Protein AF-G0NEJ8-F1 (afdb_monomer)

Secondary structure (DSSP, 8-state):
----------GGGPPPPEE---S----EEE--BTTB---EEEE-PPPTT----EEEEEE-SS-EEE----SSEEE-TTEEEEE-STT-EEEEETTEEPSS-EEEEEE--TTS--S---TT----B--SHHHHHHH-TT-TTTTPEEPPB-----SEE---B-TT-EEEEE-SSS--EE-SS--EEEEEETTEEEEEEEEETTEEESS-EEEEEE---S-----SS--SPPPEE--HHHHHH-TTTGGGGGS-EEPPEEEE-SSSTT-EEEE---SSSSEEEEEEETTS-EEEEEEEETTEESSSPSSEE-TTEEEEE-TTS-EEEEETTEEE-SEEEEEEE---GGGSPPPEE-TTTTEEEEES-TT-TT-TT-EEEEESSTT-EEEEEETTEEE---BSSSEE-TTEEEEE-SSTT-EEEEETTEEESS-EEEEE-HHHHHSS-B-TTS-B--B--SHHHHHHH-TT-TTTTPEE--B-----SEE---B-TT-EEEEEETTEEEEE-SSPPEEEEE-TT-TTBEEEEETTEEESS-EEEEEE--

Foldseek 3Di:
DDDDDDQDQPQPLADDAAEDDPPQADDWDQDCPPRDRFWTKGAHDDDPDDPFFKWKWKDFVLDTFTFLFRDRIDTPNQFDWDDPDPSDIFTDGLNDTGHRIYIYIDGPPCPPPDPAQDSQDDAAEDPDVVVVVSQPVLCPQVQWDFFDFDWDRHQWIFRDTDPQWWKWKGADNDDIDTADRGTWHFAADPVDNRGTFIDTVNDTGTNIYITGTNRPDPDQPDQVPFQADTAAFDALVQQCQQQLNNLLSPWHKDGWDWDDDPVDRFWIFTHDDPPDLKKWKFKAARSHHTLATWIHFRQRTQAAHPRDTLVQWGWDQDPVRHIATDHPNFGGPRMYIMMTDQQCQVLADDAAEDCVLQKDWDAPCPPRPSHPPWIFMDHPDDQKDKWKDAPQDIFDQLFPDTDTQSQWGWTQGPPNNDIFTDGRSFTGHNIYIHIDHLCVRLVAAQAHSAGGAAEDQDPVVVVSQQPVCPCVVWDFFDFPWDDHQKTDTDTDPQWFKWKGANRDHIDTDPGWIFHFADRSRHNGGTFTDDSSGTGTRMYMTTTHHD

Sequence (546 aa):
MSFACQADVDSCNCPDILINNEGKYETAQRYLASDQCSLFMAYGKTDETDYSFFEPIVYSTERPISSGDVSGVVLFEDLICINEGNNDFNWYYFNKKLKNVTIGWNTVLKEYGSEDVCSCGAFPVVTNTDVLKQYDKNGLYKGAILGRNMFNASCNFKLVCDEGFDGVVFSDNEEPLMVENYDVSCVFNPMTDDLKIWLVNGMRVLNPVGACLRIAYPNPIPLPDCKCPPIKLMDQADIQENLGGSYLGNGMTWEPELGYSNEYSCYFNIFCPPVATSFLTILLRSNGNPIYINRVIDDQSTFVPQPREIGNFKCAQHTDGSYQWHFHDYPVTDVGFACQADVSSCSCPEIKVDGISGASVEERYPGAWNQCSLYSAECSGDGELPFLYSTDTTIDTGSVYGTVYDDLVCIKGDDDNEFNWYFSNKKLENVSIGCNSVQDEFNSPSVCECGAFPIIDDSTKLIKYDKTQKYTGAQIGINSWTPDCQFYMTCEAGFVGVVFSDNYDPIELTGNYITCTFNPLSNYLSIWVVNSVRLINPAGGCLKKL

Mean predicted aligned error: 16.89 Å

pLDDT: mean 77.05, std 17.25, range [18.8, 97.12]

Radius of gyration: 28.77 Å; Cα contacts (8 Å, |Δi|>4): 1227; chains: 1; bounding box: 89×62×56 Å

Organism: Caenorhabditis brenneri (NCBI:txid135651)

Structure (mmCIF, N/CA/C/O backbone):
data_AF-G0NEJ8-F1
#
_entry.id   AF-G0NEJ8-F1
#
loop_
_atom_site.group_PDB
_atom_site.id
_atom_site.type_symbol
_atom_site.label_atom_id
_atom_site.label_alt_id
_atom_site.label_comp_id
_atom_site.label_asym_id
_atom_site.label_entity_id
_atom_site.label_seq_id
_atom_site.pdbx_PDB_ins_code
_atom_site.Cartn_x
_atom_site.Cartn_y
_atom_site.Cartn_z
_atom_site.occupancy
_atom_site.B_iso_or_equiv
_atom_site.auth_seq_id
_atom_site.auth_comp_id
_atom_site.auth_asym_id
_atom_site.auth_atom_id
_atom_site.pdbx_PDB_model_num
ATOM 1 N N . MET A 1 1 ? -17.139 -10.340 30.964 1.00 26.52 1 MET A N 1
ATOM 2 C CA . MET A 1 1 ? -18.215 -9.694 30.189 1.00 26.52 1 MET A CA 1
ATOM 3 C C . MET A 1 1 ? -18.825 -8.606 31.042 1.00 26.52 1 MET A C 1
ATOM 5 O O . MET A 1 1 ? -19.269 -8.890 32.148 1.00 26.52 1 MET A O 1
ATOM 9 N N . SER A 1 2 ? -18.760 -7.373 30.560 1.00 18.80 2 SER A N 1
ATOM 10 C CA . SER A 1 2 ? -19.372 -6.201 31.181 1.00 18.80 2 SER A CA 1
ATOM 11 C C . SER A 1 2 ? -20.701 -5.976 30.467 1.00 18.80 2 SER A C 1
ATOM 13 O O . SER A 1 2 ? -20.696 -5.828 29.250 1.00 18.80 2 SER A O 1
ATOM 15 N N . PHE A 1 3 ? -21.823 -5.980 31.182 1.00 18.95 3 PHE A N 1
ATOM 16 C CA . PHE A 1 3 ? -23.110 -5.600 30.599 1.00 18.95 3 PHE A CA 1
ATOM 17 C C . PHE A 1 3 ? -23.274 -4.087 30.749 1.00 18.95 3 PHE A C 1
ATOM 19 O O . PHE A 1 3 ? -23.236 -3.573 31.868 1.00 18.95 3 PHE A O 1
ATOM 26 N N . ALA A 1 4 ? -23.421 -3.375 29.634 1.00 22.22 4 ALA A N 1
ATOM 27 C CA . ALA A 1 4 ? -23.831 -1.979 29.630 1.00 22.22 4 ALA A CA 1
ATOM 28 C C . ALA A 1 4 ? -25.335 -1.928 29.338 1.00 22.22 4 ALA A C 1
ATOM 30 O O . ALA A 1 4 ? -25.767 -2.310 28.255 1.00 22.22 4 ALA A O 1
ATOM 31 N N . CYS A 1 5 ? -26.134 -1.482 30.308 1.00 22.72 5 CYS A N 1
ATOM 32 C CA . CYS A 1 5 ? -27.535 -1.148 30.069 1.00 22.72 5 CYS A CA 1
ATOM 33 C C . CYS A 1 5 ? -27.595 0.294 29.559 1.00 22.72 5 CYS A C 1
ATOM 35 O O . CYS A 1 5 ? -27.292 1.221 30.313 1.00 22.72 5 CYS A O 1
ATOM 37 N N . GLN A 1 6 ? -27.972 0.489 28.298 1.00 33.78 6 GLN A N 1
ATOM 38 C CA . GLN A 1 6 ? -28.266 1.813 27.757 1.00 33.78 6 GLN A CA 1
ATOM 39 C C . GLN A 1 6 ? -29.756 2.104 27.972 1.00 33.78 6 GLN A C 1
ATOM 41 O O . GLN A 1 6 ? -30.609 1.321 27.564 1.00 33.78 6 GLN A O 1
ATOM 46 N N . ALA A 1 7 ? -30.067 3.191 28.682 1.00 31.67 7 ALA A N 1
ATOM 47 C CA . ALA A 1 7 ? -31.442 3.645 28.864 1.00 31.67 7 ALA A CA 1
ATOM 48 C C . ALA A 1 7 ? -31.922 4.331 27.577 1.00 31.67 7 ALA A C 1
ATOM 50 O O . ALA A 1 7 ? -31.287 5.272 27.102 1.00 31.67 7 ALA A O 1
ATOM 51 N N . ASP A 1 8 ? -33.028 3.842 27.027 1.00 45.44 8 ASP A N 1
ATOM 52 C CA . ASP A 1 8 ? -33.531 4.196 25.702 1.00 45.44 8 ASP A CA 1
ATOM 53 C C . ASP A 1 8 ? -34.665 5.230 25.837 1.00 45.44 8 ASP A C 1
ATOM 55 O O . ASP A 1 8 ? -35.843 4.886 25.914 1.00 45.44 8 ASP A O 1
ATOM 59 N N . VAL A 1 9 ? -34.301 6.509 26.000 1.00 45.38 9 VAL A N 1
ATOM 60 C CA . VAL A 1 9 ? -35.244 7.583 26.392 1.00 45.38 9 VAL A CA 1
ATOM 61 C C . VAL A 1 9 ? -35.909 8.278 25.183 1.00 45.38 9 VAL A C 1
ATOM 63 O O . VAL A 1 9 ? -36.902 8.976 25.364 1.00 45.38 9 VAL A O 1
ATOM 66 N N . ASP A 1 10 ? -35.444 8.038 23.947 1.00 51.19 10 ASP A N 1
ATOM 67 C CA . ASP A 1 10 ? -35.863 8.795 22.745 1.00 51.19 10 ASP A CA 1
ATOM 68 C C . ASP A 1 10 ? -36.481 7.952 21.601 1.00 51.19 10 ASP A C 1
ATOM 70 O O . ASP A 1 10 ? -36.726 8.469 20.507 1.00 51.19 10 ASP A O 1
ATOM 74 N N . SER A 1 11 ? -36.812 6.674 21.820 1.00 50.91 11 SER A N 1
ATOM 75 C CA . SER A 1 11 ? -37.325 5.745 20.783 1.00 50.91 11 SER A CA 1
ATOM 76 C C . SER A 1 11 ? -38.728 6.076 20.217 1.00 50.91 11 SER A C 1
ATOM 78 O O . SER A 1 11 ? -39.283 5.346 19.390 1.00 50.91 11 SER A O 1
ATOM 80 N N . CYS A 1 12 ? -39.320 7.215 20.588 1.00 55.94 12 CYS A N 1
ATOM 81 C CA . CYS A 1 12 ? -40.593 7.705 20.045 1.00 55.94 12 CYS A CA 1
ATOM 82 C C . CYS A 1 12 ? -40.495 8.294 18.624 1.00 55.94 12 CYS A C 1
ATOM 84 O O . CYS A 1 12 ? -41.520 8.364 17.951 1.00 55.94 12 CYS A O 1
ATOM 86 N N . ASN A 1 13 ? -39.304 8.690 18.161 1.00 61.34 13 ASN A N 1
ATOM 87 C CA . ASN A 1 13 ? -39.108 9.427 16.898 1.00 61.34 13 ASN A CA 1
ATOM 88 C C . ASN A 1 13 ? -38.699 8.550 15.698 1.00 61.34 13 ASN A C 1
ATOM 90 O O . ASN A 1 13 ? -38.262 9.062 14.669 1.00 61.34 13 ASN A O 1
ATOM 94 N N . CYS A 1 14 ? -38.818 7.231 15.824 1.00 66.31 14 CYS A N 1
ATOM 95 C CA . CYS A 1 14 ? -38.427 6.295 14.776 1.00 66.31 14 CYS A CA 1
ATOM 96 C C . CYS A 1 14 ? -39.362 6.364 13.560 1.00 66.31 14 CYS A C 1
ATOM 98 O O . CYS A 1 14 ? -40.564 6.573 13.743 1.00 66.31 14 CYS A O 1
ATOM 100 N N . PRO A 1 15 ? -38.847 6.149 12.332 1.00 70.12 15 PRO A N 1
ATOM 101 C CA . PRO A 1 15 ? -39.677 6.085 11.134 1.00 70.12 15 PRO A CA 1
ATOM 102 C C . PRO A 1 15 ? -40.759 5.007 11.262 1.00 70.12 15 PRO A C 1
ATOM 104 O O . PRO A 1 15 ? -40.485 3.919 11.773 1.00 70.12 15 PRO A O 1
ATOM 107 N N . ASP A 1 16 ? -41.965 5.287 10.768 1.00 67.88 16 ASP A N 1
ATOM 108 C CA . ASP A 1 16 ? -43.066 4.323 10.794 1.00 67.88 16 ASP A CA 1
ATOM 109 C C . ASP A 1 16 ? -42.696 3.038 10.035 1.00 67.88 16 ASP A C 1
ATOM 111 O O . ASP A 1 16 ? -42.208 3.077 8.903 1.00 67.88 16 ASP A O 1
ATOM 115 N N . ILE A 1 17 ? -42.963 1.886 10.654 1.00 63.66 17 ILE A N 1
ATOM 116 C CA . ILE A 1 17 ? -42.874 0.582 9.994 1.00 63.66 17 ILE A CA 1
ATOM 117 C C . ILE A 1 17 ? -44.160 0.380 9.194 1.00 63.66 17 ILE A C 1
ATOM 119 O O . ILE A 1 17 ? -45.260 0.390 9.752 1.00 63.66 17 ILE A O 1
ATOM 123 N N . LEU A 1 18 ? -44.035 0.180 7.883 1.00 60.62 18 LEU A N 1
ATOM 124 C CA . LEU A 1 18 ? -45.189 -0.100 7.034 1.00 60.62 18 LEU A CA 1
ATOM 125 C C . LEU A 1 18 ? -45.646 -1.545 7.256 1.00 60.62 18 LEU A C 1
ATOM 127 O O . LEU A 1 18 ? -44.838 -2.467 7.283 1.00 60.62 18 LEU A O 1
ATOM 131 N N . ILE A 1 19 ? -46.949 -1.768 7.400 1.00 58.31 19 ILE A N 1
ATOM 132 C CA . ILE A 1 19 ? -47.509 -3.119 7.513 1.00 58.31 19 ILE A CA 1
ATOM 133 C C . ILE A 1 19 ? -48.266 -3.405 6.228 1.00 58.31 19 ILE A C 1
ATOM 135 O O . ILE A 1 19 ? -49.277 -2.759 5.940 1.00 58.31 19 ILE A O 1
ATOM 139 N N . ASN A 1 20 ? -47.768 -4.355 5.440 1.00 55.03 20 ASN A N 1
ATOM 140 C CA . ASN A 1 20 ? -48.431 -4.740 4.204 1.00 55.03 20 ASN A CA 1
ATOM 141 C C . ASN A 1 20 ? -49.533 -5.761 4.511 1.00 55.03 20 ASN A C 1
ATOM 143 O O . ASN A 1 20 ? -49.297 -6.968 4.563 1.00 55.03 20 ASN A O 1
ATOM 147 N N . ASN A 1 21 ? -50.744 -5.259 4.747 1.00 53.44 21 ASN A N 1
ATOM 148 C CA . ASN A 1 21 ? -51.933 -6.083 4.914 1.00 53.44 21 ASN A CA 1
ATOM 149 C C . ASN A 1 21 ? -52.606 -6.286 3.555 1.00 53.44 21 ASN A C 1
ATOM 151 O O . ASN A 1 21 ? -53.384 -5.439 3.115 1.00 53.44 21 ASN A O 1
ATOM 155 N N . GLU A 1 22 ? -52.402 -7.444 2.928 1.00 49.94 22 GLU A N 1
ATOM 156 C CA . GLU A 1 22 ? -53.207 -7.902 1.782 1.00 49.94 22 GLU A CA 1
ATOM 157 C C . GLU A 1 22 ? -54.645 -8.297 2.207 1.00 49.94 22 GLU A C 1
ATOM 159 O O . GLU A 1 22 ? -55.152 -9.373 1.902 1.00 49.94 22 GLU A O 1
ATOM 164 N N . GLY A 1 23 ? -55.327 -7.421 2.953 1.00 42.91 23 GLY A N 1
ATOM 165 C CA . GLY A 1 23 ? -56.772 -7.475 3.186 1.00 42.91 23 GLY A CA 1
ATOM 166 C C . GLY A 1 23 ? -57.301 -8.538 4.158 1.00 42.91 23 GLY A C 1
ATOM 167 O O . GLY A 1 23 ? -58.513 -8.740 4.171 1.00 42.91 23 GLY A O 1
ATOM 168 N N . LYS A 1 24 ? -56.460 -9.208 4.963 1.00 44.97 24 LYS A N 1
ATOM 169 C CA . LYS A 1 24 ? -56.900 -10.297 5.870 1.00 44.97 24 LYS A CA 1
ATOM 170 C C . LYS A 1 24 ? -56.522 -10.180 7.357 1.00 44.97 24 LYS A C 1
ATOM 172 O O . LYS A 1 24 ? -56.863 -11.080 8.114 1.00 44.97 24 LYS A O 1
ATOM 177 N N . TYR A 1 25 ? -55.864 -9.108 7.805 1.00 48.91 25 TYR A N 1
ATOM 178 C CA . TYR A 1 25 ? -55.316 -9.044 9.172 1.00 48.91 25 TYR A CA 1
ATOM 179 C C . TYR A 1 25 ? -55.673 -7.731 9.885 1.00 48.91 25 TYR A C 1
ATOM 181 O O . TYR A 1 25 ? -55.500 -6.644 9.331 1.00 48.91 25 TYR A O 1
ATOM 189 N N . GLU A 1 26 ? -56.191 -7.829 11.114 1.00 41.69 26 GLU A N 1
ATOM 190 C CA . GLU A 1 26 ? -56.633 -6.689 11.924 1.00 41.69 26 GLU A CA 1
ATOM 191 C C . GLU A 1 26 ? -55.553 -6.283 12.945 1.00 41.69 26 GLU A C 1
ATOM 193 O O . GLU A 1 26 ? -55.412 -6.900 13.994 1.00 41.69 26 GLU A O 1
ATOM 198 N N . THR A 1 27 ? -54.892 -5.147 12.684 1.00 43.78 27 THR A N 1
ATOM 199 C CA . THR A 1 27 ? -54.126 -4.306 13.641 1.00 43.78 27 THR A CA 1
ATOM 200 C C . THR A 1 27 ? -52.829 -4.870 14.253 1.00 43.78 27 THR A C 1
ATOM 202 O O . THR A 1 27 ? -52.837 -5.813 15.036 1.00 43.78 27 THR A O 1
ATOM 205 N N . ALA A 1 28 ? -51.709 -4.167 14.035 1.00 41.22 28 ALA A N 1
ATOM 206 C CA . ALA A 1 28 ? -50.598 -4.154 14.992 1.00 41.22 28 ALA A CA 1
ATOM 207 C C . ALA A 1 28 ? -50.807 -2.995 15.974 1.00 41.22 28 ALA A C 1
ATOM 209 O O . ALA A 1 28 ? -51.180 -1.892 15.564 1.00 41.22 28 ALA A O 1
ATOM 210 N N . GLN A 1 29 ? -50.584 -3.231 17.265 1.00 43.03 29 GLN A N 1
ATOM 211 C CA . GLN A 1 29 ? -50.634 -2.186 18.287 1.00 43.03 29 GLN A CA 1
ATOM 212 C C . GLN A 1 29 ? -49.235 -1.973 18.856 1.00 43.03 29 GLN A C 1
ATOM 214 O O . GLN A 1 29 ? -48.612 -2.902 19.364 1.00 43.03 29 GLN A O 1
ATOM 219 N N . ARG A 1 30 ? -48.758 -0.725 18.804 1.00 42.25 30 ARG A N 1
ATOM 220 C CA . ARG A 1 30 ? -47.573 -0.290 19.548 1.00 42.25 30 ARG A CA 1
ATOM 221 C C . ARG A 1 30 ? -47.938 -0.298 21.033 1.00 42.25 30 ARG A C 1
ATOM 223 O O . ARG A 1 30 ? -48.745 0.527 21.466 1.00 42.25 30 ARG A O 1
ATOM 230 N N . TYR A 1 31 ? -47.404 -1.245 21.801 1.00 38.91 31 TYR A N 1
ATOM 231 C CA . TYR A 1 31 ? -47.646 -1.290 23.241 1.00 38.91 31 TYR A CA 1
ATOM 232 C C . TYR A 1 31 ? -46.731 -0.273 23.925 1.00 38.91 31 TYR A C 1
ATOM 234 O O . TYR A 1 31 ? -45.525 -0.468 24.029 1.00 38.91 31 TYR A O 1
ATOM 242 N N . LEU A 1 3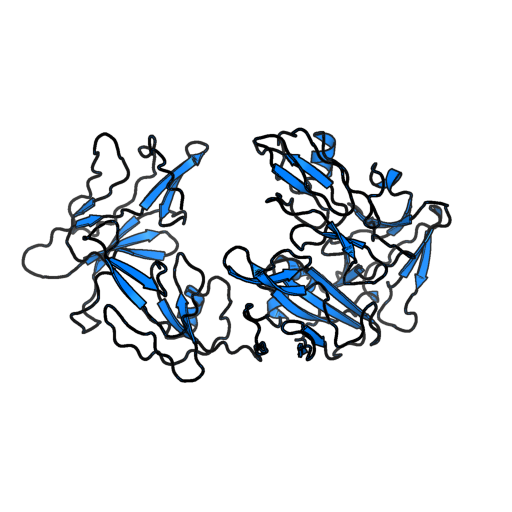2 ? -47.315 0.835 24.377 1.00 34.81 32 LEU A N 1
ATOM 243 C CA . LEU A 1 32 ? -46.648 1.807 25.237 1.00 34.81 32 LEU A CA 1
ATOM 244 C C . LEU A 1 32 ? -46.748 1.310 26.685 1.00 34.81 32 LEU A C 1
ATOM 246 O O . LEU A 1 32 ? -47.673 1.677 27.411 1.00 34.81 32 LEU A O 1
ATOM 250 N N . ALA A 1 33 ? -45.821 0.452 27.111 1.00 37.22 33 ALA A N 1
ATOM 251 C CA . ALA A 1 33 ? -45.497 0.388 28.534 1.00 37.22 33 ALA A CA 1
ATOM 252 C C . ALA A 1 33 ? -44.760 1.692 28.868 1.00 37.22 33 ALA A C 1
ATOM 254 O O . ALA A 1 33 ? -43.923 2.127 28.081 1.00 37.22 33 ALA A O 1
ATOM 255 N N . SER A 1 34 ? -45.104 2.348 29.977 1.00 37.31 34 SER A N 1
ATOM 256 C CA . SER A 1 34 ? -44.838 3.775 30.243 1.00 37.31 34 SER A CA 1
ATOM 257 C C . SER A 1 34 ? -43.371 4.235 30.180 1.00 37.31 34 SER A C 1
ATOM 259 O O . SER A 1 34 ? -43.113 5.433 30.273 1.00 37.31 34 SER A O 1
ATOM 261 N N . ASP A 1 35 ? -42.425 3.310 30.002 1.00 39.59 35 ASP A N 1
ATOM 262 C CA . ASP A 1 35 ? -40.994 3.534 30.157 1.00 39.59 35 ASP A CA 1
ATOM 263 C C . ASP A 1 35 ? -40.150 2.821 29.062 1.00 39.59 35 ASP A C 1
ATOM 265 O O . ASP A 1 35 ? -38.927 2.938 29.077 1.00 39.59 35 ASP A O 1
ATOM 269 N N . GLN A 1 36 ? -40.754 2.073 28.116 1.00 43.34 36 GLN A N 1
ATOM 270 C CA . GLN A 1 36 ? -40.035 1.347 27.046 1.00 43.34 36 GLN A CA 1
ATOM 271 C C . GLN A 1 36 ? -40.827 1.355 25.726 1.00 43.34 36 GLN A C 1
ATOM 273 O O . GLN A 1 36 ? -41.950 0.859 25.661 1.00 43.34 36 GLN A O 1
ATOM 278 N N . CYS A 1 37 ? -40.245 1.920 24.663 1.00 43.34 37 CYS A N 1
ATOM 279 C CA . CYS A 1 37 ? -40.908 2.155 23.369 1.00 43.34 37 CYS A CA 1
ATOM 280 C C . CYS A 1 37 ? -40.518 1.165 22.249 1.00 43.34 37 CYS A C 1
ATOM 282 O O . CYS A 1 37 ? -40.792 1.439 21.075 1.00 43.34 37 CYS A O 1
ATOM 284 N N . SER A 1 38 ? -39.912 0.026 22.598 1.00 45.31 38 SER A N 1
ATOM 285 C CA . SER A 1 38 ? -39.242 -0.883 21.651 1.00 45.31 38 SER A CA 1
ATOM 286 C C . SER A 1 38 ? -40.005 -2.182 21.343 1.00 45.31 38 SER A C 1
ATOM 288 O O . SER A 1 38 ? -39.543 -2.967 20.525 1.00 45.31 38 SER A O 1
ATOM 290 N N . LEU A 1 39 ? -41.168 -2.435 21.961 1.00 40.88 39 LEU A N 1
ATOM 291 C CA . LEU A 1 39 ? -41.885 -3.705 21.786 1.00 40.88 39 LEU A CA 1
ATOM 292 C C . LEU A 1 39 ? -42.968 -3.610 20.697 1.00 40.88 39 LEU A C 1
ATOM 294 O O . LEU A 1 39 ? -43.983 -2.925 20.864 1.00 40.88 39 LEU A O 1
ATOM 298 N N . PHE A 1 40 ? -42.775 -4.336 19.594 1.00 51.41 40 PHE A N 1
ATOM 299 C CA . PHE A 1 40 ? -43.783 -4.509 18.545 1.00 51.41 40 PHE A CA 1
ATOM 300 C C . PHE A 1 40 ? -44.458 -5.874 18.679 1.00 51.41 40 PHE A C 1
ATOM 302 O O . PHE A 1 40 ? -43.793 -6.903 18.597 1.00 51.41 40 PHE A O 1
ATOM 309 N N . MET A 1 41 ? -45.784 -5.865 18.849 1.00 41.81 41 MET A N 1
ATOM 310 C CA . MET A 1 41 ? -46.643 -7.047 18.745 1.00 41.81 41 MET A CA 1
ATOM 311 C C . MET A 1 41 ? -47.549 -6.915 17.521 1.00 41.81 41 MET A C 1
ATOM 313 O O . MET A 1 41 ? -48.264 -5.918 17.363 1.00 41.81 41 MET A O 1
ATOM 317 N N . ALA A 1 42 ? -47.552 -7.943 16.679 1.00 47.91 42 ALA A N 1
ATOM 318 C CA . ALA A 1 42 ? -48.498 -8.091 15.579 1.00 47.91 42 ALA A CA 1
ATOM 319 C C . ALA A 1 42 ? -49.418 -9.294 15.841 1.00 47.91 42 ALA A C 1
ATOM 321 O O . ALA A 1 42 ? -48.945 -10.348 16.262 1.00 47.91 42 ALA A O 1
ATOM 322 N N . TYR A 1 43 ? -50.720 -9.130 15.585 1.00 41.09 43 TYR A N 1
ATOM 323 C CA . TYR A 1 43 ? -51.727 -10.181 15.751 1.00 41.09 43 TYR A CA 1
ATOM 324 C C . TYR A 1 43 ? -52.235 -10.654 14.388 1.00 41.09 43 TYR A C 1
ATOM 326 O O . TYR A 1 43 ? -52.638 -9.846 13.549 1.00 41.09 43 TYR A O 1
ATOM 334 N N . GLY A 1 44 ? -52.268 -11.971 14.187 1.00 42.72 44 GLY A N 1
ATOM 335 C CA . GLY A 1 44 ? -52.981 -12.601 13.078 1.00 42.72 44 GLY A CA 1
ATOM 336 C C . GLY A 1 44 ? -54.250 -13.280 13.588 1.00 42.72 44 GLY A C 1
ATOM 337 O O . GLY A 1 44 ? -54.173 -14.164 14.436 1.00 42.72 44 GLY A O 1
ATOM 338 N N . LYS A 1 45 ? -55.428 -12.894 13.082 1.00 40.22 45 LYS A N 1
ATOM 339 C CA . LYS A 1 45 ? -56.686 -13.608 13.347 1.00 40.22 45 LYS A CA 1
ATOM 340 C C . LYS A 1 45 ? -57.030 -14.464 12.132 1.00 40.22 45 LYS A C 1
ATOM 342 O O . LYS A 1 45 ? -57.151 -13.932 11.034 1.00 40.22 45 LYS A O 1
ATOM 347 N N . THR A 1 46 ? -57.178 -15.771 12.317 1.00 45.28 46 THR A N 1
ATOM 348 C CA . THR A 1 46 ? -57.679 -16.673 11.275 1.00 45.28 46 THR A CA 1
ATOM 349 C C . THR A 1 46 ? -59.190 -16.845 11.426 1.00 45.28 46 THR A C 1
ATOM 351 O O . THR A 1 46 ? -59.697 -17.018 12.535 1.00 45.28 46 THR A O 1
ATOM 354 N N . ASP A 1 47 ? -59.928 -16.781 10.315 1.00 42.56 47 ASP A N 1
ATOM 355 C CA . ASP A 1 47 ? -61.327 -17.215 10.289 1.00 42.56 47 ASP A CA 1
ATOM 356 C C . ASP A 1 47 ? -61.369 -18.744 10.485 1.00 42.56 47 ASP A C 1
ATOM 358 O O . ASP A 1 47 ? -60.641 -19.486 9.826 1.00 42.56 47 ASP A O 1
ATOM 362 N N . GLU A 1 48 ? -62.201 -19.205 11.423 1.00 42.56 48 GLU A N 1
ATOM 363 C CA . GLU A 1 48 ? -62.186 -20.508 12.121 1.00 42.56 48 GLU A CA 1
ATOM 364 C C . GLU A 1 48 ? -62.361 -21.805 11.281 1.00 42.56 48 GLU A C 1
ATOM 366 O O . GLU A 1 48 ? -63.000 -22.747 11.747 1.00 42.56 48 GLU A O 1
ATOM 371 N N . THR A 1 49 ? -61.813 -21.949 10.068 1.00 40.69 49 THR A N 1
ATOM 372 C CA . THR A 1 49 ? -61.947 -23.225 9.317 1.00 40.69 49 THR A CA 1
ATOM 373 C C . THR A 1 49 ? -60.724 -23.734 8.548 1.00 40.69 49 THR A C 1
ATOM 375 O O . THR A 1 49 ? -60.773 -24.880 8.107 1.00 40.69 49 THR A O 1
ATOM 378 N N . ASP A 1 50 ? -59.612 -22.994 8.463 1.00 40.94 50 ASP A N 1
ATOM 379 C CA . ASP A 1 50 ? -58.369 -23.487 7.841 1.00 40.94 50 ASP A CA 1
ATOM 380 C C . ASP A 1 50 ? -57.143 -23.189 8.724 1.00 40.94 50 ASP A C 1
ATOM 382 O O . ASP A 1 50 ? -56.787 -22.035 8.967 1.00 40.94 50 ASP A O 1
ATOM 386 N N . TYR A 1 51 ? -56.480 -24.242 9.216 1.00 38.69 51 TYR A N 1
ATOM 387 C CA . TYR A 1 51 ? -55.219 -24.143 9.961 1.00 38.69 51 TYR A CA 1
ATOM 388 C C . TYR A 1 51 ? -54.047 -23.927 8.990 1.00 38.69 51 TYR A C 1
ATOM 390 O O . TYR A 1 51 ? -53.269 -24.841 8.713 1.00 38.69 51 TYR A O 1
ATOM 398 N N . SER A 1 52 ? -53.932 -22.723 8.438 1.00 41.22 52 SER A N 1
ATOM 399 C CA . SER A 1 52 ? -52.703 -22.245 7.795 1.00 41.22 52 SER A CA 1
ATOM 400 C C . SER A 1 52 ? -51.865 -21.476 8.819 1.00 41.22 52 SER A C 1
ATOM 402 O O . SER A 1 52 ? -52.350 -20.516 9.415 1.00 41.22 52 SER A O 1
ATOM 404 N N . PHE A 1 53 ? -50.626 -21.922 9.039 1.00 48.09 53 PHE A N 1
ATOM 405 C CA . PHE A 1 53 ? -49.638 -21.226 9.865 1.00 48.09 53 PHE A CA 1
ATOM 406 C C . PHE A 1 53 ? -48.968 -20.128 9.027 1.00 48.09 53 PHE A C 1
ATOM 408 O O . PHE A 1 53 ? -48.607 -20.363 7.871 1.00 48.09 53 PHE A O 1
ATOM 415 N N . PHE A 1 54 ? -48.825 -18.933 9.596 1.00 49.59 54 PHE A N 1
ATOM 416 C CA . PHE A 1 54 ? -48.215 -17.783 8.933 1.00 49.59 54 PHE A CA 1
ATOM 417 C C . PHE A 1 54 ? -47.011 -17.322 9.750 1.00 49.59 54 PHE A C 1
ATOM 419 O O . PHE A 1 54 ? -47.167 -17.008 10.926 1.00 49.59 54 PHE A O 1
ATOM 426 N N . GLU A 1 55 ? -45.839 -17.259 9.119 1.00 51.41 55 GLU A N 1
ATOM 427 C CA . GLU A 1 55 ? -44.656 -16.625 9.708 1.00 51.41 55 GLU A CA 1
ATOM 428 C C . GLU A 1 55 ? -44.631 -15.152 9.272 1.00 51.41 55 GLU A C 1
ATOM 430 O O . GLU A 1 55 ? -44.715 -14.862 8.065 1.00 51.41 55 GLU A O 1
ATOM 435 N N . PRO A 1 56 ? -44.540 -14.192 10.206 1.00 51.81 56 PRO A N 1
ATOM 436 C CA . PRO A 1 56 ? -44.289 -12.814 9.836 1.00 51.81 56 PRO A CA 1
ATOM 437 C C . PRO A 1 56 ? -42.844 -12.656 9.367 1.00 51.81 56 PRO A C 1
ATOM 439 O O . PRO A 1 56 ? -41.899 -13.241 9.898 1.00 51.81 56 PRO A O 1
ATOM 442 N N . ILE A 1 57 ? -42.689 -11.826 8.346 1.00 53.91 57 ILE A N 1
ATOM 443 C CA . ILE A 1 57 ? -41.420 -11.527 7.707 1.00 53.91 57 ILE A CA 1
ATOM 444 C C . ILE A 1 57 ? -41.201 -10.021 7.757 1.00 53.91 57 ILE A C 1
ATOM 446 O O . ILE A 1 57 ? -42.050 -9.237 7.319 1.00 53.91 57 ILE A O 1
ATOM 450 N N . VAL A 1 58 ? -40.034 -9.616 8.248 1.00 53.41 58 VAL A N 1
ATOM 451 C CA . VAL A 1 58 ? -39.548 -8.243 8.116 1.00 53.41 58 VAL A CA 1
ATOM 452 C C . VAL A 1 58 ? -38.880 -8.115 6.754 1.00 53.41 58 VAL A C 1
ATOM 454 O O . VAL A 1 58 ? -37.839 -8.709 6.487 1.00 53.41 58 VAL A O 1
ATOM 457 N N . TYR A 1 59 ? -39.482 -7.333 5.873 1.00 47.81 59 TYR A N 1
ATOM 458 C CA . TYR A 1 59 ? -38.919 -6.947 4.592 1.00 47.81 59 TYR A CA 1
ATOM 459 C C . TYR A 1 59 ? -38.089 -5.675 4.777 1.00 47.81 59 TYR A C 1
ATOM 461 O O . TYR A 1 59 ? -38.602 -4.626 5.165 1.00 47.81 59 TYR A O 1
ATOM 469 N N . SER A 1 60 ? -36.801 -5.769 4.470 1.00 49.28 60 SER A N 1
ATOM 470 C CA . SER A 1 60 ? -35.949 -4.625 4.135 1.00 49.28 60 SER A CA 1
ATOM 471 C C . SER A 1 60 ? -35.712 -4.662 2.626 1.00 49.28 60 SER A C 1
ATOM 473 O O . SER A 1 60 ? -35.764 -5.742 2.034 1.00 49.28 60 SER A O 1
ATOM 475 N N . THR A 1 61 ? -35.422 -3.527 1.984 1.00 44.66 61 THR A N 1
ATOM 476 C CA . THR A 1 61 ? -35.183 -3.447 0.520 1.00 44.66 61 THR A CA 1
ATOM 477 C C . THR A 1 61 ? -34.112 -4.404 -0.010 1.00 44.66 61 THR A C 1
ATOM 479 O O . THR A 1 61 ? -33.978 -4.558 -1.218 1.00 44.66 61 THR A O 1
ATOM 482 N N . GLU A 1 62 ? -33.345 -5.032 0.879 1.00 46.66 62 GLU A N 1
ATOM 483 C CA . GLU A 1 62 ? -32.284 -5.966 0.537 1.00 46.66 62 GLU A CA 1
ATOM 484 C C . GLU A 1 62 ? -32.718 -7.442 0.615 1.00 46.66 62 GLU A C 1
ATOM 486 O O . GLU A 1 62 ? -32.392 -8.161 -0.326 1.00 46.66 62 GLU A O 1
ATOM 491 N N . ARG A 1 63 ? -33.447 -7.899 1.662 1.00 55.28 63 ARG A N 1
ATOM 492 C CA . ARG A 1 63 ? -33.960 -9.289 1.841 1.00 55.28 63 ARG A CA 1
ATOM 493 C C . ARG A 1 63 ? -35.083 -9.411 2.899 1.00 55.28 63 ARG A C 1
ATOM 495 O O . ARG A 1 63 ? -35.135 -8.581 3.809 1.00 55.28 63 ARG A O 1
ATOM 502 N N . PRO A 1 64 ? -35.939 -10.454 2.816 1.00 48.06 64 PRO A N 1
ATOM 503 C CA . PRO A 1 64 ? -36.856 -10.861 3.888 1.00 48.06 64 PRO A CA 1
ATOM 504 C C . PRO A 1 64 ? -36.128 -11.526 5.075 1.00 48.06 64 PRO A C 1
ATOM 506 O O . PRO A 1 64 ? -35.244 -12.353 4.868 1.00 48.06 64 PRO A O 1
ATOM 509 N N . ILE A 1 65 ? -36.534 -11.206 6.308 1.00 54.91 65 ILE A N 1
ATOM 510 C CA . ILE A 1 65 ? -36.053 -11.796 7.571 1.00 54.91 65 ILE A CA 1
ATOM 511 C C . ILE A 1 65 ? -37.242 -12.490 8.250 1.00 54.91 65 ILE A C 1
ATOM 513 O O . ILE A 1 65 ? -38.234 -11.820 8.535 1.00 54.91 65 ILE A O 1
ATOM 517 N N . SER A 1 66 ? -37.165 -13.802 8.501 1.00 55.28 66 SER A N 1
ATOM 518 C CA . SER A 1 66 ? -38.218 -14.543 9.223 1.00 55.28 66 SER A CA 1
ATOM 519 C C . SER A 1 66 ? -37.897 -14.615 10.719 1.00 55.28 66 SER A C 1
ATOM 521 O O . SER A 1 66 ? -36.756 -14.869 11.107 1.00 55.28 66 SER A O 1
ATOM 523 N N . SER A 1 67 ? -38.908 -14.406 11.560 1.00 50.44 67 SER A N 1
ATOM 524 C CA . SER A 1 67 ? -38.882 -14.800 12.970 1.00 50.44 67 SER A CA 1
ATOM 525 C C . SER A 1 67 ? -39.598 -16.147 13.085 1.00 50.44 67 SER A C 1
ATOM 527 O O . SER A 1 67 ? -40.777 -16.217 12.751 1.00 50.44 67 SER A O 1
ATOM 529 N N . GLY A 1 68 ? -38.922 -17.201 13.549 1.00 48.56 68 GLY A N 1
ATOM 530 C CA . GLY A 1 68 ? -39.446 -18.580 13.580 1.00 48.56 68 GLY A CA 1
ATOM 531 C C . GLY A 1 68 ? -40.648 -18.858 14.499 1.00 48.56 68 GLY A C 1
ATOM 532 O O . GLY A 1 68 ? -40.875 -20.008 14.872 1.00 48.56 68 GLY A O 1
ATOM 533 N N . ASP A 1 69 ? -41.405 -17.842 14.901 1.00 49.59 69 ASP A N 1
ATOM 534 C CA . ASP A 1 69 ? -42.544 -17.990 15.797 1.00 49.59 69 ASP A CA 1
ATOM 535 C C . ASP A 1 69 ? -43.770 -18.528 15.042 1.00 49.59 69 ASP A C 1
ATOM 537 O O . ASP A 1 69 ? -44.202 -17.986 14.024 1.00 49.59 69 ASP A O 1
ATOM 541 N N . VAL A 1 70 ? -44.312 -19.636 15.546 1.00 44.94 70 VAL A N 1
ATOM 542 C CA . VAL A 1 70 ? -45.446 -20.374 14.962 1.00 44.94 70 VAL A CA 1
ATOM 543 C C . VAL A 1 70 ? -46.737 -20.096 15.746 1.00 44.94 70 VAL A C 1
ATOM 545 O O . VAL A 1 70 ? -47.809 -20.607 15.406 1.00 44.94 70 VAL A O 1
ATOM 548 N N . SER A 1 71 ? -46.649 -19.306 16.820 1.00 43.56 71 SER A N 1
ATOM 549 C CA . SER A 1 71 ? -47.786 -18.890 17.631 1.00 43.56 71 SER A CA 1
ATOM 550 C C . SER A 1 71 ? -48.296 -17.526 17.153 1.00 43.56 71 SER A C 1
ATOM 552 O O . SER A 1 71 ? -47.533 -16.686 16.696 1.00 43.56 71 SER A O 1
ATOM 554 N N . GLY A 1 72 ? -49.615 -17.304 17.177 1.00 39.81 72 GLY A N 1
ATOM 555 C CA . GLY A 1 72 ? -50.278 -16.135 16.565 1.00 39.81 72 GLY A CA 1
ATOM 556 C C . GLY A 1 72 ? -49.945 -14.754 17.161 1.00 39.81 72 GLY A C 1
ATOM 557 O O . GLY A 1 72 ? -50.681 -13.798 16.905 1.00 39.81 72 GLY A O 1
ATOM 558 N N . VAL A 1 73 ? -48.881 -14.648 17.958 1.00 39.09 73 VAL A N 1
ATOM 559 C CA . VAL A 1 73 ? -48.318 -13.425 18.529 1.00 39.09 73 VAL A CA 1
ATOM 560 C C . VAL A 1 73 ? -46.816 -13.481 18.294 1.00 39.09 73 VAL A C 1
ATOM 562 O O . VAL A 1 73 ? -46.185 -14.421 18.746 1.00 39.09 73 VAL A O 1
ATOM 565 N N . VAL A 1 74 ? -46.252 -12.479 17.619 1.00 49.91 74 VAL A N 1
ATOM 566 C CA . VAL A 1 74 ? -44.807 -12.431 17.347 1.00 49.91 74 VAL A CA 1
ATOM 567 C C . VAL A 1 74 ? -44.176 -11.209 17.990 1.00 49.91 74 VAL A C 1
ATOM 569 O O . VAL A 1 74 ? -44.684 -10.092 17.847 1.00 49.91 74 VAL A O 1
ATOM 572 N N . LEU A 1 75 ? -43.055 -11.443 18.674 1.00 51.28 75 LEU A N 1
ATOM 573 C CA . LEU A 1 75 ? -42.216 -10.428 19.302 1.00 51.28 75 LEU A CA 1
ATOM 574 C C . LEU A 1 75 ? -40.929 -10.226 18.488 1.00 51.28 75 LEU A C 1
ATOM 576 O O . LEU A 1 75 ? -40.113 -11.134 18.345 1.00 51.28 75 LEU A O 1
ATOM 580 N N . PHE A 1 76 ? -40.717 -9.008 17.984 1.00 60.47 76 PHE A N 1
ATOM 581 C CA . PHE A 1 76 ? -39.447 -8.600 17.372 1.00 60.47 76 PHE A CA 1
ATOM 582 C C . PHE A 1 76 ? -38.537 -7.959 18.426 1.00 60.47 76 PHE A C 1
ATOM 584 O O . PHE A 1 76 ? -38.314 -6.752 18.404 1.00 60.47 76 PHE A O 1
ATOM 591 N N . GLU A 1 77 ? -38.035 -8.756 19.370 1.00 60.00 77 GLU A N 1
ATOM 592 C CA . GLU A 1 77 ? -37.225 -8.249 20.496 1.00 60.00 77 GLU A CA 1
ATOM 593 C C . GLU A 1 77 ? -35.877 -7.651 20.061 1.00 60.00 77 GLU A C 1
ATOM 595 O O . GLU A 1 77 ? -35.317 -6.808 20.754 1.00 60.00 77 GLU A O 1
ATOM 600 N N . ASP A 1 78 ? -35.378 -8.049 18.890 1.00 64.62 78 ASP A N 1
ATOM 601 C CA . ASP A 1 78 ? -34.071 -7.628 18.379 1.00 64.62 78 ASP A CA 1
ATOM 602 C C . ASP A 1 78 ? -34.146 -6.491 17.340 1.00 64.62 78 ASP A C 1
ATOM 604 O O . ASP A 1 78 ? -33.123 -6.082 16.783 1.00 64.62 78 ASP A O 1
ATOM 608 N N . LEU A 1 79 ? -35.353 -5.989 17.047 1.00 70.50 79 LEU A N 1
ATOM 609 C CA . LEU A 1 79 ? -35.548 -4.811 16.205 1.00 70.50 79 LEU A CA 1
ATOM 610 C C . LEU A 1 79 ? -35.471 -3.560 17.085 1.00 70.50 79 LEU A C 1
ATOM 612 O O . LEU A 1 79 ? -36.438 -3.175 17.739 1.00 70.50 79 LEU A O 1
ATOM 616 N N . ILE A 1 80 ? -34.313 -2.914 17.085 1.00 73.50 80 ILE A N 1
ATOM 617 C CA . ILE A 1 80 ? -34.056 -1.713 17.880 1.00 73.50 80 ILE A CA 1
ATOM 618 C C . ILE A 1 80 ? -34.006 -0.491 16.972 1.00 73.50 80 ILE A C 1
ATOM 620 O O . ILE A 1 80 ? -33.617 -0.571 15.811 1.00 73.50 80 ILE A O 1
ATOM 624 N N . CYS A 1 81 ? -34.408 0.661 17.485 1.00 73.44 81 CYS A N 1
ATOM 625 C CA . CYS A 1 81 ? -34.265 1.919 16.772 1.00 73.44 81 CYS A CA 1
ATOM 626 C C . CYS A 1 81 ? -33.198 2.753 17.463 1.00 73.44 81 CYS A C 1
ATOM 628 O O . CYS A 1 81 ? -33.277 2.980 18.667 1.00 73.44 81 CYS A O 1
ATOM 630 N N . ILE A 1 82 ? -32.209 3.205 16.700 1.00 75.94 82 ILE A N 1
ATOM 631 C CA . ILE A 1 82 ? -31.064 3.946 17.226 1.00 75.94 82 ILE A CA 1
ATOM 632 C C . ILE A 1 82 ? -31.060 5.342 16.602 1.00 75.94 82 ILE A C 1
ATOM 634 O O . ILE A 1 82 ? -31.218 5.488 15.389 1.00 75.94 82 ILE A O 1
ATOM 638 N N . ASN A 1 83 ? -30.880 6.368 17.436 1.00 77.81 83 ASN A N 1
ATOM 639 C CA . ASN A 1 83 ? -30.586 7.730 16.993 1.00 77.81 83 ASN A CA 1
ATOM 640 C C . ASN A 1 83 ? -29.084 7.844 16.710 1.00 77.81 83 ASN A C 1
ATOM 642 O O . ASN A 1 83 ? -28.275 7.778 17.635 1.00 77.81 83 ASN A O 1
ATOM 646 N N . GLU A 1 84 ? -28.709 8.033 15.451 1.00 80.19 84 GLU A N 1
ATOM 647 C CA . GLU A 1 84 ? -27.304 8.143 15.034 1.00 80.19 84 GLU A CA 1
ATOM 648 C C . GLU A 1 84 ? -26.755 9.577 15.119 1.00 80.19 84 GLU A C 1
ATOM 650 O O . GLU A 1 84 ? -25.642 9.854 14.677 1.00 80.19 84 GLU A O 1
ATOM 655 N N . GLY A 1 85 ? -27.528 10.499 15.704 1.00 70.00 85 GLY A N 1
ATOM 656 C CA . GLY A 1 85 ? -27.232 11.928 15.762 1.00 70.00 85 GLY A CA 1
ATOM 657 C C . GLY A 1 85 ? -28.121 12.737 14.816 1.00 70.00 85 GLY A C 1
ATOM 658 O O . GLY A 1 85 ? -28.728 12.207 13.894 1.00 70.00 85 GLY A O 1
ATOM 659 N N . ASN A 1 86 ? -28.239 14.048 15.056 1.00 77.06 86 ASN A N 1
ATOM 660 C CA . ASN A 1 86 ? -29.046 14.975 14.241 1.00 77.06 86 ASN A CA 1
ATOM 661 C C . ASN A 1 86 ? -30.530 14.589 14.049 1.00 77.06 86 ASN A C 1
ATOM 663 O O . ASN A 1 86 ? -31.142 14.997 13.064 1.00 77.06 86 ASN A O 1
ATOM 667 N N . ASN A 1 87 ? -31.126 13.851 14.995 1.00 72.75 87 ASN A N 1
ATOM 668 C CA . ASN A 1 87 ? -32.470 13.269 14.863 1.00 72.75 87 ASN A CA 1
ATOM 669 C C . ASN A 1 87 ? -32.599 12.285 13.681 1.00 72.75 87 ASN A C 1
ATOM 671 O O . ASN A 1 87 ? -33.691 12.131 13.133 1.00 72.75 87 ASN A O 1
ATOM 675 N N . ASP A 1 88 ? -31.507 11.628 13.283 1.00 76.19 88 ASP A N 1
ATOM 676 C CA . ASP A 1 88 ? -31.516 10.555 12.291 1.00 76.19 88 ASP A CA 1
ATOM 677 C C . ASP A 1 88 ? -31.762 9.208 12.988 1.00 76.19 88 ASP A C 1
ATOM 679 O O . ASP A 1 88 ? -30.847 8.548 13.492 1.00 76.19 88 ASP A O 1
ATOM 683 N N . PHE A 1 89 ? -33.038 8.834 13.075 1.00 76.12 89 PHE A N 1
ATOM 684 C CA . PHE A 1 89 ? -33.485 7.588 13.690 1.00 76.12 89 PHE A CA 1
ATOM 685 C C . PHE A 1 89 ? -33.533 6.475 12.651 1.00 76.12 89 PHE A C 1
ATOM 687 O O . PHE A 1 89 ? -34.262 6.561 11.662 1.00 76.12 89 PHE A O 1
ATOM 694 N N . ASN A 1 90 ? -32.798 5.398 12.907 1.00 77.69 90 ASN A N 1
ATOM 695 C CA . ASN A 1 90 ? -32.696 4.273 11.993 1.00 77.69 90 ASN A CA 1
ATOM 696 C C . ASN A 1 90 ? -33.048 2.962 12.692 1.00 77.69 90 ASN A C 1
ATOM 698 O O . ASN A 1 90 ? -32.688 2.737 13.847 1.00 77.69 90 ASN A O 1
ATOM 702 N N . TRP A 1 91 ? -33.760 2.094 11.974 1.00 78.12 91 TRP A N 1
ATOM 703 C CA . TRP A 1 91 ? -34.057 0.746 12.442 1.00 78.12 91 TRP A CA 1
ATOM 704 C C . TRP A 1 91 ? -32.835 -0.145 12.276 1.00 78.12 91 TRP A C 1
ATOM 706 O O . TRP A 1 91 ? -32.195 -0.154 11.226 1.00 78.12 91 TRP A O 1
ATOM 716 N N . TYR A 1 92 ? -32.555 -0.920 13.306 1.00 71.12 92 TYR A N 1
ATOM 717 C CA . TYR A 1 92 ? -31.457 -1.855 13.399 1.00 71.12 92 TYR A CA 1
ATOM 718 C C . TYR A 1 92 ? -31.991 -3.229 13.770 1.00 71.12 92 TYR A C 1
ATOM 720 O O . TYR A 1 92 ? -32.839 -3.362 14.647 1.00 71.12 92 TYR A O 1
ATOM 728 N N . TYR A 1 93 ? -31.462 -4.258 13.122 1.00 70.62 93 TYR A N 1
ATOM 729 C CA . TYR A 1 93 ? -31.664 -5.645 13.522 1.00 70.62 93 TYR A CA 1
ATOM 730 C C . TYR A 1 93 ? -30.293 -6.308 13.605 1.00 70.62 93 TYR A C 1
ATOM 732 O O . TYR A 1 93 ? -29.587 -6.352 12.597 1.00 70.62 93 TYR A O 1
ATOM 740 N N . PHE A 1 94 ? -29.879 -6.738 14.804 1.00 61.53 94 PHE A N 1
ATOM 741 C CA . PHE A 1 94 ? -28.537 -7.293 15.068 1.00 61.53 94 PHE A CA 1
ATOM 742 C C . PHE A 1 94 ? -27.393 -6.484 14.439 1.00 61.53 94 PHE A C 1
ATOM 744 O O . PHE A 1 94 ? -26.608 -6.997 13.647 1.00 61.53 94 PHE A O 1
ATOM 751 N N . ASN A 1 95 ? -27.314 -5.191 14.765 1.00 63.00 95 ASN A N 1
ATOM 752 C CA . ASN A 1 95 ? -26.292 -4.256 14.268 1.00 63.00 95 ASN A CA 1
ATOM 753 C C . ASN A 1 95 ? -26.357 -3.932 12.764 1.00 63.00 95 ASN A C 1
ATOM 755 O O . ASN A 1 95 ? -25.562 -3.123 12.286 1.00 63.00 95 ASN A O 1
ATOM 759 N N . LYS A 1 96 ? -27.324 -4.473 12.011 1.00 63.25 96 LYS A N 1
ATOM 760 C CA . LYS A 1 96 ? -27.548 -4.091 10.614 1.00 63.25 96 LYS A CA 1
ATOM 761 C C . LYS A 1 96 ? -28.593 -2.983 10.507 1.00 63.25 96 LYS A C 1
ATOM 763 O O . LYS A 1 96 ? -29.751 -3.187 10.869 1.00 63.25 96 LYS A O 1
ATOM 768 N N . LYS A 1 97 ? -28.195 -1.839 9.940 1.00 77.75 97 LYS A N 1
ATOM 769 C CA . LYS A 1 97 ? -29.095 -0.734 9.576 1.00 77.75 97 LYS A CA 1
ATOM 770 C C . LYS A 1 97 ? -30.071 -1.197 8.490 1.00 77.75 97 LYS A C 1
ATOM 772 O O . LYS A 1 97 ? -29.652 -1.621 7.412 1.00 77.75 97 LYS A O 1
ATOM 777 N N . LEU A 1 98 ? -31.368 -1.128 8.760 1.00 73.38 98 LEU A N 1
ATOM 778 C CA . LEU A 1 98 ? -32.431 -1.493 7.827 1.00 73.38 98 LEU A CA 1
ATOM 779 C C . LEU A 1 98 ? -32.919 -0.267 7.045 1.00 73.38 98 LEU A C 1
ATOM 781 O O . LEU A 1 98 ? -32.935 0.851 7.560 1.00 73.38 98 LEU A O 1
ATOM 785 N N . LYS A 1 99 ? -33.364 -0.478 5.801 1.00 73.62 99 LYS A N 1
ATOM 786 C CA . LYS A 1 99 ? -33.972 0.561 4.956 1.00 73.62 99 LYS A CA 1
ATOM 787 C C . LYS A 1 99 ? -35.389 0.146 4.569 1.00 73.62 99 LYS A C 1
ATOM 789 O O . LYS A 1 99 ? -35.593 -0.977 4.115 1.00 73.62 99 LYS A O 1
ATOM 794 N N . ASN A 1 100 ? -36.343 1.071 4.714 1.00 68.62 100 ASN A N 1
ATOM 795 C CA . ASN A 1 100 ? -37.760 0.893 4.361 1.00 68.62 100 ASN A CA 1
ATOM 796 C C . ASN A 1 100 ? -38.375 -0.389 4.954 1.00 68.62 100 ASN A C 1
ATOM 798 O O . ASN A 1 100 ? -38.843 -1.263 4.225 1.00 68.62 100 ASN A O 1
ATOM 802 N N . VAL A 1 101 ? -38.341 -0.499 6.285 1.00 65.19 101 VAL A N 1
ATOM 803 C CA . VAL A 1 101 ? -38.839 -1.671 7.016 1.00 65.19 101 VAL A CA 1
ATOM 804 C C . VAL A 1 101 ? -40.337 -1.843 6.773 1.00 65.19 101 VAL A C 1
ATOM 806 O O . VAL A 1 101 ? -41.137 -0.965 7.099 1.00 65.19 101 VAL A O 1
ATOM 809 N N . THR A 1 102 ? -40.711 -2.986 6.208 1.00 66.75 102 THR A N 1
ATOM 810 C CA . THR A 1 102 ? -42.105 -3.399 6.045 1.00 66.75 102 THR A CA 1
ATOM 811 C C . THR A 1 102 ? -42.310 -4.741 6.730 1.00 66.75 102 THR A C 1
ATOM 813 O O . THR A 1 102 ? -41.542 -5.663 6.491 1.00 66.75 102 THR A O 1
ATOM 816 N N . ILE A 1 103 ? -43.343 -4.895 7.550 1.00 64.69 103 ILE A N 1
ATOM 817 C CA . ILE A 1 103 ? -43.729 -6.208 8.080 1.00 64.69 103 ILE A CA 1
ATOM 818 C C . ILE A 1 103 ? -44.823 -6.767 7.173 1.00 64.69 103 ILE A C 1
ATOM 820 O O . ILE A 1 103 ? -45.834 -6.107 6.921 1.00 64.69 103 ILE A O 1
ATOM 824 N N . GLY A 1 104 ? -44.610 -7.971 6.657 1.00 59.59 104 GLY A N 1
ATOM 825 C CA . GLY A 1 104 ? -45.616 -8.714 5.904 1.00 59.59 104 GLY A CA 1
ATOM 826 C C . GLY A 1 104 ? -45.753 -10.135 6.431 1.00 59.59 104 GLY A C 1
ATOM 827 O O . GLY A 1 104 ? -44.974 -10.582 7.266 1.00 59.59 104 GLY A O 1
ATOM 828 N N . TRP A 1 105 ? -46.746 -10.853 5.925 1.00 57.59 105 TRP A N 1
ATOM 829 C CA . TRP A 1 105 ? -47.033 -12.229 6.322 1.00 57.59 105 TRP A CA 1
ATOM 830 C C . TRP A 1 105 ? -46.748 -13.143 5.145 1.00 57.59 105 TRP A C 1
ATOM 832 O O . TRP A 1 105 ? -47.250 -12.886 4.049 1.00 57.59 105 TRP A O 1
ATOM 842 N N . ASN A 1 106 ? -45.950 -14.190 5.343 1.00 49.66 106 ASN A N 1
ATOM 843 C CA . ASN A 1 106 ? -45.751 -15.185 4.300 1.00 49.66 106 ASN A CA 1
ATOM 844 C C . ASN A 1 106 ? -46.612 -16.412 4.578 1.00 49.66 106 ASN A C 1
ATOM 846 O O . ASN A 1 106 ? -46.715 -16.887 5.710 1.00 49.66 106 ASN A O 1
ATOM 850 N N . THR A 1 107 ? -47.250 -16.922 3.528 1.00 44.94 107 THR A N 1
ATOM 851 C CA . THR A 1 107 ? -47.977 -18.186 3.626 1.00 44.94 107 THR A CA 1
ATOM 852 C C . THR A 1 107 ? -46.925 -19.279 3.551 1.00 44.94 107 THR A C 1
ATOM 854 O O . THR A 1 107 ? -46.344 -19.485 2.485 1.00 44.94 107 THR A O 1
ATOM 857 N N . VAL A 1 108 ? -46.644 -19.963 4.662 1.00 46.94 108 VAL A N 1
ATOM 858 C CA . VAL A 1 108 ? -45.771 -21.140 4.626 1.00 46.94 108 VAL A CA 1
ATOM 859 C C . VAL A 1 108 ? -46.544 -22.229 3.885 1.00 46.94 108 VAL A C 1
ATOM 861 O O . VAL A 1 108 ? -47.382 -22.935 4.448 1.00 46.94 108 VAL A O 1
ATOM 864 N N . LEU A 1 109 ? -46.342 -22.302 2.568 1.00 37.41 109 LEU A N 1
ATOM 865 C CA . LEU A 1 109 ? -46.910 -23.354 1.742 1.00 37.41 109 LEU A CA 1
ATOM 866 C C . LEU A 1 109 ? -46.369 -24.691 2.245 1.00 37.41 109 LEU A C 1
ATOM 868 O O . LEU A 1 109 ? -45.163 -24.910 2.348 1.00 37.41 109 LEU A O 1
ATOM 872 N N . LYS A 1 110 ? -47.309 -25.589 2.527 1.00 37.84 110 LYS A N 1
ATOM 873 C CA . LYS A 1 110 ? -47.151 -26.983 2.953 1.00 37.84 110 LYS A CA 1
ATOM 874 C C . LYS A 1 110 ? -46.494 -27.866 1.865 1.00 37.84 110 LYS A C 1
ATOM 876 O O . LYS A 1 110 ? -46.897 -29.009 1.680 1.00 37.84 110 LYS A O 1
ATOM 881 N N . GLU A 1 111 ? -45.541 -27.334 1.094 1.00 37.06 111 GLU A N 1
ATOM 882 C CA . GLU A 1 111 ? -44.811 -28.046 0.030 1.00 37.06 111 GLU A CA 1
ATOM 883 C C . GLU A 1 111 ? -43.571 -28.792 0.547 1.00 37.06 111 GLU A C 1
ATOM 885 O O . GLU A 1 111 ? -43.070 -29.688 -0.129 1.00 37.06 111 GLU A O 1
ATOM 890 N N . TYR A 1 112 ? -43.131 -28.527 1.780 1.00 42.03 112 TYR A N 1
ATOM 891 C CA . TYR A 1 112 ? -42.156 -29.368 2.475 1.00 42.03 112 TYR A CA 1
ATOM 892 C C . TYR A 1 112 ? -42.902 -30.343 3.391 1.00 42.03 112 TYR A C 1
ATOM 894 O O . TYR A 1 112 ? -43.354 -29.988 4.474 1.00 42.03 112 TYR A O 1
ATOM 902 N N . GLY A 1 113 ? -43.093 -31.576 2.915 1.00 36.00 113 GLY A N 1
ATOM 903 C CA . GLY A 1 113 ? -43.851 -32.642 3.579 1.00 36.00 113 GLY A CA 1
ATOM 904 C C . GLY A 1 113 ? -43.210 -33.228 4.844 1.00 36.00 113 GLY A C 1
ATOM 905 O O . GLY A 1 113 ? -43.055 -34.443 4.932 1.00 36.00 113 GLY A O 1
ATOM 906 N N . SER A 1 114 ? -42.864 -32.400 5.828 1.00 41.34 114 SER A N 1
ATOM 907 C CA . SER A 1 114 ? -42.506 -32.843 7.178 1.00 41.34 114 SER A CA 1
ATOM 908 C C . SER A 1 114 ? -43.232 -31.990 8.214 1.00 41.34 114 SER A C 1
ATOM 910 O O . SER A 1 114 ? -43.017 -30.784 8.279 1.00 41.34 114 SER A O 1
ATOM 912 N N . GLU A 1 115 ? -44.061 -32.619 9.044 1.00 41.44 115 GLU A N 1
ATOM 913 C CA . GLU A 1 115 ? -44.803 -31.984 10.148 1.00 41.44 115 GLU A CA 1
ATOM 914 C C . GLU A 1 115 ? -43.903 -31.493 11.310 1.00 41.44 115 GLU A C 1
ATOM 916 O O . GLU A 1 115 ? -44.423 -31.014 12.308 1.00 41.44 115 GLU A O 1
ATOM 921 N N . ASP A 1 116 ? -42.572 -31.534 11.160 1.00 44.69 116 ASP A N 1
ATOM 922 C CA . ASP A 1 116 ? -41.578 -31.164 12.180 1.00 44.69 116 ASP A CA 1
ATOM 923 C C . ASP A 1 116 ? -40.567 -30.111 11.667 1.00 44.69 116 ASP A C 1
ATOM 925 O O . ASP A 1 116 ? -39.352 -30.260 11.819 1.00 44.69 116 ASP A O 1
ATOM 929 N N . VAL A 1 117 ? -41.028 -29.027 11.028 1.00 53.91 117 VAL A N 1
ATOM 930 C CA . VAL A 1 117 ? -40.142 -27.872 10.785 1.00 53.91 117 VAL A CA 1
ATOM 931 C C . VAL A 1 117 ? -39.971 -27.128 12.107 1.00 53.91 117 VAL A C 1
ATOM 933 O O . VAL A 1 117 ? -40.926 -26.644 12.706 1.00 53.91 117 VAL A O 1
ATOM 936 N N . CYS A 1 118 ? -38.743 -27.088 12.602 1.00 65.12 118 CYS A N 1
ATOM 937 C CA . CYS A 1 118 ? -38.402 -26.449 13.863 1.00 65.12 118 CYS A CA 1
ATOM 938 C C . CYS A 1 118 ? -38.779 -24.968 13.857 1.00 65.12 118 CYS A C 1
ATOM 940 O O . CYS A 1 118 ? -38.520 -24.265 12.886 1.00 65.12 118 CYS A O 1
ATOM 942 N N . SER A 1 119 ? -39.311 -24.478 14.976 1.00 71.12 119 SER A N 1
ATOM 943 C CA . SER A 1 119 ? -39.721 -23.080 15.178 1.00 71.12 119 SER A CA 1
ATOM 944 C C . SER A 1 119 ? -38.548 -22.081 15.264 1.00 71.12 119 SER A C 1
ATOM 946 O O . SER A 1 119 ? -38.608 -21.107 16.001 1.00 71.12 119 SER A O 1
ATOM 948 N N . CYS A 1 120 ? -37.432 -22.351 14.584 1.00 72.50 120 CYS A N 1
ATOM 949 C CA . CYS A 1 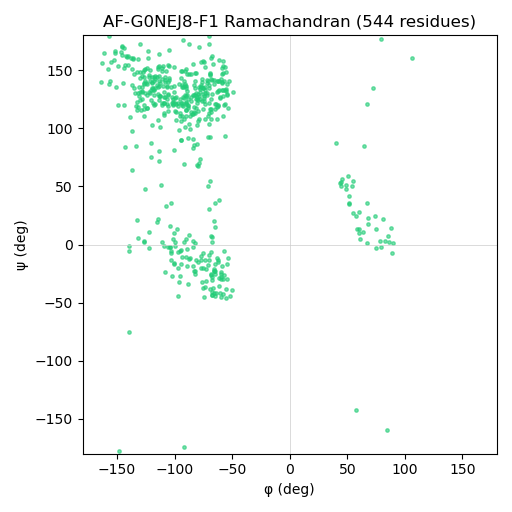120 ? -36.336 -21.401 14.365 1.00 72.50 120 CYS A CA 1
ATOM 950 C C . CYS A 1 120 ? -36.382 -20.790 12.954 1.00 72.50 120 CYS A C 1
ATOM 952 O O . CYS A 1 120 ? -35.466 -20.065 12.572 1.00 72.50 120 CYS A O 1
ATOM 954 N N . GLY A 1 121 ? -37.415 -21.104 12.165 1.00 73.25 121 GLY A N 1
ATOM 955 C CA . GLY A 1 121 ? -37.478 -20.783 10.742 1.00 73.25 121 GLY A CA 1
ATOM 956 C C . GLY A 1 121 ? -36.673 -21.765 9.882 1.00 73.25 121 GLY A C 1
ATOM 957 O O . GLY A 1 121 ? -36.017 -22.684 10.382 1.00 73.25 121 GLY A O 1
ATOM 958 N N . ALA A 1 122 ? -36.737 -21.585 8.563 1.00 77.88 122 ALA A N 1
ATOM 959 C CA . ALA A 1 122 ? -36.100 -22.486 7.606 1.00 77.88 122 ALA A CA 1
ATOM 960 C C . ALA A 1 122 ? -34.563 -22.440 7.676 1.00 77.88 122 ALA A C 1
ATOM 962 O O . ALA A 1 122 ? -33.965 -21.371 7.775 1.00 77.88 122 ALA A O 1
ATOM 963 N N . PHE A 1 123 ? -33.934 -23.608 7.526 1.00 82.62 123 PHE A N 1
ATOM 964 C CA . PHE A 1 123 ? -32.495 -23.752 7.291 1.00 82.62 123 PHE A CA 1
ATOM 965 C C . PHE A 1 123 ? -32.288 -24.317 5.878 1.00 82.62 123 PHE A C 1
ATOM 967 O O . PHE A 1 123 ? -32.180 -25.538 5.705 1.00 82.62 123 PHE A O 1
ATOM 974 N N . PRO A 1 124 ? -32.356 -23.477 4.830 1.00 84.81 124 PRO A N 1
ATOM 975 C CA . PRO A 1 124 ? -32.207 -23.946 3.464 1.00 84.81 124 PRO A CA 1
ATOM 976 C C . PRO A 1 124 ? -30.767 -24.370 3.168 1.00 84.81 124 PRO A C 1
ATOM 978 O O . PRO A 1 124 ? -29.834 -24.178 3.951 1.00 84.81 124 PRO A O 1
ATOM 981 N N . VAL A 1 125 ? -30.601 -24.958 1.988 1.00 85.19 125 VAL A N 1
ATOM 982 C CA . VAL A 1 125 ? -29.328 -25.489 1.516 1.00 85.19 125 VAL A CA 1
ATOM 983 C C . VAL A 1 125 ? -28.973 -24.851 0.192 1.00 85.19 125 VAL A C 1
ATOM 985 O O . VAL A 1 125 ? -29.823 -24.729 -0.692 1.00 85.19 125 VAL A O 1
ATOM 988 N N . VAL A 1 126 ? -27.707 -24.499 0.014 1.00 86.75 126 VAL A N 1
ATOM 989 C CA . VAL A 1 126 ? -27.192 -24.079 -1.284 1.00 86.75 126 VAL A CA 1
ATOM 990 C C . VAL A 1 126 ? -27.123 -25.294 -2.206 1.00 86.75 126 VAL A C 1
ATOM 992 O O . VAL A 1 126 ? -26.308 -26.197 -2.022 1.00 86.75 126 VAL A O 1
ATOM 995 N N . THR A 1 127 ? -27.987 -25.317 -3.220 1.00 83.06 127 THR A N 1
ATOM 996 C CA . THR A 1 127 ? -28.062 -26.414 -4.202 1.00 83.06 127 THR A CA 1
ATOM 997 C C . THR A 1 127 ? -27.430 -26.073 -5.548 1.00 83.06 127 THR A C 1
ATOM 999 O O . THR A 1 127 ? -27.250 -26.958 -6.380 1.00 83.06 127 THR A O 1
ATOM 1002 N N . ASN A 1 128 ? -27.136 -24.797 -5.807 1.00 85.75 128 ASN A N 1
ATOM 1003 C CA . ASN A 1 128 ? -26.488 -24.340 -7.034 1.00 85.75 128 ASN A CA 1
ATOM 1004 C C . ASN A 1 128 ? -25.677 -23.055 -6.792 1.00 85.75 128 ASN A C 1
ATOM 1006 O O . ASN A 1 128 ? -25.814 -22.386 -5.766 1.00 85.75 128 ASN A O 1
ATOM 1010 N N . THR A 1 129 ? -24.827 -22.714 -7.758 1.00 78.81 129 THR A N 1
ATOM 1011 C CA . THR A 1 129 ? -23.896 -21.582 -7.678 1.00 78.81 129 THR A CA 1
ATOM 1012 C C . THR A 1 129 ? -24.579 -20.217 -7.693 1.00 78.81 129 THR A C 1
ATOM 1014 O O . THR A 1 129 ? -24.014 -19.256 -7.184 1.00 78.81 129 THR A O 1
ATOM 1017 N N . ASP A 1 130 ? -25.782 -20.097 -8.258 1.00 81.12 130 ASP A N 1
ATOM 1018 C CA . ASP A 1 130 ? -26.503 -18.819 -8.287 1.00 81.12 130 ASP A CA 1
ATOM 1019 C C . ASP A 1 130 ? -27.118 -18.487 -6.927 1.00 81.12 130 ASP A C 1
ATOM 1021 O O . ASP A 1 130 ? -27.145 -17.323 -6.535 1.00 81.12 130 ASP A O 1
ATOM 1025 N N . VAL A 1 131 ? -27.534 -19.508 -6.172 1.00 81.19 131 VAL A N 1
ATOM 1026 C CA . VAL A 1 131 ? -27.894 -19.364 -4.757 1.00 81.19 131 VAL A CA 1
ATOM 1027 C C . VAL A 1 131 ? -26.647 -19.027 -3.940 1.00 81.19 131 VAL A C 1
ATOM 1029 O O . VAL A 1 131 ? -26.695 -18.096 -3.145 1.00 81.19 131 VAL A O 1
ATOM 1032 N N . LEU A 1 132 ? -25.509 -19.695 -4.178 1.00 82.62 132 LEU A N 1
ATOM 1033 C CA . LEU A 1 132 ? -24.254 -19.416 -3.460 1.00 82.62 132 LEU A CA 1
ATOM 1034 C C . LEU A 1 132 ? -23.840 -17.942 -3.562 1.00 82.62 132 LEU A C 1
ATOM 1036 O O . LEU A 1 132 ? -23.550 -17.324 -2.544 1.00 82.62 132 LEU A O 1
ATOM 1040 N N . LYS A 1 133 ? -23.893 -17.355 -4.765 1.00 81.25 133 LYS A N 1
ATOM 1041 C CA . LYS A 1 133 ? -23.565 -15.934 -5.005 1.00 81.25 133 LYS A CA 1
ATOM 1042 C C . LYS A 1 133 ? -24.396 -14.962 -4.168 1.00 81.25 133 LYS A C 1
ATOM 1044 O O . LYS A 1 133 ? -23.963 -13.845 -3.919 1.00 81.25 133 LYS A O 1
ATOM 1049 N N . GLN A 1 134 ? -25.602 -15.352 -3.756 1.00 80.50 134 GLN A N 1
ATOM 1050 C CA . GLN A 1 134 ? -26.427 -14.509 -2.894 1.00 80.50 134 GLN A CA 1
ATOM 1051 C C . GLN A 1 134 ? -25.873 -14.468 -1.466 1.00 80.50 134 GLN A C 1
ATOM 1053 O O . GLN A 1 134 ? -26.037 -13.463 -0.776 1.00 80.50 134 GLN A O 1
ATOM 1058 N N . TYR A 1 135 ? -25.235 -15.535 -1.002 1.00 80.56 135 TYR A N 1
ATOM 1059 C CA . TYR A 1 135 ? -24.782 -15.663 0.382 1.00 80.56 135 TYR A CA 1
ATOM 1060 C C . TYR A 1 135 ? -23.276 -15.420 0.549 1.00 80.56 135 TYR A C 1
ATOM 1062 O O . TYR A 1 135 ? -22.861 -14.918 1.590 1.00 80.56 135 TYR A O 1
ATOM 1070 N N . ASP A 1 136 ? -22.473 -15.668 -0.487 1.00 78.44 136 ASP A N 1
ATOM 1071 C CA . ASP A 1 136 ? -21.038 -15.371 -0.537 1.00 78.44 136 ASP A CA 1
ATOM 1072 C C . ASP A 1 136 ? -20.769 -13.883 -0.832 1.00 78.44 136 ASP A C 1
ATOM 1074 O O . ASP A 1 136 ? -20.326 -13.501 -1.916 1.00 78.44 136 ASP A O 1
ATOM 1078 N N . LYS A 1 137 ? -21.081 -13.020 0.141 1.00 66.88 137 LYS A N 1
ATOM 1079 C CA . LYS A 1 137 ? -20.981 -11.552 0.010 1.00 66.88 137 LYS A CA 1
ATOM 1080 C C . LYS A 1 137 ? -19.557 -11.066 -0.304 1.00 66.88 137 LYS A C 1
ATOM 1082 O O . LYS A 1 137 ? -19.413 -10.040 -0.961 1.00 66.88 137 LYS A O 1
ATOM 1087 N N . ASN A 1 138 ? -18.537 -11.812 0.125 1.00 63.34 138 ASN A N 1
ATOM 1088 C CA . ASN A 1 138 ? -17.125 -11.443 -0.020 1.00 63.34 138 ASN A CA 1
ATOM 1089 C C . ASN A 1 138 ? -16.437 -12.153 -1.202 1.00 63.34 138 ASN A C 1
ATOM 1091 O O . ASN A 1 138 ? -15.254 -11.925 -1.444 1.00 63.34 138 ASN A O 1
ATOM 1095 N N . GLY A 1 139 ? -17.152 -13.013 -1.938 1.00 66.69 139 GLY A N 1
ATOM 1096 C CA . GLY A 1 139 ? -16.593 -13.768 -3.064 1.00 66.69 139 GLY A CA 1
ATOM 1097 C C . GLY A 1 139 ? -15.558 -14.825 -2.661 1.00 66.69 139 GLY A C 1
ATOM 1098 O O . GLY A 1 139 ? -14.794 -15.283 -3.514 1.00 66.69 139 GLY A O 1
ATOM 1099 N N . LEU A 1 140 ? -15.518 -15.214 -1.384 1.00 64.38 140 LEU A N 1
ATOM 1100 C CA . LEU A 1 140 ? -14.552 -16.167 -0.822 1.00 64.38 140 LEU A CA 1
ATOM 1101 C C . LEU A 1 140 ? -14.724 -17.581 -1.396 1.00 64.38 140 LEU A C 1
ATOM 1103 O O . LEU A 1 140 ? -13.789 -18.378 -1.386 1.00 64.38 140 LEU A O 1
ATOM 1107 N N . TYR A 1 141 ? -15.913 -17.889 -1.912 1.00 71.00 141 TYR A N 1
ATOM 1108 C CA . TYR A 1 141 ? -16.287 -19.181 -2.480 1.00 71.00 141 TYR A CA 1
ATOM 1109 C C . TYR A 1 141 ? -16.584 -19.085 -3.986 1.00 71.00 141 TYR A C 1
ATOM 1111 O O . TYR A 1 141 ? -17.210 -19.986 -4.562 1.00 71.00 141 TYR A O 1
ATOM 1119 N N . LYS A 1 142 ? -16.115 -18.024 -4.664 1.00 67.12 142 LYS A N 1
ATOM 1120 C CA . LYS A 1 142 ? -16.174 -17.896 -6.130 1.00 67.12 142 LYS A CA 1
ATOM 1121 C C . LYS A 1 142 ? -15.450 -19.095 -6.759 1.00 67.12 142 LYS A C 1
ATOM 1123 O O . LYS A 1 142 ? -14.277 -19.334 -6.506 1.00 67.12 142 LYS A O 1
ATOM 1128 N N . GLY A 1 143 ? -16.174 -19.880 -7.558 1.00 67.31 143 GLY A N 1
ATOM 1129 C CA . GLY A 1 143 ? -15.636 -21.091 -8.192 1.00 67.31 143 GLY A CA 1
ATOM 1130 C C . GLY A 1 143 ? -15.699 -22.364 -7.341 1.00 67.31 143 GLY A C 1
ATOM 1131 O O . GLY A 1 143 ? -15.281 -23.416 -7.815 1.00 67.31 143 GLY A O 1
ATOM 1132 N N . ALA A 1 144 ? -16.261 -22.327 -6.127 1.00 77.75 144 ALA A N 1
ATOM 1133 C CA . ALA A 1 144 ? -16.430 -23.529 -5.315 1.00 77.75 144 ALA A CA 1
ATOM 1134 C C . ALA A 1 144 ? -17.289 -24.599 -6.019 1.00 77.75 144 ALA A C 1
ATOM 1136 O O . ALA A 1 144 ? -18.322 -24.308 -6.630 1.00 77.75 144 ALA A O 1
ATOM 1137 N N . ILE A 1 145 ? -16.876 -25.863 -5.899 1.00 83.44 145 ILE A N 1
ATOM 1138 C CA . ILE A 1 145 ? -17.681 -27.012 -6.312 1.00 83.44 145 ILE A CA 1
ATOM 1139 C C . ILE A 1 145 ? -18.649 -27.322 -5.177 1.00 83.44 145 ILE A C 1
ATOM 1141 O O . ILE A 1 145 ? -18.249 -27.495 -4.025 1.00 83.44 145 ILE A O 1
ATOM 1145 N N . LEU A 1 146 ? -19.925 -27.438 -5.522 1.00 87.94 146 LEU A N 1
ATOM 1146 C CA . LEU A 1 146 ? -20.970 -27.848 -4.594 1.00 87.94 146 LEU A CA 1
ATOM 1147 C C . LEU A 1 146 ? -20.979 -29.370 -4.445 1.00 87.94 146 LEU A C 1
ATOM 1149 O O . LEU A 1 146 ? -21.064 -30.106 -5.430 1.00 87.94 146 LEU A O 1
ATOM 1153 N N . GLY A 1 147 ? -20.883 -29.825 -3.202 1.00 86.62 147 GLY A N 1
ATOM 1154 C CA . GLY A 1 147 ? -21.046 -31.218 -2.808 1.00 86.62 147 GLY A CA 1
ATOM 1155 C C . GLY A 1 147 ? -22.503 -31.551 -2.531 1.00 86.62 147 GLY A C 1
ATOM 1156 O O . GLY A 1 147 ? -23.374 -30.676 -2.493 1.00 86.62 147 GLY A O 1
ATOM 1157 N N . ARG A 1 148 ? -22.790 -32.835 -2.303 1.00 84.06 148 ARG A N 1
ATOM 1158 C CA . ARG A 1 148 ? -24.105 -33.214 -1.785 1.00 84.06 148 ARG A CA 1
ATOM 1159 C C . ARG A 1 148 ? -24.175 -32.938 -0.295 1.00 84.06 148 ARG A C 1
ATOM 1161 O O . ARG A 1 148 ? -23.286 -33.306 0.465 1.00 84.06 148 ARG A O 1
ATOM 1168 N N . ASN A 1 149 ? -25.287 -32.325 0.089 1.00 77.44 149 ASN A N 1
ATOM 1169 C CA . ASN A 1 149 ? -25.677 -32.157 1.475 1.00 77.44 149 ASN A CA 1
ATOM 1170 C C . ASN A 1 149 ? -26.521 -33.369 1.867 1.00 77.44 149 ASN A C 1
ATOM 1172 O O . ASN A 1 149 ? -27.550 -33.641 1.244 1.00 77.44 149 ASN A O 1
ATOM 1176 N N . MET A 1 150 ? -26.082 -34.102 2.882 1.00 66.81 150 MET A N 1
ATOM 1177 C CA . MET A 1 150 ? -26.778 -35.266 3.418 1.00 66.81 150 MET A CA 1
ATOM 1178 C C . MET A 1 150 ? -27.245 -34.967 4.840 1.00 66.81 150 MET A C 1
ATOM 1180 O O . MET A 1 150 ? -26.700 -35.504 5.797 1.00 66.81 150 MET A O 1
ATOM 1184 N N . PHE A 1 151 ? -28.253 -34.114 5.016 1.00 69.19 151 PHE A N 1
ATOM 1185 C CA . PHE A 1 151 ? -28.868 -33.965 6.336 1.00 69.19 151 PHE A CA 1
ATOM 1186 C C . PHE A 1 151 ? -30.369 -34.213 6.308 1.00 69.19 151 PHE A C 1
ATOM 1188 O O . PHE A 1 151 ? -31.046 -34.028 5.298 1.00 69.19 151 PHE A O 1
ATOM 1195 N N . ASN A 1 152 ? -30.861 -34.672 7.455 1.00 60.16 152 ASN A N 1
ATOM 1196 C CA . ASN A 1 152 ? -32.271 -34.870 7.725 1.00 60.16 152 ASN A CA 1
ATOM 1197 C C . ASN A 1 152 ? -32.742 -33.690 8.579 1.00 60.16 152 ASN A C 1
ATOM 1199 O O . ASN A 1 152 ? -32.175 -33.458 9.652 1.00 60.16 152 ASN A O 1
ATOM 1203 N N . ALA A 1 153 ? -33.713 -32.923 8.082 1.00 59.06 153 ALA A N 1
ATOM 1204 C CA . ALA A 1 153 ? -34.219 -31.740 8.767 1.00 59.06 153 ALA A CA 1
ATOM 1205 C C . ALA A 1 153 ? -34.750 -32.142 10.152 1.00 59.06 153 ALA A C 1
ATOM 1207 O O . ALA A 1 153 ? -35.732 -32.868 10.277 1.00 59.06 153 ALA A O 1
ATOM 1208 N N . SER A 1 154 ? -34.044 -31.720 11.195 1.00 71.62 154 SER A N 1
ATOM 1209 C CA . SER A 1 154 ? -34.417 -31.906 12.596 1.00 71.62 154 SER A CA 1
ATOM 1210 C C . SER A 1 154 ? -33.921 -30.700 13.386 1.00 71.62 154 SER A C 1
ATOM 1212 O O . SER A 1 154 ? -33.121 -29.918 12.880 1.00 71.62 154 SER A O 1
ATOM 1214 N N . CYS A 1 155 ? -34.387 -30.513 14.622 1.00 79.62 155 CYS A N 1
ATOM 1215 C CA . CYS A 1 155 ? -34.038 -29.304 15.384 1.00 79.62 155 CYS A CA 1
ATOM 1216 C C . CYS A 1 155 ? -32.604 -29.306 15.885 1.00 79.62 155 CYS A C 1
ATOM 1218 O O . CYS A 1 155 ? -32.111 -28.270 16.299 1.00 79.62 155 CYS A O 1
ATOM 1220 N N . ASN A 1 156 ? -31.933 -30.449 15.832 1.00 83.00 156 ASN A N 1
ATOM 1221 C CA . ASN A 1 156 ? -30.514 -30.566 16.100 1.00 83.00 156 ASN A CA 1
ATOM 1222 C C . ASN A 1 156 ? -29.956 -31.527 15.068 1.00 83.00 156 ASN A C 1
ATOM 1224 O O . ASN A 1 156 ? -30.274 -32.717 15.105 1.00 83.00 156 ASN A O 1
ATOM 1228 N N . PHE A 1 157 ? -29.165 -31.016 14.137 1.00 79.75 157 PHE A N 1
ATOM 1229 C CA . PHE A 1 157 ? -28.647 -31.821 13.048 1.00 79.75 157 PHE A CA 1
ATOM 1230 C C . PHE A 1 157 ? -27.188 -31.516 12.766 1.00 79.75 157 PHE A C 1
ATOM 1232 O O . PHE A 1 157 ? -26.637 -30.473 13.120 1.00 79.75 157 PHE A O 1
ATOM 1239 N N . LYS A 1 158 ? -26.580 -32.482 12.084 1.00 82.38 158 LYS A N 1
ATOM 1240 C CA . LYS A 1 158 ? -25.236 -32.373 11.548 1.00 82.38 158 LYS A CA 1
ATOM 1241 C C . LYS A 1 158 ? -25.346 -32.078 10.065 1.00 82.38 158 LYS A C 1
ATOM 1243 O O . LYS A 1 158 ? -26.009 -32.822 9.342 1.00 82.38 158 LYS A O 1
ATOM 1248 N N . LEU A 1 159 ? -24.710 -31.006 9.614 1.00 81.75 159 LEU A N 1
ATOM 1249 C CA . LEU A 1 159 ? -24.510 -30.748 8.195 1.00 81.75 159 LEU A CA 1
ATOM 1250 C C . LEU A 1 159 ? -23.472 -31.748 7.665 1.00 81.75 159 LEU A C 1
ATOM 1252 O O . LEU A 1 159 ? -22.277 -31.528 7.786 1.00 81.75 159 LEU A O 1
ATOM 1256 N N . VAL A 1 160 ? -23.914 -32.890 7.139 1.00 84.25 160 VAL A N 1
ATOM 1257 C CA . VAL A 1 160 ? -22.994 -33.919 6.631 1.00 84.25 160 VAL A CA 1
ATOM 1258 C C . VAL A 1 160 ? -22.722 -33.693 5.147 1.00 84.25 160 VAL A C 1
ATOM 1260 O O . VAL A 1 160 ? -23.660 -33.601 4.350 1.00 84.25 160 VAL A O 1
ATOM 1263 N N . CYS A 1 161 ? -21.441 -33.659 4.788 1.00 85.75 161 CYS A N 1
ATOM 1264 C CA . CYS A 1 161 ? -20.962 -33.504 3.419 1.00 85.75 161 CYS A CA 1
ATOM 1265 C C . CYS A 1 161 ? -20.316 -34.786 2.885 1.00 85.75 161 CYS A C 1
ATOM 1267 O O . CYS A 1 161 ? -19.827 -35.616 3.655 1.00 85.75 161 CYS A O 1
ATOM 1269 N N . ASP A 1 162 ? -20.339 -34.949 1.558 1.00 84.75 162 ASP A N 1
ATOM 1270 C CA . ASP A 1 162 ? -19.558 -35.982 0.867 1.00 84.75 162 ASP A CA 1
ATOM 1271 C C . ASP A 1 162 ? -18.056 -35.839 1.203 1.00 84.75 162 ASP A C 1
ATOM 1273 O O . ASP A 1 162 ? -17.565 -34.747 1.493 1.00 84.75 162 ASP A O 1
ATOM 1277 N N . GLU A 1 163 ? -17.311 -36.947 1.143 1.00 80.12 163 GLU A N 1
ATOM 1278 C CA . GLU A 1 163 ? -15.869 -36.954 1.417 1.00 80.12 163 GLU A CA 1
ATOM 1279 C C . GLU A 1 163 ? -15.124 -35.929 0.539 1.00 80.12 163 GLU A C 1
ATOM 1281 O O . GLU A 1 163 ? -15.290 -35.892 -0.683 1.00 80.12 163 GLU A O 1
ATOM 1286 N N . GLY A 1 164 ? -14.301 -35.089 1.176 1.00 77.50 164 GLY A N 1
ATOM 1287 C CA . GLY A 1 164 ? -13.543 -34.023 0.516 1.00 77.50 164 GLY A CA 1
ATOM 1288 C C . GLY A 1 164 ? -14.298 -32.703 0.321 1.00 77.50 164 GLY A C 1
ATOM 1289 O O . GLY A 1 164 ? -13.772 -31.826 -0.360 1.00 77.50 164 GLY A O 1
ATOM 1290 N N . PHE A 1 165 ? -15.501 -32.554 0.879 1.00 84.38 165 PHE A N 1
ATOM 1291 C CA . PHE A 1 165 ? -16.240 -31.292 0.933 1.00 84.38 165 PHE A CA 1
ATOM 1292 C C . PHE A 1 165 ? -16.365 -30.811 2.378 1.00 84.38 165 PHE A C 1
ATOM 1294 O O . PHE A 1 165 ? -16.641 -31.605 3.279 1.00 84.38 165 PHE A O 1
ATOM 1301 N N . ASP A 1 166 ? -16.233 -29.505 2.571 1.00 86.00 166 ASP A N 1
ATOM 1302 C CA . ASP A 1 166 ? -16.401 -28.843 3.857 1.00 86.00 166 ASP A CA 1
ATOM 1303 C C . ASP A 1 166 ? -17.823 -28.296 3.981 1.00 86.00 166 ASP A C 1
ATOM 1305 O O . ASP A 1 166 ? -18.390 -27.755 3.027 1.00 86.00 166 ASP A O 1
ATOM 1309 N N . GLY A 1 167 ? -18.432 -28.441 5.154 1.00 87.69 167 GLY A N 1
ATOM 1310 C CA . GLY A 1 167 ? -19.720 -27.827 5.435 1.00 87.69 167 GLY A CA 1
ATOM 1311 C C . GLY A 1 167 ? -19.530 -26.394 5.918 1.00 87.69 167 GLY A C 1
ATOM 1312 O O . GLY A 1 167 ? -18.848 -26.132 6.910 1.00 87.69 167 GLY A O 1
ATOM 1313 N N . VAL A 1 168 ? -20.175 -25.478 5.212 1.00 89.12 168 VAL A N 1
ATOM 1314 C CA . VAL A 1 168 ? -20.146 -24.039 5.454 1.00 89.12 168 VAL A CA 1
ATOM 1315 C C . VAL A 1 168 ? -21.558 -23.576 5.762 1.00 89.12 168 VAL A C 1
ATOM 1317 O O . VAL A 1 168 ? -22.504 -23.956 5.067 1.00 89.12 168 VAL A O 1
ATOM 1320 N N . VAL A 1 169 ? -21.714 -22.746 6.789 1.00 89.56 169 VAL A N 1
ATOM 1321 C CA . VAL A 1 169 ? -22.983 -22.073 7.071 1.00 89.56 169 VAL A CA 1
ATOM 1322 C C . VAL A 1 169 ? -22.835 -20.585 6.810 1.00 89.56 169 VAL A C 1
ATOM 1324 O O . VAL A 1 169 ? -22.028 -19.902 7.435 1.00 89.56 169 VAL A O 1
ATOM 1327 N N . PHE A 1 170 ? -23.641 -20.086 5.882 1.00 89.12 170 PHE A N 1
ATOM 1328 C CA . PHE A 1 170 ? -23.777 -18.663 5.610 1.00 89.12 170 PHE A CA 1
ATOM 1329 C C . PHE A 1 170 ? -24.875 -18.081 6.485 1.00 89.12 170 PHE A C 1
ATOM 1331 O O . PHE A 1 170 ? -25.874 -18.750 6.742 1.00 89.12 170 PHE A O 1
ATOM 1338 N N . SER A 1 171 ? -24.722 -16.830 6.905 1.00 89.25 171 SER A N 1
ATOM 1339 C CA . SER A 1 171 ? -25.740 -16.115 7.670 1.00 89.25 171 SER A CA 1
ATOM 1340 C C . SER A 1 171 ? -25.744 -14.631 7.314 1.00 89.25 171 SER A C 1
ATOM 1342 O O . SER A 1 171 ? -24.880 -14.144 6.579 1.00 89.25 171 SER A O 1
ATOM 1344 N N . ASP A 1 172 ? -26.744 -13.901 7.795 1.00 80.62 172 ASP A N 1
ATOM 1345 C CA . ASP A 1 172 ? -26.817 -12.461 7.560 1.00 80.62 172 ASP A CA 1
ATOM 1346 C C . ASP A 1 172 ? -25.974 -11.620 8.525 1.00 80.62 172 ASP A C 1
ATOM 1348 O O . ASP A 1 172 ? -25.625 -10.497 8.153 1.00 80.62 172 ASP A O 1
ATOM 1352 N N . ASN A 1 173 ? -25.648 -12.146 9.710 1.00 80.50 173 ASN A N 1
ATOM 1353 C CA . ASN A 1 173 ? -24.912 -11.437 10.763 1.00 80.50 173 ASN A CA 1
ATOM 1354 C C . ASN A 1 173 ? -23.471 -11.907 10.976 1.00 80.50 173 ASN A C 1
ATOM 1356 O O . ASN A 1 173 ? -22.683 -11.123 11.488 1.00 80.50 173 ASN A O 1
ATOM 1360 N N . GLU A 1 174 ? -23.128 -13.136 10.598 1.00 81.44 174 GLU A N 1
ATOM 1361 C CA . GLU A 1 174 ? -21.774 -13.677 10.743 1.00 81.44 174 GLU A CA 1
ATOM 1362 C C . GLU A 1 174 ? -21.136 -13.940 9.378 1.00 81.44 174 GLU A C 1
ATOM 1364 O O . GLU A 1 174 ? -21.823 -14.264 8.399 1.00 81.44 174 GLU A O 1
ATOM 1369 N N . GLU A 1 175 ? -19.806 -13.849 9.332 1.00 80.75 175 GLU A N 1
ATOM 1370 C CA . GLU A 1 175 ? -19.013 -14.349 8.207 1.00 80.75 175 GLU A CA 1
ATOM 1371 C C . GLU A 1 175 ? -19.250 -15.855 7.984 1.00 80.75 175 GLU A C 1
ATOM 1373 O O . GLU A 1 175 ? -19.686 -16.551 8.905 1.00 80.75 175 GLU A O 1
ATOM 1378 N N . PRO A 1 176 ? -18.993 -16.387 6.771 1.00 83.81 176 PRO A N 1
ATOM 1379 C CA . PRO A 1 176 ? -19.205 -17.801 6.483 1.00 83.81 176 PRO A CA 1
ATOM 1380 C C . PRO A 1 176 ? -18.487 -18.703 7.491 1.00 83.81 176 PRO A C 1
ATOM 1382 O O . PRO A 1 176 ? -17.260 -18.703 7.593 1.00 83.81 176 PRO A O 1
ATOM 1385 N N . LEU A 1 177 ? -19.263 -19.493 8.226 1.00 82.62 177 LEU A N 1
ATOM 1386 C CA . LEU A 1 177 ? -18.754 -20.333 9.299 1.00 82.62 177 LEU A CA 1
ATOM 1387 C C . LEU A 1 177 ? -18.369 -21.700 8.743 1.00 82.62 177 LEU A C 1
ATOM 1389 O O . LEU A 1 177 ? -19.235 -22.459 8.303 1.00 82.62 177 LEU A O 1
ATOM 1393 N N . MET A 1 178 ? -17.079 -22.025 8.806 1.00 82.19 178 MET A N 1
ATOM 1394 C CA . MET A 1 178 ? -16.591 -23.392 8.620 1.00 82.19 178 MET A CA 1
ATOM 1395 C C . MET A 1 178 ? -16.970 -24.215 9.845 1.00 82.19 178 MET A C 1
ATOM 1397 O O . MET A 1 178 ? -16.744 -23.800 10.985 1.00 82.19 178 MET A O 1
ATOM 1401 N N . VAL A 1 179 ? -17.558 -25.384 9.630 1.00 79.06 179 VAL A N 1
ATOM 1402 C CA . VAL A 1 179 ? -18.104 -26.174 10.730 1.00 79.06 179 VAL A CA 1
ATOM 1403 C C . VAL A 1 179 ? -17.380 -27.522 10.769 1.00 79.06 179 VAL A C 1
ATOM 1405 O O . VAL A 1 179 ? -17.634 -28.398 9.964 1.00 79.06 179 VAL A O 1
ATOM 1408 N N . GLU A 1 180 ? -16.445 -27.734 11.692 1.00 62.25 180 GLU A N 1
ATOM 1409 C CA . GLU A 1 180 ? -15.769 -29.034 11.821 1.00 62.25 180 GLU A CA 1
ATOM 1410 C C . GLU A 1 180 ? -16.603 -29.954 12.731 1.00 62.25 180 GLU A C 1
ATOM 1412 O O . GLU A 1 180 ? -16.720 -29.717 13.929 1.00 62.25 180 GLU A O 1
ATOM 1417 N N . ASN A 1 181 ? -17.212 -31.015 12.187 1.00 58.22 181 ASN A N 1
ATOM 1418 C CA . ASN A 1 181 ? -18.046 -31.988 12.930 1.00 58.22 181 ASN A CA 1
ATOM 1419 C C . ASN A 1 181 ? -19.403 -31.474 13.488 1.00 58.22 181 ASN A C 1
ATOM 1421 O O . ASN A 1 181 ? -19.999 -32.101 14.371 1.00 58.22 181 ASN A O 1
ATOM 1425 N N . TYR A 1 182 ? -19.918 -30.406 12.878 1.00 59.19 182 TYR A N 1
ATOM 1426 C CA . TYR A 1 182 ? -21.323 -30.019 12.662 1.00 59.19 182 TYR A CA 1
ATOM 1427 C C . TYR A 1 182 ? -22.343 -30.244 13.787 1.00 59.19 182 TYR A C 1
ATOM 1429 O O . TYR A 1 182 ? -23.082 -31.225 13.748 1.00 59.19 182 TYR A O 1
ATOM 1437 N N . ASP A 1 183 ? -22.486 -29.284 14.701 1.00 73.81 183 ASP A N 1
ATOM 1438 C CA . ASP A 1 183 ? -23.698 -29.151 15.518 1.00 73.81 183 ASP A CA 1
ATOM 1439 C C . ASP A 1 183 ? -24.426 -27.856 15.120 1.00 73.81 183 ASP A C 1
ATOM 1441 O O . ASP A 1 183 ? -24.029 -26.747 15.489 1.00 73.81 183 ASP A O 1
ATOM 1445 N N . VAL A 1 184 ? -25.484 -28.010 14.320 1.00 84.75 184 VAL A N 1
ATOM 1446 C CA . VAL A 1 184 ? -26.483 -26.965 14.083 1.00 84.75 184 VAL A CA 1
ATOM 1447 C C . VAL A 1 184 ? -27.667 -27.270 14.985 1.00 84.75 184 VAL A C 1
ATOM 1449 O O . VAL A 1 184 ? -28.269 -28.344 14.895 1.00 84.75 184 VAL A O 1
ATOM 1452 N N . SER A 1 185 ? -28.006 -26.334 15.862 1.00 89.75 185 SER A N 1
ATOM 1453 C CA . SER A 1 185 ? -29.058 -26.523 16.857 1.00 89.75 185 SER A CA 1
ATOM 1454 C C . SER A 1 185 ? -30.041 -25.366 16.856 1.00 89.75 185 SER A C 1
ATOM 1456 O O . SER A 1 185 ? -29.650 -24.207 16.939 1.00 89.75 185 SER A O 1
ATOM 1458 N N . CYS A 1 186 ? -31.320 -25.698 16.817 1.00 88.25 186 CYS A N 1
ATOM 1459 C CA . CYS A 1 186 ? -32.433 -24.814 17.092 1.00 88.25 186 CYS A CA 1
ATOM 1460 C C . CYS A 1 186 ? -32.772 -24.930 18.582 1.00 88.25 186 CYS A C 1
ATOM 1462 O O . CYS A 1 186 ? -33.297 -25.955 19.031 1.00 88.25 186 CYS A O 1
ATOM 1464 N N . VAL A 1 187 ? -32.457 -23.894 19.355 1.00 87.88 187 VAL A N 1
ATOM 1465 C CA . VAL A 1 187 ? -32.651 -23.866 20.814 1.00 87.88 187 VAL A CA 1
ATOM 1466 C C . VAL A 1 187 ? -33.532 -22.693 21.219 1.00 87.88 187 VAL A C 1
ATOM 1468 O O . VAL A 1 187 ? -33.666 -21.731 20.470 1.00 87.88 187 VAL A O 1
ATOM 1471 N N . PHE A 1 188 ? -34.125 -22.758 22.410 1.00 84.12 188 PHE A N 1
ATOM 1472 C CA . PHE A 1 188 ? -34.821 -21.606 22.981 1.00 84.12 188 PHE A CA 1
ATOM 1473 C C . PHE A 1 188 ? -33.850 -20.449 23.211 1.00 84.12 188 PHE A C 1
ATOM 1475 O O . PHE A 1 188 ? -32.698 -20.654 23.608 1.00 84.12 188 PHE A O 1
ATOM 1482 N N . ASN A 1 189 ? -34.319 -19.236 22.940 1.00 79.25 189 ASN A N 1
ATOM 1483 C CA . ASN A 1 189 ? -33.598 -18.021 23.254 1.00 79.25 189 ASN A CA 1
ATOM 1484 C C . ASN A 1 189 ? -33.380 -17.981 24.778 1.00 79.25 189 ASN A C 1
ATOM 1486 O O . ASN A 1 189 ? -34.340 -18.082 25.534 1.00 79.25 189 ASN A O 1
ATOM 1490 N N . PRO A 1 190 ? -32.143 -17.823 25.278 1.00 77.00 190 PRO A N 1
ATOM 1491 C CA . PRO A 1 190 ? -31.902 -17.788 26.721 1.00 77.00 190 PRO A CA 1
ATOM 1492 C C . PRO A 1 190 ? -32.599 -16.616 27.433 1.00 77.00 190 PRO A C 1
ATOM 1494 O O . PRO A 1 190 ? -32.642 -16.604 28.662 1.00 77.00 190 PRO A O 1
ATOM 1497 N N . MET A 1 191 ? -33.107 -15.627 26.689 1.00 71.38 191 MET A N 1
ATOM 1498 C CA . MET A 1 191 ? -33.838 -14.482 27.233 1.00 71.38 191 MET A CA 1
ATOM 1499 C C . MET A 1 191 ? -35.362 -14.663 27.244 1.00 71.38 191 MET A C 1
ATOM 1501 O O . MET A 1 191 ? -36.032 -13.937 27.975 1.00 71.38 191 MET A O 1
ATOM 1505 N N . THR A 1 192 ? -35.912 -15.617 26.484 1.00 73.12 192 THR A N 1
ATOM 1506 C CA . THR A 1 192 ? -37.360 -15.862 26.406 1.00 73.12 192 THR A CA 1
ATOM 1507 C C . THR A 1 192 ? -37.675 -17.292 25.956 1.00 73.12 192 THR A C 1
ATOM 1509 O O . THR A 1 192 ? -37.065 -17.815 25.024 1.00 73.12 192 THR A O 1
ATOM 1512 N N . ASP A 1 193 ? -38.669 -17.916 26.590 1.00 73.44 193 ASP A N 1
ATOM 1513 C CA . ASP A 1 193 ? -39.130 -19.267 26.242 1.00 73.44 193 ASP A CA 1
ATOM 1514 C C . ASP A 1 193 ? -40.011 -19.289 24.978 1.00 73.44 193 ASP A C 1
ATOM 1516 O O . ASP A 1 193 ? -40.300 -20.360 24.442 1.00 73.44 193 ASP A O 1
ATOM 1520 N N . ASP A 1 194 ? -40.418 -18.119 24.478 1.00 71.75 194 ASP A N 1
ATOM 1521 C CA . ASP A 1 194 ? -41.346 -18.003 23.349 1.00 71.75 194 ASP A CA 1
ATOM 1522 C C . ASP A 1 194 ? -40.626 -17.984 21.989 1.00 71.75 194 ASP A C 1
ATOM 1524 O O . ASP A 1 194 ? -41.220 -18.304 20.961 1.00 71.75 194 ASP A O 1
ATOM 1528 N N . LEU A 1 195 ? -39.322 -17.686 21.968 1.00 74.62 195 LEU A N 1
ATOM 1529 C CA . LEU A 1 195 ? -38.542 -17.567 20.736 1.00 74.62 195 LEU A CA 1
ATOM 1530 C C . LEU A 1 195 ? -37.464 -18.647 20.661 1.00 74.62 195 LEU A C 1
ATOM 1532 O O . LEU A 1 195 ? -36.758 -18.906 21.635 1.00 74.62 195 LEU A O 1
ATOM 1536 N N . LYS A 1 196 ? -37.282 -19.256 19.485 1.00 81.12 196 LYS A N 1
ATOM 1537 C CA . LYS A 1 196 ? -36.129 -20.125 19.225 1.00 81.12 196 LYS A CA 1
ATOM 1538 C C . LYS A 1 196 ? -35.164 -19.496 18.229 1.00 81.12 196 LYS A C 1
ATOM 1540 O O . LYS A 1 196 ? -35.556 -18.735 17.349 1.00 81.12 196 LYS A O 1
ATOM 1545 N N . ILE A 1 197 ? -33.889 -19.829 18.384 1.00 85.88 197 ILE A N 1
ATOM 1546 C CA . ILE A 1 197 ? -32.777 -19.303 17.596 1.00 85.88 197 ILE A CA 1
ATOM 1547 C C . ILE A 1 197 ? -31.937 -20.439 17.021 1.00 85.88 197 ILE A C 1
ATOM 1549 O O . ILE A 1 197 ? -31.771 -21.491 17.645 1.00 85.88 197 ILE A O 1
ATOM 1553 N N . TRP A 1 198 ? -31.360 -20.198 15.846 1.00 90.44 198 TRP A N 1
ATOM 1554 C CA . TRP A 1 198 ? -30.326 -21.062 15.296 1.00 90.44 198 TRP A CA 1
ATOM 1555 C C . TRP A 1 198 ? -28.980 -20.762 15.949 1.00 90.44 198 TRP A C 1
ATOM 1557 O O . TRP A 1 198 ? -28.536 -19.612 15.983 1.00 90.44 198 TRP A O 1
ATOM 1567 N N . LEU A 1 199 ? -28.322 -21.814 16.427 1.00 89.31 199 LEU A N 1
ATOM 1568 C CA . LEU A 1 199 ? -26.927 -21.803 16.834 1.00 89.31 199 LEU A CA 1
ATOM 1569 C C . LEU A 1 199 ? -26.110 -22.709 15.913 1.00 89.31 199 LEU A C 1
ATOM 1571 O O . LEU A 1 199 ? -26.501 -23.845 15.639 1.00 89.31 199 LEU A O 1
ATOM 1575 N N . VAL A 1 200 ? -24.950 -22.217 15.492 1.00 87.69 200 VAL A N 1
ATOM 1576 C CA . VAL A 1 200 ? -23.931 -22.967 14.751 1.00 87.69 200 VAL A CA 1
ATOM 1577 C C . VAL A 1 200 ? -22.641 -22.856 15.543 1.00 87.69 200 VAL A C 1
ATOM 1579 O O . VAL A 1 200 ? -22.162 -21.750 15.783 1.00 87.69 200 VAL A O 1
ATOM 1582 N N . ASN A 1 201 ? -22.107 -23.983 16.022 1.00 84.94 201 ASN A N 1
ATOM 1583 C CA . ASN A 1 201 ? -20.945 -24.003 16.926 1.00 84.94 201 ASN A CA 1
ATOM 1584 C C . ASN A 1 201 ? -21.109 -23.076 18.153 1.00 84.94 201 ASN A C 1
ATOM 1586 O O . ASN A 1 201 ? -20.157 -22.454 18.618 1.00 84.94 201 ASN A O 1
ATOM 1590 N N . GLY A 1 202 ? -22.338 -22.958 18.667 1.00 83.88 202 GLY A N 1
ATOM 1591 C CA . GLY A 1 202 ? -22.671 -22.090 19.802 1.00 83.88 202 GLY A CA 1
ATOM 1592 C C . GLY A 1 202 ? -22.835 -20.602 19.465 1.00 83.88 202 GLY A C 1
ATOM 1593 O O . GLY A 1 202 ? -23.201 -19.834 20.353 1.00 83.88 202 GLY A O 1
ATOM 1594 N N . MET A 1 203 ? -22.622 -20.189 18.212 1.00 83.94 203 MET A N 1
ATOM 1595 C CA . MET A 1 203 ? -22.845 -18.816 17.749 1.00 83.94 203 MET A CA 1
ATOM 1596 C C . MET A 1 203 ? -24.247 -18.658 17.170 1.00 83.94 203 MET A C 1
ATOM 1598 O O . MET A 1 203 ? -24.704 -19.507 16.405 1.00 83.94 203 MET A O 1
ATOM 1602 N N . ARG A 1 204 ? -24.933 -17.569 17.529 1.00 86.25 204 ARG A N 1
ATOM 1603 C CA . ARG A 1 204 ? -26.268 -17.259 17.007 1.00 86.25 204 ARG A CA 1
ATOM 1604 C C . ARG A 1 204 ? -26.171 -16.774 15.565 1.00 86.25 204 ARG A C 1
ATOM 1606 O O . ARG A 1 204 ? -25.465 -15.812 15.286 1.00 86.25 204 ARG A O 1
ATOM 1613 N N . VAL A 1 205 ? -26.939 -17.394 14.677 1.00 86.56 205 VAL A N 1
ATOM 1614 C CA . VAL A 1 205 ? -26.960 -17.062 13.246 1.00 86.56 205 VAL A CA 1
ATOM 1615 C C . VAL A 1 205 ? -28.362 -16.672 12.782 1.00 86.56 205 VAL A C 1
ATOM 1617 O O . VAL A 1 205 ? -29.363 -17.230 13.238 1.00 86.56 205 VAL A O 1
ATOM 1620 N N . LEU A 1 206 ? -28.434 -15.713 11.861 1.00 84.00 206 LEU A N 1
ATOM 1621 C CA . LEU A 1 206 ? -29.666 -15.224 11.245 1.00 84.00 206 LEU A CA 1
ATOM 1622 C C . LEU A 1 206 ? -29.798 -15.706 9.806 1.00 84.00 206 LEU A C 1
ATOM 1624 O O . LEU A 1 206 ? -28.843 -15.620 9.033 1.00 84.00 206 LEU A O 1
ATOM 1628 N N . ASN A 1 207 ? -31.005 -16.160 9.453 1.00 83.94 207 ASN A N 1
ATOM 1629 C CA . ASN A 1 207 ? -31.338 -16.718 8.139 1.00 83.94 207 ASN A CA 1
ATOM 1630 C C . ASN A 1 207 ? -30.268 -17.699 7.619 1.00 83.94 207 ASN A C 1
ATOM 1632 O O . ASN A 1 207 ? -29.766 -17.520 6.503 1.00 83.94 207 ASN A O 1
ATOM 1636 N N . PRO A 1 208 ? -29.851 -18.688 8.431 1.00 88.81 208 PRO A N 1
ATOM 1637 C CA . PRO A 1 208 ? -28.700 -19.496 8.083 1.00 88.81 208 PRO A CA 1
ATOM 1638 C C . PRO A 1 208 ? -28.976 -20.393 6.878 1.00 88.81 208 PRO A C 1
ATOM 1640 O O . PRO A 1 208 ? -30.056 -20.969 6.749 1.00 88.81 208 PRO A O 1
ATOM 1643 N N . VAL A 1 209 ? -27.974 -20.554 6.019 1.00 89.56 209 VAL A N 1
ATOM 1644 C CA . VAL A 1 209 ? -28.022 -21.445 4.856 1.00 89.56 209 VAL A CA 1
ATOM 1645 C C . VAL A 1 209 ? -26.803 -22.349 4.870 1.00 89.56 209 VAL A C 1
ATOM 1647 O O . VAL A 1 209 ? -25.671 -21.871 4.913 1.00 89.56 209 VAL A O 1
ATOM 1650 N N . GLY A 1 210 ? -27.027 -23.659 4.821 1.00 89.38 210 GLY A N 1
ATOM 1651 C CA . GLY A 1 210 ? -25.947 -24.643 4.765 1.00 89.38 210 GLY A CA 1
ATOM 1652 C C . GLY A 1 210 ? -25.470 -24.899 3.342 1.00 89.38 210 GLY A C 1
ATOM 1653 O O . GLY A 1 210 ? -26.261 -24.906 2.399 1.00 89.38 210 GLY A O 1
ATOM 1654 N N . ALA A 1 211 ? -24.187 -25.174 3.173 1.00 90.44 211 ALA A N 1
ATOM 1655 C CA . ALA A 1 211 ? -23.623 -25.633 1.915 1.00 90.44 211 ALA A CA 1
ATOM 1656 C C . ALA A 1 211 ? -22.498 -26.634 2.169 1.00 90.44 211 ALA A C 1
ATOM 1658 O O . ALA A 1 211 ? -21.649 -26.405 3.020 1.00 90.44 211 ALA A O 1
ATOM 1659 N N . CYS A 1 212 ? -22.444 -27.698 1.377 1.00 89.56 212 CYS A N 1
ATOM 1660 C CA . CYS A 1 212 ? -21.247 -28.512 1.234 1.00 89.56 212 CYS A CA 1
ATOM 1661 C C . CYS A 1 212 ? -20.431 -27.943 0.085 1.00 89.56 212 CYS A C 1
ATOM 1663 O O . CYS A 1 212 ? -20.848 -28.008 -1.074 1.00 89.56 212 CYS A O 1
ATOM 1665 N N . LEU A 1 213 ? -19.290 -27.356 0.404 1.00 86.25 213 LEU A N 1
ATOM 1666 C CA . LEU A 1 213 ? -18.422 -26.684 -0.542 1.00 86.25 213 LEU A CA 1
ATOM 1667 C C . LEU A 1 213 ? -17.064 -27.351 -0.504 1.00 86.25 213 LEU A C 1
ATOM 1669 O O . LEU A 1 213 ? -16.462 -27.545 0.542 1.00 86.25 213 LEU A O 1
ATOM 1673 N N . ARG A 1 214 ? -16.559 -27.683 -1.679 1.00 81.56 214 ARG A N 1
ATOM 1674 C CA . ARG A 1 214 ? -15.138 -27.895 -1.868 1.00 81.56 214 ARG A CA 1
ATOM 1675 C C . ARG A 1 214 ? -14.700 -26.715 -2.682 1.00 81.56 214 ARG A C 1
ATOM 1677 O O . ARG A 1 214 ? -15.117 -26.592 -3.837 1.00 81.56 214 ARG A O 1
ATOM 1684 N N . ILE A 1 215 ? -13.920 -25.825 -2.088 1.00 64.62 215 ILE A N 1
ATOM 1685 C CA . ILE A 1 215 ? -13.424 -24.690 -2.848 1.00 64.62 215 ILE A CA 1
ATOM 1686 C C . ILE A 1 215 ? -12.545 -25.270 -3.954 1.00 64.62 215 ILE A C 1
ATOM 1688 O O . ILE A 1 215 ? -11.470 -25.804 -3.692 1.00 64.62 215 ILE A O 1
ATOM 1692 N N . ALA A 1 216 ? -13.031 -25.228 -5.196 1.00 44.66 216 ALA A N 1
ATOM 1693 C CA . ALA A 1 216 ? -12.185 -25.458 -6.349 1.00 44.66 216 ALA A CA 1
ATOM 1694 C C . ALA A 1 216 ? -11.440 -24.162 -6.604 1.00 44.66 216 ALA A C 1
ATOM 1696 O O . ALA A 1 216 ? -11.634 -23.485 -7.605 1.00 44.66 216 ALA A O 1
ATOM 1697 N N . TYR A 1 217 ? -10.561 -23.836 -5.664 1.00 45.03 217 TYR A N 1
ATOM 1698 C CA . TYR A 1 217 ? -9.347 -23.183 -6.075 1.00 45.03 217 TYR A CA 1
ATOM 1699 C C . TYR A 1 217 ? -8.701 -24.128 -7.099 1.00 45.03 217 TYR A C 1
ATOM 1701 O O . TYR A 1 217 ? -8.596 -25.337 -6.834 1.00 45.03 217 TYR A O 1
ATOM 1709 N N . PRO A 1 218 ? -8.242 -23.635 -8.254 1.00 38.84 218 PRO A N 1
ATOM 1710 C CA . PRO A 1 218 ? -7.020 -24.194 -8.788 1.00 38.84 218 PRO A CA 1
ATOM 1711 C C . PRO A 1 218 ? -5.971 -24.021 -7.671 1.00 38.84 218 PRO A C 1
ATOM 1713 O O . PRO A 1 218 ? -5.401 -22.961 -7.490 1.00 38.84 218 PRO A O 1
ATOM 1716 N N . ASN A 1 219 ? -5.819 -25.054 -6.836 1.00 42.53 219 ASN A N 1
ATOM 1717 C CA . ASN A 1 219 ? -4.826 -25.198 -5.768 1.00 42.53 219 ASN A CA 1
ATOM 1718 C C . ASN A 1 219 ? -4.909 -24.210 -4.577 1.00 42.53 219 ASN A C 1
ATOM 1720 O O . ASN A 1 219 ? -4.111 -23.276 -4.500 1.00 42.53 219 ASN A O 1
ATOM 1724 N N . PRO A 1 220 ? -5.742 -24.466 -3.545 1.00 46.38 220 PRO A N 1
ATOM 1725 C CA . PRO A 1 220 ? -5.419 -23.944 -2.224 1.00 46.38 220 PRO A CA 1
ATOM 1726 C C . PRO A 1 220 ? -4.181 -24.711 -1.762 1.00 46.38 220 PRO A C 1
ATOM 1728 O O . PRO A 1 220 ? -4.223 -25.937 -1.645 1.00 46.38 220 PRO A O 1
ATOM 1731 N N . ILE A 1 221 ? -3.059 -24.026 -1.569 1.00 51.09 221 ILE A N 1
ATOM 1732 C CA . ILE A 1 221 ? -1.829 -24.705 -1.167 1.00 51.09 221 ILE A CA 1
ATOM 1733 C C . ILE A 1 221 ? -2.039 -25.166 0.286 1.00 51.09 221 ILE A C 1
ATOM 1735 O O . ILE A 1 221 ? -2.240 -24.320 1.165 1.00 51.09 221 ILE A O 1
ATOM 1739 N N . PRO A 1 222 ? -2.105 -26.488 0.546 1.00 49.59 222 PRO A N 1
ATOM 1740 C CA . PRO A 1 222 ? -2.440 -27.002 1.864 1.00 49.59 222 PRO A CA 1
ATOM 1741 C C . PRO A 1 222 ? -1.341 -26.600 2.839 1.00 49.59 222 PRO A C 1
ATOM 1743 O O . PRO A 1 222 ? -0.193 -27.012 2.688 1.00 49.59 222 PRO A O 1
ATOM 1746 N N . LEU A 1 223 ? -1.704 -25.783 3.827 1.00 55.19 223 LEU A N 1
ATOM 1747 C CA . LEU A 1 223 ? -0.791 -25.308 4.854 1.00 55.19 223 LEU A CA 1
ATOM 1748 C C . LEU A 1 223 ? -0.385 -26.488 5.759 1.00 55.19 223 LEU A C 1
ATOM 1750 O O . LEU A 1 223 ? -1.243 -27.012 6.471 1.00 55.19 223 LEU A O 1
ATOM 1754 N N . PRO A 1 224 ? 0.886 -26.923 5.786 1.00 54.00 224 PRO A N 1
ATOM 1755 C CA . PRO A 1 224 ? 1.322 -27.908 6.758 1.00 54.00 224 PRO A CA 1
ATOM 1756 C C . PRO A 1 224 ? 1.318 -27.255 8.147 1.00 54.00 224 PRO A C 1
ATOM 1758 O O . PRO A 1 224 ? 2.035 -26.286 8.389 1.00 54.00 224 PRO A O 1
ATOM 1761 N N . ASP A 1 225 ? 0.469 -27.768 9.039 1.00 60.72 225 ASP A N 1
ATOM 1762 C CA . ASP A 1 225 ? 0.381 -27.443 10.472 1.00 60.72 225 ASP A CA 1
ATOM 1763 C C . ASP A 1 225 ? 0.105 -25.969 10.856 1.00 60.72 225 ASP A C 1
ATOM 1765 O O . ASP A 1 225 ? 0.205 -25.601 12.031 1.00 60.72 225 ASP A O 1
ATOM 1769 N N . CYS A 1 226 ? -0.310 -25.118 9.911 1.00 66.75 226 CYS A N 1
ATOM 1770 C CA . CYS A 1 226 ? -0.652 -23.718 10.188 1.00 66.75 226 CYS A CA 1
ATOM 1771 C C . CYS A 1 226 ? -2.151 -23.516 10.327 1.00 66.75 226 CYS A C 1
ATOM 1773 O O . CYS A 1 226 ? -2.921 -23.829 9.429 1.00 66.75 226 CYS A O 1
ATOM 1775 N N . LYS A 1 227 ? -2.550 -22.913 11.447 1.00 72.81 227 LYS A N 1
ATOM 1776 C CA . LYS A 1 227 ? -3.952 -22.634 11.778 1.00 72.81 227 LYS A CA 1
ATOM 1777 C C . LYS A 1 227 ? -4.507 -21.360 11.123 1.00 72.81 227 LYS A C 1
ATOM 1779 O O . LYS A 1 227 ? -5.640 -20.992 11.405 1.00 72.81 227 LYS A O 1
ATOM 1784 N N . CYS A 1 228 ? -3.707 -20.660 10.316 1.00 76.50 228 CYS A N 1
ATOM 1785 C CA . CYS A 1 228 ? -4.140 -19.433 9.650 1.00 76.50 228 CYS A CA 1
ATOM 1786 C C . CYS A 1 228 ? -5.037 -19.716 8.440 1.00 76.50 228 CYS A C 1
ATOM 1788 O O . CYS A 1 228 ? -4.935 -20.795 7.852 1.00 76.50 228 CYS A O 1
ATOM 1790 N N . PRO A 1 229 ? -5.866 -18.740 8.026 1.00 74.88 229 PRO A N 1
ATOM 1791 C CA . PRO A 1 229 ? -6.663 -18.844 6.814 1.00 74.88 229 PRO A CA 1
ATOM 1792 C C . PRO A 1 229 ? -5.795 -19.134 5.581 1.00 74.88 229 PRO A C 1
ATOM 1794 O O . PRO A 1 229 ? -4.645 -18.678 5.520 1.00 74.88 229 PRO A O 1
ATOM 1797 N N . PRO A 1 230 ? -6.326 -19.858 4.581 1.00 74.19 230 PRO A N 1
ATOM 1798 C CA . PRO A 1 230 ? -5.619 -20.086 3.328 1.00 74.19 230 PRO A CA 1
ATOM 1799 C C . PRO A 1 230 ? -5.289 -18.757 2.638 1.00 74.19 230 PRO A C 1
ATOM 1801 O O . PRO A 1 230 ? -6.045 -17.790 2.723 1.00 74.19 230 PRO A O 1
ATOM 1804 N N . ILE A 1 231 ? -4.151 -18.719 1.946 1.00 78.44 231 ILE A N 1
ATOM 1805 C CA . ILE A 1 231 ? -3.735 -17.559 1.155 1.00 78.44 231 ILE A CA 1
ATOM 1806 C C . ILE A 1 231 ? -4.289 -17.712 -0.259 1.00 78.44 231 ILE A C 1
ATOM 1808 O O . ILE A 1 231 ? -4.139 -18.773 -0.870 1.00 78.44 231 ILE A O 1
ATOM 1812 N N . LYS A 1 232 ? -4.904 -16.653 -0.789 1.00 80.94 232 LYS A N 1
ATOM 1813 C CA . LYS A 1 232 ? -5.419 -16.645 -2.160 1.00 80.94 232 LYS A CA 1
ATOM 1814 C C . LYS A 1 232 ? -4.270 -16.494 -3.163 1.00 80.94 232 LYS A C 1
ATOM 1816 O O . LYS A 1 232 ? -3.411 -15.632 -2.997 1.00 80.94 232 LYS A O 1
ATOM 1821 N N . LEU A 1 233 ? -4.267 -17.292 -4.225 1.00 86.25 233 LEU A N 1
ATOM 1822 C CA . LEU A 1 233 ? -3.460 -17.008 -5.414 1.00 86.25 233 LEU A CA 1
ATOM 1823 C C . LEU A 1 233 ? -4.330 -16.161 -6.338 1.00 86.25 233 LEU A C 1
ATOM 1825 O O . LEU A 1 233 ? -5.413 -16.597 -6.718 1.00 86.25 233 LEU A O 1
ATOM 1829 N N . MET A 1 234 ? -3.918 -14.921 -6.580 1.00 84.81 234 MET A N 1
ATOM 1830 C CA . MET A 1 234 ? -4.709 -13.954 -7.332 1.00 84.81 234 MET A CA 1
ATOM 1831 C C . MET A 1 234 ? -4.402 -14.064 -8.823 1.00 84.81 234 MET A C 1
ATOM 1833 O O . MET A 1 234 ? -3.239 -14.006 -9.233 1.00 84.81 234 MET A O 1
ATOM 1837 N N . ASP A 1 235 ? -5.454 -14.181 -9.627 1.00 84.75 235 ASP A N 1
ATOM 1838 C CA . ASP A 1 235 ? -5.371 -14.151 -11.084 1.00 84.75 235 ASP A CA 1
ATOM 1839 C C . ASP A 1 235 ? -5.561 -12.727 -11.653 1.00 84.75 235 ASP A C 1
ATOM 1841 O O . ASP A 1 235 ? -5.642 -11.731 -10.930 1.00 84.75 235 ASP A O 1
ATOM 1845 N N . GLN A 1 236 ? -5.618 -12.605 -12.983 1.00 86.06 236 GLN A N 1
ATOM 1846 C CA . GLN A 1 236 ? -5.851 -11.318 -13.646 1.00 86.06 236 GLN A CA 1
ATOM 1847 C C . GLN A 1 236 ? -7.168 -10.653 -13.222 1.00 86.06 236 GLN A C 1
ATOM 1849 O O . GLN A 1 236 ? -7.201 -9.436 -13.030 1.00 86.06 236 GLN A O 1
ATOM 1854 N N . ALA A 1 237 ? -8.246 -11.431 -13.117 1.00 85.38 237 ALA A N 1
ATOM 1855 C CA . ALA A 1 237 ? -9.564 -10.910 -12.781 1.00 85.38 237 ALA A CA 1
ATOM 1856 C C . ALA A 1 237 ? -9.590 -10.431 -11.328 1.00 85.38 237 ALA A C 1
ATOM 1858 O O . ALA A 1 237 ? -10.144 -9.373 -11.045 1.00 85.38 237 ALA A O 1
ATOM 1859 N N . ASP A 1 238 ? -8.921 -11.148 -10.428 1.00 86.38 238 ASP A N 1
ATOM 1860 C CA . ASP A 1 238 ? -8.777 -10.750 -9.031 1.00 86.38 238 ASP A CA 1
ATOM 1861 C C . ASP A 1 238 ? -8.055 -9.407 -8.880 1.00 86.38 238 ASP A C 1
ATOM 1863 O O . ASP A 1 238 ? -8.479 -8.578 -8.077 1.00 86.38 238 ASP A O 1
ATOM 1867 N N . ILE A 1 239 ? -6.996 -9.157 -9.659 1.00 86.19 239 ILE A N 1
ATOM 1868 C CA . ILE A 1 239 ? -6.295 -7.862 -9.644 1.00 86.19 239 ILE A CA 1
ATOM 1869 C C . ILE A 1 239 ? -7.178 -6.744 -10.209 1.00 86.19 239 ILE A C 1
ATOM 1871 O O . ILE A 1 239 ? -7.200 -5.649 -9.652 1.00 86.19 239 ILE A O 1
ATOM 1875 N N . GLN A 1 240 ? -7.928 -7.009 -11.281 1.00 85.44 240 GLN A N 1
ATOM 1876 C CA . GLN A 1 240 ? -8.846 -6.032 -11.882 1.00 85.44 240 GLN A CA 1
ATOM 1877 C C . GLN A 1 240 ? -10.025 -5.682 -10.963 1.00 85.44 240 GLN A C 1
ATOM 1879 O O . GLN A 1 240 ? -10.444 -4.527 -10.912 1.00 85.44 240 GLN A O 1
ATOM 1884 N N . GLU A 1 241 ? -10.553 -6.662 -10.227 1.00 85.44 241 GLU A N 1
ATOM 1885 C CA . GLU A 1 241 ? -11.653 -6.482 -9.271 1.00 85.44 241 GLU A CA 1
ATOM 1886 C C . GLU A 1 241 ? -11.171 -5.890 -7.925 1.00 85.44 241 GLU A C 1
ATOM 1888 O O . GLU A 1 241 ? -11.985 -5.382 -7.151 1.00 85.44 241 GLU A O 1
ATOM 1893 N N . ASN A 1 242 ? -9.861 -5.898 -7.638 1.00 84.69 242 ASN A N 1
ATOM 1894 C CA . ASN A 1 242 ? -9.305 -5.352 -6.400 1.00 84.69 242 ASN A CA 1
ATOM 1895 C C . ASN A 1 242 ? -9.332 -3.816 -6.409 1.00 84.69 242 ASN A C 1
ATOM 1897 O O . ASN A 1 242 ? -8.513 -3.183 -7.066 1.00 84.69 242 ASN A O 1
ATOM 1901 N N . LEU A 1 243 ? -10.211 -3.198 -5.615 1.00 80.75 243 LEU A N 1
ATOM 1902 C CA . LEU A 1 243 ? -10.365 -1.735 -5.582 1.00 80.75 243 LEU A CA 1
ATOM 1903 C C . LEU A 1 243 ? -9.042 -0.972 -5.368 1.00 80.75 243 LEU A C 1
ATOM 1905 O O . LEU A 1 243 ? -8.782 -0.009 -6.089 1.00 80.75 243 LEU A O 1
ATOM 1909 N N . GLY A 1 244 ? -8.193 -1.414 -4.435 1.00 76.94 244 GLY A N 1
ATOM 1910 C CA . GLY A 1 244 ? -6.892 -0.786 -4.163 1.00 76.94 244 GLY A CA 1
ATOM 1911 C C . GLY A 1 244 ? -5.753 -1.224 -5.096 1.00 76.94 244 GLY A C 1
ATOM 1912 O O . GLY A 1 244 ? -4.769 -0.511 -5.277 1.00 76.94 244 GLY A O 1
ATOM 1913 N N . GLY A 1 245 ? -5.878 -2.395 -5.719 1.00 78.25 245 GLY A N 1
ATOM 1914 C CA . GLY A 1 245 ? -4.915 -2.935 -6.685 1.00 78.25 245 GLY A CA 1
ATOM 1915 C C . GLY A 1 245 ? -5.258 -2.662 -8.151 1.00 78.25 245 GLY A C 1
ATOM 1916 O O . GLY A 1 245 ? -4.448 -2.971 -9.017 1.00 78.25 245 GLY A O 1
ATOM 1917 N N . SER A 1 246 ? -6.424 -2.084 -8.440 1.00 81.38 246 SER A N 1
ATOM 1918 C CA . SER A 1 246 ? -7.025 -2.015 -9.781 1.00 81.38 246 SER A CA 1
ATOM 1919 C C . SER A 1 246 ? -6.147 -1.339 -10.828 1.00 81.38 246 SER A C 1
ATOM 1921 O O . SER A 1 246 ? -6.182 -1.725 -11.993 1.00 81.38 246 SER A O 1
ATOM 1923 N N . TYR A 1 247 ? -5.299 -0.390 -10.421 1.00 82.56 247 TYR A N 1
ATOM 1924 C CA . TYR A 1 247 ? -4.345 0.253 -11.323 1.00 82.56 247 TYR A CA 1
ATOM 1925 C C . TYR A 1 247 ? -3.377 -0.763 -11.957 1.00 82.56 247 TYR A C 1
ATOM 1927 O O . TYR A 1 247 ? -2.979 -0.596 -13.101 1.00 82.56 247 TYR A O 1
ATOM 1935 N N . LEU A 1 248 ? -3.067 -1.865 -11.268 1.00 86.75 248 LEU A N 1
ATOM 1936 C CA . LEU A 1 248 ? -2.269 -2.981 -11.781 1.00 86.75 248 LEU A CA 1
ATOM 1937 C C . LEU A 1 248 ? -3.055 -3.876 -12.760 1.00 86.75 248 LEU A C 1
ATOM 1939 O O . LEU A 1 248 ? -2.477 -4.771 -13.371 1.00 86.75 248 LEU A O 1
ATOM 1943 N N . GLY A 1 249 ? -4.360 -3.667 -12.937 1.00 85.00 249 GLY A N 1
ATOM 1944 C CA . GLY A 1 249 ? -5.274 -4.553 -13.667 1.00 85.00 249 GLY A CA 1
ATOM 1945 C C . GLY A 1 249 ? -4.974 -4.748 -15.155 1.00 85.00 249 GLY A C 1
ATOM 1946 O O . GLY A 1 249 ? -5.481 -5.700 -15.748 1.00 85.00 249 GLY A O 1
ATOM 1947 N N . ASN A 1 250 ? -4.134 -3.899 -15.752 1.00 84.94 250 ASN A N 1
ATOM 1948 C CA . ASN A 1 250 ? -3.743 -3.980 -17.164 1.00 84.94 250 ASN A CA 1
ATOM 1949 C C . ASN A 1 250 ? -2.398 -4.696 -17.391 1.00 84.94 250 ASN A C 1
ATOM 1951 O O . ASN A 1 250 ? -2.006 -4.928 -18.537 1.00 84.94 250 ASN A O 1
ATOM 1955 N N . GLY A 1 251 ? -1.678 -5.049 -16.321 1.00 84.56 251 GLY A N 1
ATOM 1956 C CA . GLY A 1 251 ? -0.468 -5.867 -16.395 1.00 84.56 251 GLY A CA 1
ATOM 1957 C C . GLY A 1 251 ? -0.811 -7.350 -16.478 1.00 84.56 251 GLY A C 1
ATOM 1958 O O . GLY A 1 251 ? -1.726 -7.796 -15.794 1.00 84.56 251 GLY A O 1
ATOM 1959 N N . MET A 1 252 ? -0.072 -8.116 -17.289 1.00 89.06 252 MET A N 1
ATOM 1960 C CA . MET A 1 252 ? -0.237 -9.572 -17.369 1.00 89.06 252 MET A CA 1
ATOM 1961 C C . MET A 1 252 ? 0.074 -10.210 -16.012 1.00 89.06 252 MET A C 1
ATOM 1963 O O . MET A 1 252 ? 1.209 -10.124 -15.546 1.00 89.06 252 MET A O 1
ATOM 1967 N N . THR A 1 253 ? -0.913 -10.878 -15.427 1.00 91.19 253 THR A N 1
ATOM 1968 C CA . THR A 1 253 ? -0.836 -11.513 -14.108 1.00 91.19 253 THR A CA 1
ATOM 1969 C C . THR A 1 253 ? -0.854 -13.037 -14.229 1.00 91.19 253 THR A C 1
ATOM 1971 O O . THR A 1 253 ? -1.571 -13.597 -15.061 1.00 91.19 253 THR A O 1
ATOM 1974 N N . TRP A 1 254 ? -0.079 -13.721 -13.390 1.00 89.50 254 TRP A N 1
ATOM 1975 C CA . TRP A 1 254 ? -0.106 -15.175 -13.234 1.00 89.50 254 TRP A CA 1
ATOM 1976 C C . TRP A 1 254 ? 0.082 -15.583 -11.772 1.00 89.50 254 TRP A C 1
ATOM 1978 O O . TRP A 1 254 ? 0.552 -14.808 -10.937 1.00 89.50 254 TRP A O 1
ATOM 1988 N N . GLU A 1 255 ? -0.291 -16.823 -11.476 1.00 87.94 255 GLU A N 1
ATOM 1989 C CA . GLU A 1 255 ? -0.213 -17.385 -10.132 1.00 87.94 255 GLU A CA 1
ATOM 1990 C C . GLU A 1 255 ? 1.246 -17.696 -9.736 1.00 87.94 255 GLU A C 1
ATOM 1992 O O . GLU A 1 255 ? 1.992 -18.278 -10.536 1.00 87.94 255 GLU A O 1
ATOM 1997 N N . PRO A 1 256 ? 1.670 -17.352 -8.505 1.00 88.12 256 PRO A N 1
ATOM 1998 C CA . PRO A 1 256 ? 2.905 -17.868 -7.931 1.00 88.12 256 PRO A CA 1
ATOM 1999 C C . PRO A 1 256 ? 2.759 -19.326 -7.483 1.00 88.12 256 PRO A C 1
ATOM 2001 O O . PRO A 1 256 ? 1.685 -19.790 -7.109 1.00 88.12 256 PRO A O 1
ATOM 2004 N N . GLU A 1 257 ? 3.888 -20.018 -7.396 1.00 85.06 257 GLU A N 1
ATOM 2005 C CA . GLU A 1 257 ? 4.053 -21.250 -6.636 1.00 85.06 257 GLU A CA 1
ATOM 2006 C C . GLU A 1 257 ? 4.451 -20.896 -5.190 1.00 85.06 257 GLU A C 1
ATOM 2008 O O . GLU A 1 257 ? 5.442 -20.196 -4.966 1.00 85.06 257 GLU A O 1
ATOM 2013 N N . LEU A 1 258 ? 3.704 -21.377 -4.188 1.00 78.06 258 LEU A N 1
ATOM 2014 C CA . LEU A 1 258 ? 4.112 -21.265 -2.780 1.00 78.06 258 LEU A CA 1
ATOM 2015 C C . LEU A 1 258 ? 4.731 -22.582 -2.305 1.00 78.06 258 LEU A C 1
ATOM 2017 O O . LEU A 1 258 ? 4.127 -23.650 -2.402 1.00 78.06 258 LEU A O 1
ATOM 2021 N N . GLY A 1 259 ? 5.936 -22.486 -1.758 1.00 71.81 259 GLY A N 1
ATOM 2022 C CA . GLY A 1 259 ? 6.599 -23.524 -0.982 1.00 71.81 259 GLY A CA 1
ATOM 2023 C C . GLY A 1 259 ? 6.579 -23.204 0.512 1.00 71.81 259 GLY A C 1
ATOM 2024 O O . GLY A 1 259 ? 6.304 -22.078 0.927 1.00 71.81 259 GLY A O 1
ATOM 2025 N N . TYR A 1 260 ? 6.926 -24.197 1.326 1.00 70.38 260 TYR A N 1
ATOM 2026 C CA . TYR A 1 260 ? 7.006 -24.066 2.781 1.00 70.38 260 TYR A CA 1
ATOM 2027 C C . TYR A 1 260 ? 8.443 -24.199 3.254 1.00 70.38 260 TYR A C 1
ATOM 2029 O O . TYR A 1 260 ? 9.220 -24.978 2.694 1.00 70.38 260 TYR A O 1
ATOM 2037 N N . SER A 1 261 ? 8.795 -23.452 4.298 1.00 64.50 261 SER A N 1
ATOM 2038 C CA . SER A 1 261 ? 10.054 -23.692 4.994 1.00 64.50 261 SER A CA 1
ATOM 2039 C C . SER A 1 261 ? 9.980 -25.029 5.733 1.00 64.50 261 SER A C 1
ATOM 2041 O O . SER A 1 261 ? 9.085 -25.257 6.544 1.00 64.50 261 SER A O 1
ATOM 2043 N N . ASN A 1 262 ? 10.943 -25.916 5.471 1.00 60.66 262 ASN A N 1
ATOM 2044 C CA . ASN A 1 262 ? 11.099 -27.152 6.245 1.00 60.66 262 ASN A CA 1
ATOM 2045 C C . ASN A 1 262 ? 11.618 -26.877 7.669 1.00 60.66 262 ASN A C 1
ATOM 2047 O O . ASN A 1 262 ? 11.538 -27.752 8.528 1.00 60.66 262 ASN A O 1
ATOM 2051 N N . GLU A 1 263 ? 12.191 -25.692 7.903 1.00 61.88 263 GLU A N 1
ATOM 2052 C CA . GLU A 1 263 ? 12.829 -25.311 9.167 1.00 61.88 263 GLU A CA 1
ATOM 2053 C C . GLU A 1 263 ? 11.884 -24.528 10.084 1.00 61.88 263 GLU A C 1
ATOM 2055 O O . GLU A 1 263 ? 11.955 -24.677 11.306 1.00 61.88 263 GLU A O 1
ATOM 2060 N N . TYR A 1 264 ? 10.964 -23.745 9.512 1.00 65.44 264 TYR A N 1
ATOM 2061 C CA . TYR A 1 264 ? 10.028 -22.915 10.265 1.00 65.44 264 TYR A CA 1
ATOM 2062 C C . TYR A 1 264 ? 8.582 -23.181 9.839 1.00 65.44 264 TYR A C 1
ATOM 2064 O O . TYR A 1 264 ? 8.149 -22.794 8.753 1.00 65.44 264 TYR A O 1
ATOM 2072 N N . SER A 1 265 ? 7.804 -23.803 10.731 1.00 62.94 265 SER A N 1
ATOM 2073 C CA . SER A 1 265 ? 6.359 -23.960 10.543 1.00 62.94 265 SER A CA 1
ATOM 2074 C C . SER A 1 265 ? 5.717 -22.590 10.301 1.00 62.94 265 SER A C 1
ATOM 2076 O O . SER A 1 265 ? 5.912 -21.675 11.103 1.00 62.94 265 SER A O 1
ATOM 2078 N N . CYS A 1 266 ? 4.932 -22.464 9.230 1.00 70.00 266 CYS A N 1
ATOM 2079 C CA . CYS A 1 266 ? 4.191 -21.250 8.860 1.00 70.00 266 CYS A CA 1
ATOM 2080 C C . CYS A 1 266 ? 4.993 -20.082 8.293 1.00 70.00 266 CYS A C 1
ATOM 2082 O O . CYS A 1 266 ? 4.520 -18.943 8.320 1.00 70.00 266 CYS A O 1
ATOM 2084 N N . TYR A 1 267 ? 6.153 -20.392 7.722 1.00 70.62 267 TYR A N 1
ATOM 2085 C CA . TYR A 1 267 ? 6.873 -19.518 6.806 1.00 70.62 267 TYR A CA 1
ATOM 2086 C C . TYR A 1 267 ? 6.712 -20.017 5.368 1.00 70.62 267 TYR A C 1
ATOM 2088 O O . TYR A 1 267 ? 6.689 -21.225 5.108 1.00 70.62 267 TYR A O 1
ATOM 2096 N N . PHE A 1 268 ? 6.601 -19.066 4.442 1.00 73.62 268 PHE A N 1
ATOM 2097 C CA . PHE A 1 268 ? 6.316 -19.315 3.032 1.00 73.62 268 PHE A CA 1
ATOM 2098 C C . PHE A 1 268 ? 7.467 -18.847 2.179 1.00 73.62 268 PHE A C 1
ATOM 2100 O O . PHE A 1 268 ? 8.045 -17.787 2.412 1.00 73.62 268 PHE A O 1
ATOM 2107 N N . ASN A 1 269 ? 7.718 -19.630 1.146 1.00 79.38 269 ASN A N 1
ATOM 2108 C CA . ASN A 1 269 ? 8.631 -19.321 0.076 1.00 79.38 269 ASN A CA 1
ATOM 2109 C C . ASN A 1 269 ? 7.810 -19.090 -1.188 1.00 79.38 269 ASN A C 1
ATOM 2111 O O . ASN A 1 269 ? 7.057 -19.965 -1.598 1.00 79.38 269 ASN A O 1
ATOM 2115 N N . ILE A 1 270 ? 7.928 -17.917 -1.797 1.00 84.38 270 ILE A N 1
ATOM 2116 C CA . ILE A 1 270 ? 7.166 -17.557 -2.993 1.00 84.38 270 ILE A CA 1
ATOM 2117 C C . ILE A 1 270 ? 8.078 -17.678 -4.203 1.00 84.38 270 ILE A C 1
ATOM 2119 O O . ILE A 1 270 ? 9.156 -17.075 -4.244 1.00 84.38 270 ILE A O 1
ATOM 2123 N N . PHE A 1 271 ? 7.627 -18.433 -5.193 1.00 87.12 271 PHE A N 1
ATOM 2124 C CA . PHE A 1 271 ? 8.248 -18.545 -6.497 1.00 87.12 271 PHE A CA 1
ATOM 2125 C C . PHE A 1 271 ? 7.268 -18.051 -7.564 1.00 87.12 271 PHE A C 1
ATOM 2127 O O . PHE A 1 271 ? 6.182 -18.581 -7.718 1.00 87.12 271 PHE A O 1
ATOM 2134 N N . CYS A 1 272 ? 7.642 -17.024 -8.306 1.00 89.31 272 CYS A N 1
ATOM 2135 C CA . CYS A 1 272 ? 7.014 -16.592 -9.539 1.00 89.31 272 CYS A CA 1
ATOM 2136 C C . CYS A 1 272 ? 7.765 -17.228 -10.712 1.00 89.31 272 CYS A C 1
ATOM 2138 O O . CYS A 1 272 ? 8.875 -16.770 -11.021 1.00 89.31 272 CYS A O 1
ATOM 2140 N N . PRO A 1 273 ? 7.184 -18.241 -11.385 1.00 85.50 273 PRO A N 1
ATOM 2141 C CA . PRO A 1 273 ? 7.748 -18.771 -12.617 1.00 85.50 273 PRO A CA 1
ATOM 2142 C C . PRO A 1 273 ? 7.927 -17.633 -13.630 1.00 85.50 273 PRO A C 1
ATOM 2144 O O . PRO A 1 273 ? 6.999 -16.838 -13.799 1.00 85.50 273 PRO A O 1
ATOM 2147 N N . PRO A 1 274 ? 9.090 -17.508 -14.289 1.00 82.12 274 PRO A N 1
ATOM 2148 C CA . PRO A 1 274 ? 9.334 -16.408 -15.211 1.00 82.12 274 PRO A CA 1
ATOM 2149 C C . PRO A 1 274 ? 8.483 -16.584 -16.474 1.00 82.12 274 PRO A C 1
ATOM 2151 O O . PRO A 1 274 ? 8.774 -17.411 -17.338 1.00 82.12 274 PRO A O 1
ATOM 2154 N N . VAL A 1 275 ? 7.406 -15.804 -16.570 1.00 84.75 275 VAL A N 1
ATOM 2155 C CA . VAL A 1 275 ? 6.578 -15.662 -17.783 1.00 84.75 275 VAL A CA 1
ATOM 2156 C C . VAL A 1 275 ? 6.992 -14.420 -18.591 1.00 84.75 275 VAL A C 1
ATOM 2158 O O . VAL A 1 275 ? 6.750 -14.340 -19.794 1.00 84.75 275 VAL A O 1
ATOM 2161 N N . ALA A 1 276 ? 7.676 -13.479 -17.940 1.00 85.31 276 ALA A N 1
ATOM 2162 C CA . ALA A 1 276 ? 8.300 -12.296 -18.520 1.00 85.31 276 ALA A CA 1
ATOM 2163 C C . ALA A 1 276 ? 9.745 -12.174 -18.008 1.00 85.31 276 ALA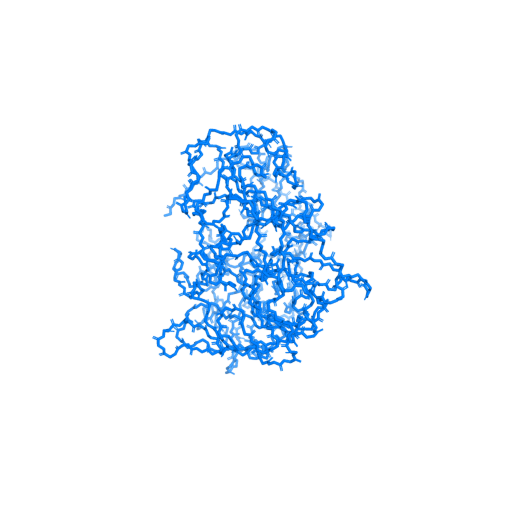 A C 1
ATOM 2165 O O . ALA A 1 276 ? 10.068 -12.726 -16.960 1.00 85.31 276 ALA A O 1
ATOM 2166 N N . THR A 1 277 ? 10.598 -11.432 -18.723 1.00 83.00 277 THR A N 1
ATOM 2167 C CA . THR A 1 277 ? 11.998 -11.194 -18.308 1.00 83.00 277 THR A CA 1
ATOM 2168 C C . THR A 1 277 ? 12.101 -10.339 -17.047 1.00 83.00 277 THR A C 1
ATOM 2170 O O . THR A 1 277 ? 13.050 -10.469 -16.282 1.00 83.00 277 THR A O 1
ATOM 2173 N N . SER A 1 278 ? 11.108 -9.480 -16.819 1.00 88.75 278 SER A N 1
ATOM 2174 C CA . SER A 1 278 ? 11.013 -8.604 -15.658 1.00 88.75 278 SER A CA 1
ATOM 2175 C C . SER A 1 278 ? 9.585 -8.644 -15.118 1.00 88.75 278 SER A C 1
ATOM 2177 O O . SER A 1 278 ? 8.615 -8.645 -15.887 1.00 88.75 278 SER A O 1
ATOM 2179 N N . PHE A 1 279 ? 9.443 -8.759 -13.801 1.00 89.69 279 PHE A N 1
ATOM 2180 C CA . PHE A 1 279 ? 8.157 -8.980 -13.145 1.00 89.69 279 PHE A CA 1
ATOM 2181 C C . PHE A 1 279 ? 8.174 -8.629 -11.662 1.00 89.69 279 PHE A C 1
ATOM 2183 O O . PHE A 1 279 ? 9.220 -8.497 -11.030 1.00 89.69 279 PHE A O 1
ATOM 2190 N N . LEU A 1 280 ? 6.978 -8.508 -11.103 1.00 89.31 280 LEU A N 1
ATOM 2191 C CA . LEU A 1 280 ? 6.704 -8.214 -9.710 1.00 89.31 280 LEU A CA 1
ATOM 2192 C C . LEU A 1 280 ? 6.165 -9.463 -9.015 1.00 89.31 280 LEU A C 1
ATOM 2194 O O . LEU A 1 280 ? 5.331 -10.174 -9.568 1.00 89.31 280 LEU A O 1
ATOM 2198 N N . THR A 1 281 ? 6.600 -9.703 -7.784 1.00 89.38 281 THR A N 1
ATOM 2199 C CA . THR A 1 281 ? 5.929 -10.568 -6.812 1.00 89.38 281 THR A CA 1
ATOM 2200 C C . THR A 1 281 ? 5.147 -9.667 -5.866 1.00 89.38 281 THR A C 1
ATOM 2202 O O . THR A 1 281 ? 5.750 -8.880 -5.136 1.00 89.38 281 THR A O 1
ATOM 2205 N N . ILE A 1 282 ? 3.822 -9.764 -5.873 1.00 88.25 282 ILE A N 1
ATOM 2206 C CA . ILE A 1 282 ? 2.930 -8.835 -5.177 1.00 88.25 282 ILE A CA 1
ATOM 2207 C C . ILE A 1 282 ? 2.143 -9.577 -4.098 1.00 88.25 282 ILE A C 1
ATOM 2209 O O . ILE A 1 282 ? 1.604 -10.649 -4.358 1.00 88.25 282 ILE A O 1
ATOM 2213 N N . LEU A 1 283 ? 2.050 -8.994 -2.903 1.00 87.00 283 LEU A N 1
ATOM 2214 C CA . LEU A 1 283 ? 1.088 -9.370 -1.866 1.00 87.00 283 LEU A CA 1
ATOM 2215 C C . LEU A 1 283 ? 0.051 -8.256 -1.751 1.00 87.00 283 LEU A C 1
ATOM 2217 O O . LEU A 1 283 ? 0.401 -7.107 -1.462 1.00 87.00 283 LEU A O 1
ATOM 2221 N N . LEU A 1 284 ? -1.216 -8.596 -1.946 1.00 85.56 284 LEU A N 1
ATOM 2222 C CA . LEU A 1 284 ? -2.338 -7.673 -1.814 1.00 85.56 284 LEU A CA 1
ATOM 2223 C C . LEU A 1 2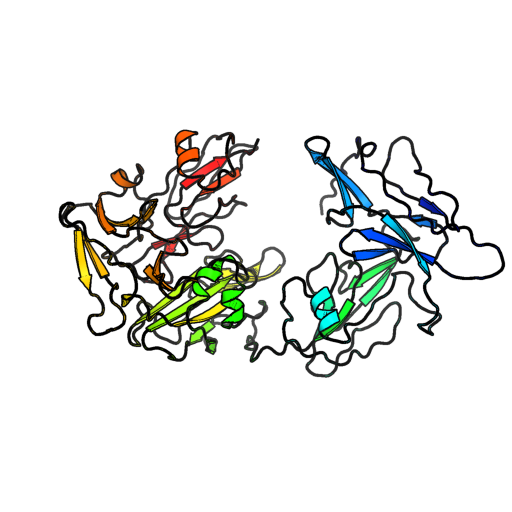84 ? -3.232 -8.082 -0.650 1.00 85.56 284 LEU A C 1
ATOM 2225 O O . LEU A 1 284 ? -3.354 -9.264 -0.326 1.00 85.56 284 LEU A O 1
ATOM 2229 N N . ARG A 1 285 ? -3.911 -7.094 -0.065 1.00 82.19 285 ARG A N 1
ATOM 2230 C CA . ARG A 1 285 ? -5.144 -7.341 0.690 1.00 82.19 285 ARG A CA 1
ATOM 2231 C C . ARG A 1 285 ? -6.301 -7.453 -0.294 1.00 82.19 285 ARG A C 1
ATOM 2233 O O . ARG A 1 285 ? -6.311 -6.762 -1.313 1.00 82.19 285 ARG A O 1
ATOM 2240 N N . SER A 1 286 ? -7.296 -8.267 0.016 1.00 66.44 286 SER A N 1
ATOM 2241 C CA . SER A 1 286 ? -8.514 -8.369 -0.783 1.00 66.44 286 SER A CA 1
ATOM 2242 C C . SER A 1 286 ? -9.227 -7.018 -0.757 1.00 66.44 286 SER A C 1
ATOM 2244 O O . SER A 1 286 ? -9.559 -6.506 0.308 1.00 66.44 286 SER A O 1
ATOM 2246 N N . ASN A 1 287 ? -9.381 -6.401 -1.933 1.00 68.94 287 ASN A N 1
ATOM 2247 C CA . ASN A 1 287 ? -9.878 -5.029 -2.134 1.00 68.94 287 ASN A CA 1
ATOM 2248 C C . ASN A 1 287 ? -9.014 -3.903 -1.543 1.00 68.94 287 ASN A C 1
ATOM 2250 O O . ASN A 1 287 ? -9.451 -2.752 -1.504 1.00 68.94 287 ASN A O 1
ATOM 2254 N N . GLY A 1 288 ? -7.801 -4.210 -1.090 1.00 73.50 288 GLY A N 1
ATOM 2255 C CA . GLY A 1 288 ? -6.859 -3.232 -0.570 1.00 73.50 288 GLY A CA 1
ATOM 2256 C C . GLY A 1 288 ? -5.630 -3.083 -1.453 1.00 73.50 288 GLY A C 1
ATOM 2257 O O . GLY A 1 288 ? -5.300 -3.923 -2.286 1.00 73.50 288 GLY A O 1
ATOM 2258 N N . ASN A 1 289 ? -4.922 -1.989 -1.221 1.00 76.62 289 ASN A N 1
ATOM 2259 C CA . ASN A 1 289 ? -3.664 -1.697 -1.881 1.00 76.62 289 ASN A CA 1
ATOM 2260 C C . ASN A 1 289 ? -2.604 -2.799 -1.616 1.00 76.62 289 ASN A C 1
ATOM 2262 O O . ASN A 1 289 ? -2.625 -3.437 -0.554 1.00 76.62 289 ASN A O 1
ATOM 2266 N N . PRO A 1 290 ? -1.646 -3.000 -2.539 1.00 80.50 290 PRO A N 1
ATOM 2267 C CA . PRO A 1 290 ? -0.465 -3.828 -2.314 1.00 80.50 290 PRO A CA 1
ATOM 2268 C C . PRO A 1 290 ? 0.255 -3.500 -0.997 1.00 80.50 290 PRO A C 1
ATOM 2270 O O . PRO A 1 290 ? 0.552 -2.336 -0.711 1.00 80.50 290 PRO A O 1
ATOM 2273 N N . ILE A 1 291 ? 0.568 -4.542 -0.220 1.00 80.06 291 ILE A N 1
ATOM 2274 C CA . ILE A 1 291 ? 1.363 -4.456 1.018 1.00 80.06 291 ILE A CA 1
ATOM 2275 C C . ILE A 1 291 ? 2.826 -4.869 0.810 1.00 80.06 291 ILE A C 1
ATOM 2277 O O . ILE A 1 291 ? 3.679 -4.533 1.629 1.00 80.06 291 ILE A O 1
ATOM 2281 N N . TYR A 1 292 ? 3.126 -5.560 -0.293 1.00 78.75 292 TYR A N 1
ATOM 2282 C CA . TYR A 1 292 ? 4.476 -5.943 -0.713 1.00 78.75 292 TYR A CA 1
ATOM 2283 C C . TYR A 1 292 ? 4.537 -6.046 -2.244 1.00 78.75 292 TYR A C 1
ATOM 2285 O O . TYR A 1 292 ? 3.642 -6.630 -2.847 1.00 78.75 292 TYR A O 1
ATOM 2293 N N . ILE A 1 293 ? 5.587 -5.499 -2.864 1.00 80.75 293 ILE A N 1
ATOM 2294 C CA . ILE A 1 293 ? 5.930 -5.607 -4.291 1.00 80.75 293 ILE A CA 1
ATOM 2295 C C . ILE A 1 293 ? 7.438 -5.858 -4.443 1.00 80.75 293 ILE A C 1
ATOM 2297 O O . ILE A 1 293 ? 8.219 -4.916 -4.438 1.00 80.75 293 ILE A O 1
ATOM 2301 N N . ASN A 1 294 ? 7.887 -7.098 -4.617 1.00 82.94 294 ASN A N 1
ATOM 2302 C CA . ASN A 1 294 ? 9.288 -7.353 -4.966 1.00 82.94 294 ASN A CA 1
ATOM 2303 C C . ASN A 1 294 ? 9.492 -7.398 -6.476 1.00 82.94 294 ASN A C 1
ATOM 2305 O O . ASN A 1 294 ? 8.726 -8.050 -7.176 1.00 82.94 294 ASN A O 1
ATOM 2309 N N . ARG A 1 295 ? 10.558 -6.762 -6.962 1.00 85.50 295 ARG A N 1
ATOM 2310 C CA . ARG A 1 295 ? 10.864 -6.661 -8.386 1.00 85.50 295 ARG A CA 1
ATOM 2311 C C . ARG A 1 295 ? 11.975 -7.629 -8.802 1.00 85.50 295 ARG A C 1
ATOM 2313 O O . ARG A 1 295 ? 13.005 -7.759 -8.139 1.00 85.50 295 ARG A O 1
ATOM 2320 N N . VAL A 1 296 ? 11.761 -8.299 -9.926 1.00 86.75 296 VAL A N 1
ATOM 2321 C CA . VAL A 1 296 ? 12.752 -9.086 -10.665 1.00 86.75 296 VAL A CA 1
ATOM 2322 C C . VAL A 1 296 ? 12.964 -8.404 -12.005 1.00 86.75 296 VAL A C 1
ATOM 2324 O O . VAL A 1 296 ? 11.998 -8.086 -12.694 1.00 86.75 296 VAL A O 1
ATOM 2327 N N . ILE A 1 297 ? 14.221 -8.166 -12.358 1.00 85.75 297 ILE A N 1
ATOM 2328 C CA . ILE A 1 297 ? 14.635 -7.478 -13.577 1.00 85.75 297 ILE A CA 1
ATOM 2329 C C . ILE A 1 297 ? 15.622 -8.360 -14.317 1.00 85.75 297 ILE A C 1
ATOM 2331 O O . ILE A 1 297 ? 16.673 -8.687 -13.773 1.00 85.75 297 ILE A O 1
ATOM 2335 N N . ASP A 1 298 ? 15.281 -8.726 -15.549 1.00 84.62 298 ASP A N 1
ATOM 2336 C CA . ASP A 1 298 ? 16.092 -9.614 -16.391 1.00 84.62 298 ASP A CA 1
ATOM 2337 C C . ASP A 1 298 ? 16.536 -10.883 -15.633 1.00 84.62 298 ASP A C 1
ATOM 2339 O O . ASP A 1 298 ? 17.720 -11.199 -15.518 1.00 84.62 298 ASP A O 1
ATOM 2343 N N . ASP A 1 299 ? 15.560 -11.557 -15.015 1.00 76.88 299 ASP A N 1
ATOM 2344 C CA . ASP A 1 299 ? 15.725 -12.733 -14.143 1.00 76.88 299 ASP A CA 1
ATOM 2345 C C . ASP A 1 299 ? 16.594 -12.523 -12.880 1.00 76.88 299 ASP A C 1
ATOM 2347 O O . ASP A 1 299 ? 16.884 -13.473 -12.146 1.00 76.88 299 ASP A O 1
ATOM 2351 N N . GLN A 1 300 ? 16.969 -11.282 -12.558 1.00 81.62 300 GLN A N 1
ATOM 2352 C CA . GLN A 1 300 ? 17.713 -10.927 -11.348 1.00 81.62 300 GLN A CA 1
ATOM 2353 C C . GLN A 1 300 ? 16.813 -10.222 -10.333 1.00 81.62 300 GLN A C 1
ATOM 2355 O O . GLN A 1 300 ? 16.182 -9.208 -10.616 1.00 81.62 300 GLN A O 1
ATOM 2360 N N . SER A 1 301 ? 16.752 -10.751 -9.111 1.00 79.19 301 SER A N 1
ATOM 2361 C CA . SER A 1 301 ? 16.023 -10.096 -8.019 1.00 79.19 301 SER A CA 1
ATOM 2362 C C . SER A 1 301 ? 16.749 -8.837 -7.542 1.00 79.19 301 SER A C 1
ATOM 2364 O O . SER A 1 301 ? 17.971 -8.855 -7.387 1.00 79.19 301 SER A O 1
ATOM 2366 N N . THR A 1 302 ? 16.005 -7.771 -7.230 1.00 77.81 302 THR A N 1
ATOM 2367 C CA . THR A 1 302 ? 16.567 -6.538 -6.643 1.00 77.81 302 THR A CA 1
ATOM 2368 C C . THR A 1 302 ? 16.889 -6.656 -5.153 1.00 77.81 302 THR A C 1
ATOM 2370 O O . THR A 1 302 ? 17.589 -5.802 -4.613 1.00 77.81 302 THR A O 1
ATOM 2373 N N . PHE A 1 303 ? 16.394 -7.701 -4.481 1.00 77.81 303 PHE A N 1
ATOM 2374 C CA . PHE A 1 303 ? 16.484 -7.838 -3.025 1.00 77.81 303 PHE A CA 1
ATOM 2375 C C . PHE A 1 303 ? 16.793 -9.268 -2.577 1.00 77.81 303 PHE A C 1
ATOM 2377 O O . PHE A 1 303 ? 17.923 -9.558 -2.194 1.00 77.81 303 PHE A O 1
ATOM 2384 N N . VAL A 1 304 ? 15.810 -10.174 -2.637 1.00 76.06 304 VAL A N 1
ATOM 2385 C CA . VAL A 1 304 ? 15.955 -11.575 -2.195 1.00 76.06 304 VAL A CA 1
ATOM 2386 C C . VAL A 1 304 ? 15.746 -12.502 -3.388 1.00 76.06 304 VAL A C 1
ATOM 2388 O O . VAL A 1 304 ? 14.738 -12.335 -4.076 1.00 76.06 304 VAL A O 1
ATOM 2391 N N . PRO A 1 305 ? 16.651 -13.452 -3.682 1.00 79.75 305 PRO A N 1
ATOM 2392 C CA . PRO A 1 305 ? 16.491 -14.380 -4.800 1.00 79.75 305 PRO A CA 1
ATOM 2393 C C . PRO A 1 305 ? 15.243 -15.257 -4.645 1.00 79.75 305 PRO A C 1
ATOM 2395 O O . PRO A 1 305 ? 14.725 -15.440 -3.549 1.00 79.75 305 PRO A O 1
ATOM 2398 N N . GLN A 1 306 ? 14.763 -15.805 -5.758 1.00 77.19 306 GLN A N 1
ATOM 2399 C CA . GLN A 1 306 ? 13.662 -16.764 -5.759 1.00 77.19 306 GLN A CA 1
ATOM 2400 C C . GLN A 1 306 ? 14.135 -18.194 -5.447 1.00 77.19 306 GLN A C 1
ATOM 2402 O O . GLN A 1 306 ? 15.218 -18.564 -5.905 1.00 77.19 306 GLN A O 1
ATOM 2407 N N . PRO A 1 307 ? 13.323 -19.034 -4.775 1.00 79.12 307 PRO A N 1
ATOM 2408 C CA . PRO A 1 307 ? 12.080 -18.698 -4.075 1.00 79.12 307 PRO A CA 1
ATOM 2409 C C . PRO A 1 307 ? 12.361 -17.865 -2.814 1.00 79.12 307 PRO A C 1
ATOM 2411 O O . PRO A 1 307 ? 13.399 -18.044 -2.181 1.00 79.12 307 PRO A O 1
ATOM 2414 N N . ARG A 1 308 ? 11.464 -16.934 -2.472 1.00 80.50 308 ARG A N 1
ATOM 2415 C CA . ARG A 1 308 ? 11.741 -15.896 -1.464 1.00 80.50 308 ARG A CA 1
ATOM 2416 C C . ARG A 1 308 ? 10.818 -15.956 -0.253 1.00 80.50 308 ARG A C 1
ATOM 2418 O O . ARG A 1 308 ? 9.609 -16.114 -0.411 1.00 80.50 308 ARG A O 1
ATOM 2425 N N . GLU A 1 309 ? 11.380 -15.721 0.929 1.00 76.94 309 GLU A N 1
ATOM 2426 C CA . GLU A 1 309 ? 10.625 -15.541 2.172 1.00 76.94 309 GLU A CA 1
ATOM 2427 C C . GLU A 1 309 ? 10.303 -14.061 2.405 1.00 76.94 309 GLU A C 1
ATOM 2429 O O . GLU A 1 309 ? 11.154 -13.184 2.231 1.00 76.94 309 GLU A O 1
ATOM 2434 N N . ILE A 1 310 ? 9.078 -13.769 2.842 1.00 78.06 310 ILE A N 1
ATOM 2435 C CA . ILE A 1 310 ? 8.696 -12.430 3.306 1.00 78.06 310 ILE A CA 1
ATOM 2436 C C . ILE A 1 310 ? 8.884 -12.423 4.822 1.00 78.06 310 ILE A C 1
ATOM 2438 O O . ILE A 1 310 ? 7.980 -12.788 5.562 1.00 78.06 310 ILE A O 1
ATOM 2442 N N . GLY A 1 311 ? 10.082 -12.056 5.288 1.00 72.50 311 GLY A N 1
ATOM 2443 C CA . GLY A 1 311 ? 10.548 -12.349 6.655 1.00 72.50 311 GLY A CA 1
ATOM 2444 C C . GLY A 1 311 ? 9.596 -11.972 7.802 1.00 72.50 311 GLY A C 1
ATOM 2445 O O . GLY A 1 311 ? 9.444 -12.740 8.748 1.00 72.50 311 GLY A O 1
ATOM 2446 N N . ASN A 1 312 ? 8.913 -10.825 7.714 1.00 77.25 312 ASN A N 1
ATOM 2447 C CA . ASN A 1 312 ? 7.964 -10.369 8.742 1.00 77.25 312 ASN A CA 1
ATOM 2448 C C . ASN A 1 312 ? 6.511 -10.807 8.503 1.00 77.25 312 ASN A C 1
ATOM 2450 O O . ASN A 1 312 ? 5.629 -10.407 9.265 1.00 77.25 312 ASN A O 1
ATOM 2454 N N . PHE A 1 313 ? 6.248 -11.575 7.447 1.00 81.94 313 PHE A N 1
ATOM 2455 C CA . PHE A 1 313 ? 4.937 -12.130 7.148 1.00 81.94 313 PHE A CA 1
ATOM 2456 C C . PHE A 1 313 ? 4.833 -13.540 7.733 1.00 81.94 313 PHE A C 1
ATOM 2458 O O . PHE A 1 313 ? 5.511 -14.463 7.285 1.00 81.94 313 PHE A O 1
ATOM 2465 N N . LYS A 1 314 ? 4.008 -13.702 8.769 1.00 82.00 314 LYS A N 1
ATOM 2466 C CA . LYS A 1 314 ? 3.914 -14.949 9.544 1.00 82.00 314 LYS A CA 1
ATOM 2467 C C . LYS A 1 314 ? 2.486 -15.249 9.970 1.00 82.00 314 LYS A C 1
ATOM 2469 O O . LYS A 1 314 ? 1.684 -14.339 10.159 1.00 82.00 314 LYS A O 1
ATOM 2474 N N . CYS A 1 315 ? 2.199 -16.525 10.197 1.00 81.88 315 CYS A N 1
ATOM 2475 C CA . CYS A 1 315 ? 0.986 -16.941 10.894 1.00 81.88 315 CYS A CA 1
ATOM 2476 C C . CYS A 1 315 ? 1.191 -16.808 12.408 1.00 81.88 315 CYS A C 1
ATOM 2478 O O . CYS A 1 315 ? 2.139 -17.384 12.948 1.00 81.88 315 CYS A O 1
ATOM 2480 N N . ALA A 1 316 ? 0.317 -16.084 13.106 1.00 82.31 316 ALA A N 1
ATOM 2481 C CA . ALA A 1 316 ? 0.374 -15.960 14.561 1.00 82.31 316 ALA A CA 1
ATOM 2482 C C . ALA A 1 316 ? -1.025 -15.966 15.189 1.00 82.31 316 ALA A C 1
ATOM 2484 O O . ALA A 1 316 ? -2.031 -15.754 14.514 1.00 82.31 316 ALA A O 1
ATOM 2485 N N . GLN A 1 317 ? -1.082 -16.252 16.491 1.00 80.94 317 GLN A N 1
ATOM 2486 C CA . GLN A 1 317 ? -2.326 -16.198 17.250 1.00 80.94 317 GLN A CA 1
ATOM 2487 C C . GLN A 1 317 ? -2.663 -14.739 17.592 1.00 80.94 317 GLN A C 1
ATOM 2489 O O . GLN A 1 317 ? -1.830 -14.024 18.155 1.00 80.94 317 GLN A O 1
ATOM 2494 N N . HIS A 1 318 ? -3.878 -14.314 17.263 1.00 78.81 318 HIS A N 1
ATOM 2495 C CA . HIS A 1 318 ? -4.437 -13.015 17.602 1.00 78.81 318 HIS A CA 1
ATOM 2496 C C . HIS A 1 318 ? -4.922 -12.973 19.064 1.00 78.81 318 HIS A C 1
ATOM 2498 O O . HIS A 1 318 ? -4.983 -13.993 19.757 1.00 78.81 318 HIS A O 1
ATOM 2504 N N . THR A 1 319 ? -5.258 -11.781 19.565 1.00 77.31 319 THR A N 1
ATOM 2505 C CA . THR A 1 319 ? -5.643 -11.564 20.974 1.00 77.31 319 THR A CA 1
ATOM 2506 C C . THR A 1 319 ? -6.946 -12.266 21.370 1.00 77.31 319 THR A C 1
ATOM 2508 O O . THR A 1 319 ? -7.137 -12.569 22.547 1.00 77.31 319 THR A O 1
ATOM 2511 N N . ASP A 1 320 ? -7.811 -12.567 20.402 1.00 77.31 320 ASP A N 1
ATOM 2512 C CA . ASP A 1 320 ? -9.056 -13.329 20.563 1.00 77.31 320 ASP A CA 1
ATOM 2513 C C . ASP A 1 320 ? -8.853 -14.858 20.525 1.00 77.31 320 ASP A C 1
ATOM 2515 O O . ASP A 1 320 ? -9.799 -15.621 20.719 1.00 77.31 320 ASP A O 1
ATOM 2519 N N . GLY A 1 321 ? -7.618 -15.320 20.305 1.00 75.88 321 GLY A N 1
ATOM 2520 C CA . GLY A 1 321 ? -7.262 -16.731 20.205 1.00 75.88 321 GLY A CA 1
ATOM 2521 C C . GLY A 1 321 ? -7.369 -17.329 18.798 1.00 75.88 321 GLY A C 1
ATOM 2522 O O . GLY A 1 321 ? -6.909 -18.463 18.619 1.00 75.88 321 GLY A O 1
ATOM 2523 N N . SER A 1 322 ? -7.906 -16.595 17.815 1.00 79.56 322 SER A N 1
ATOM 2524 C CA . SER A 1 322 ? -7.889 -16.973 16.396 1.00 79.56 322 SER A CA 1
ATOM 2525 C C . SER A 1 322 ? -6.466 -16.916 15.831 1.00 79.56 322 SER A C 1
ATOM 2527 O O . SER A 1 322 ? -5.581 -16.297 16.417 1.00 79.56 322 SER A O 1
ATOM 2529 N N . TYR A 1 323 ? -6.204 -17.593 14.715 1.00 80.88 323 TYR A N 1
ATOM 2530 C CA . TYR A 1 323 ? -4.919 -17.500 14.017 1.00 80.88 323 TYR A CA 1
ATOM 2531 C C . TYR A 1 323 ? -5.100 -16.661 12.762 1.00 80.88 323 TYR A C 1
ATOM 2533 O O . TYR A 1 323 ? -6.014 -16.910 11.983 1.00 80.88 323 TYR A O 1
ATOM 2541 N N . GLN A 1 324 ? -4.238 -15.668 12.575 1.00 85.12 324 GLN A N 1
ATOM 2542 C CA . GLN A 1 324 ? -4.318 -14.717 11.472 1.00 85.12 324 GLN A CA 1
ATOM 2543 C C . GLN A 1 324 ? -2.929 -14.493 10.874 1.00 85.12 324 GLN A C 1
ATOM 2545 O O . GLN A 1 324 ? -1.900 -14.760 11.506 1.00 85.12 324 GLN A O 1
ATOM 2550 N N . TRP A 1 325 ? -2.891 -14.010 9.635 1.00 85.19 325 TRP A N 1
ATOM 2551 C CA . TRP A 1 325 ? -1.650 -13.530 9.043 1.00 85.19 325 TRP A CA 1
ATOM 2552 C C . TRP A 1 325 ? -1.244 -12.230 9.725 1.00 85.19 325 TRP A C 1
ATOM 2554 O O . TRP A 1 325 ? -2.083 -11.375 9.975 1.00 85.19 325 TRP A O 1
ATOM 2564 N N . HIS A 1 326 ? 0.038 -12.071 10.027 1.00 84.44 326 HIS A N 1
ATOM 2565 C CA . HIS A 1 326 ? 0.606 -10.827 10.530 1.00 84.44 326 HIS A CA 1
ATOM 2566 C C . HIS A 1 326 ? 1.674 -10.337 9.569 1.00 84.44 326 HIS A C 1
ATOM 2568 O O . HIS A 1 326 ? 2.489 -11.127 9.095 1.00 84.44 326 HIS A O 1
ATOM 2574 N N . PHE A 1 327 ? 1.709 -9.029 9.342 1.00 83.50 327 PHE A N 1
ATOM 2575 C CA . PHE A 1 327 ? 2.778 -8.363 8.613 1.00 83.50 327 PHE A CA 1
ATOM 2576 C C . PHE A 1 327 ? 3.271 -7.164 9.425 1.00 83.50 327 PHE A C 1
ATOM 2578 O O . PHE A 1 327 ? 2.467 -6.325 9.820 1.00 83.50 327 PHE A O 1
ATOM 2585 N N . HIS A 1 328 ? 4.570 -7.093 9.735 1.00 81.44 328 HIS A N 1
ATOM 2586 C CA . HIS A 1 328 ? 5.103 -6.138 10.729 1.00 81.44 328 HIS A CA 1
ATOM 2587 C C . HIS A 1 328 ? 4.300 -6.158 12.048 1.00 81.44 328 HIS A C 1
ATOM 2589 O O . HIS A 1 328 ? 3.865 -5.128 12.554 1.00 81.44 328 HIS A O 1
ATOM 2595 N N . ASP A 1 329 ? 4.058 -7.372 12.556 1.00 77.69 329 ASP A N 1
ATOM 2596 C CA . ASP A 1 329 ? 3.347 -7.680 13.808 1.00 77.69 329 ASP A CA 1
ATOM 2597 C C . ASP A 1 329 ? 1.886 -7.214 13.913 1.00 77.69 329 ASP A C 1
ATOM 2599 O O . ASP A 1 329 ? 1.238 -7.469 14.928 1.00 77.69 329 ASP A O 1
ATOM 2603 N N . TYR A 1 330 ? 1.309 -6.653 12.853 1.00 82.81 330 TYR A N 1
ATOM 2604 C CA . TYR A 1 330 ? -0.103 -6.285 12.812 1.00 82.81 330 TYR A CA 1
ATOM 2605 C C . TYR A 1 330 ? -0.909 -7.264 11.932 1.00 82.81 330 TYR A C 1
ATOM 2607 O O . TYR A 1 330 ? -0.382 -7.743 10.921 1.00 82.81 330 TYR A O 1
ATOM 2615 N N . PRO A 1 331 ? -2.137 -7.647 12.344 1.00 83.44 331 PRO A N 1
ATOM 2616 C CA . PRO A 1 331 ? -2.939 -8.629 11.625 1.00 83.44 331 PRO A CA 1
ATOM 2617 C C . PRO A 1 331 ? -3.356 -8.114 10.243 1.00 83.44 331 PRO A C 1
ATOM 2619 O O . PRO A 1 331 ? -3.757 -6.962 10.074 1.00 83.44 331 PRO A O 1
ATOM 2622 N N . VAL A 1 332 ? -3.289 -8.993 9.251 1.00 81.31 332 VAL A N 1
ATOM 2623 C CA . VAL A 1 332 ? -3.757 -8.764 7.887 1.00 81.31 332 VAL A CA 1
ATOM 2624 C C . VAL A 1 332 ? -4.760 -9.854 7.531 1.00 81.31 332 VAL A C 1
ATOM 2626 O O . VAL A 1 332 ? -4.439 -11.040 7.520 1.00 81.31 332 VAL A O 1
ATOM 2629 N N . THR A 1 333 ? -6.000 -9.452 7.272 1.00 74.50 333 THR A N 1
ATOM 2630 C CA . THR A 1 333 ? -7.051 -10.357 6.802 1.00 74.50 333 THR A CA 1
ATOM 2631 C C . THR A 1 333 ? -7.046 -10.398 5.274 1.00 74.50 333 THR A C 1
ATOM 2633 O O . THR A 1 333 ? -6.623 -9.443 4.617 1.00 74.50 333 THR A O 1
ATOM 2636 N N . ASP A 1 334 ? -7.474 -11.531 4.716 1.00 74.88 334 ASP A N 1
ATOM 2637 C CA . ASP A 1 334 ? -7.763 -11.696 3.286 1.00 74.88 334 ASP A CA 1
ATOM 2638 C C . ASP A 1 334 ? -6.608 -11.328 2.351 1.00 74.88 334 ASP A C 1
ATOM 2640 O O . ASP A 1 334 ? -6.744 -10.505 1.447 1.00 74.88 334 ASP A O 1
ATOM 2644 N N . VAL A 1 335 ? -5.445 -11.930 2.561 1.00 82.12 335 VAL A N 1
ATOM 2645 C CA . VAL A 1 335 ? -4.260 -11.678 1.736 1.00 82.12 335 VAL A CA 1
ATOM 2646 C C . VAL A 1 335 ? -4.158 -12.636 0.554 1.00 82.12 335 VAL A C 1
ATOM 2648 O O . VAL A 1 335 ? -4.563 -13.800 0.630 1.00 82.12 335 VAL A O 1
ATOM 2651 N N . GLY A 1 336 ? -3.569 -12.157 -0.539 1.00 85.62 336 GLY A N 1
ATOM 2652 C CA . GLY A 1 336 ? -3.269 -12.994 -1.690 1.00 85.62 336 GLY A CA 1
ATOM 2653 C C . GLY A 1 336 ? -2.030 -12.568 -2.460 1.00 85.62 336 GLY A C 1
ATOM 2654 O O . GLY A 1 336 ? -1.629 -11.403 -2.433 1.00 85.62 336 GLY A O 1
ATOM 2655 N N . PHE A 1 337 ? -1.420 -13.543 -3.126 1.00 88.38 337 PHE A N 1
ATOM 2656 C CA . PHE A 1 337 ? -0.206 -13.363 -3.911 1.00 88.38 337 PHE A CA 1
ATOM 2657 C C . PHE A 1 337 ? -0.498 -13.363 -5.404 1.00 88.38 337 PHE A C 1
ATOM 2659 O O . PHE A 1 337 ? -1.284 -14.174 -5.886 1.00 88.38 337 PHE A O 1
ATOM 2666 N N . ALA A 1 338 ? 0.209 -12.509 -6.132 1.00 90.94 338 ALA A N 1
ATOM 2667 C CA . ALA A 1 338 ? 0.212 -12.469 -7.586 1.00 90.94 338 ALA A CA 1
ATOM 2668 C C . ALA A 1 338 ? 1.637 -12.295 -8.110 1.00 90.94 338 ALA A C 1
ATOM 2670 O O . ALA A 1 338 ? 2.475 -11.652 -7.470 1.00 90.94 338 ALA A O 1
ATOM 2671 N N . CYS A 1 339 ? 1.893 -12.812 -9.303 1.00 92.38 339 CYS A N 1
ATOM 2672 C CA . CYS A 1 339 ? 3.038 -12.425 -10.109 1.00 92.38 339 CYS A CA 1
ATOM 2673 C C . CYS A 1 339 ? 2.544 -11.564 -11.265 1.00 92.38 339 CYS A C 1
ATOM 2675 O O . CYS A 1 339 ? 1.530 -11.893 -11.878 1.00 92.38 339 CYS A O 1
ATOM 2677 N N . GLN A 1 340 ? 3.235 -10.471 -11.571 1.00 91.81 340 GLN A N 1
ATOM 2678 C CA . GLN A 1 340 ? 2.796 -9.559 -12.622 1.00 91.81 340 GLN A CA 1
ATOM 2679 C C . GLN A 1 340 ? 3.947 -9.092 -13.499 1.00 91.81 340 GLN A C 1
ATOM 2681 O O . GLN A 1 340 ? 5.008 -8.734 -13.000 1.00 91.81 340 GLN A O 1
ATOM 2686 N N . ALA A 1 341 ? 3.730 -9.054 -14.810 1.00 90.44 341 ALA A N 1
ATOM 2687 C CA . ALA A 1 341 ? 4.716 -8.573 -15.761 1.00 90.44 341 ALA A CA 1
ATOM 2688 C C . ALA A 1 341 ? 5.020 -7.092 -15.514 1.00 90.44 341 ALA A C 1
ATOM 2690 O O . ALA A 1 341 ? 4.120 -6.256 -15.461 1.00 90.44 341 ALA A O 1
ATOM 2691 N N . ASP A 1 342 ? 6.304 -6.772 -15.450 1.00 88.81 342 ASP A N 1
ATOM 2692 C CA 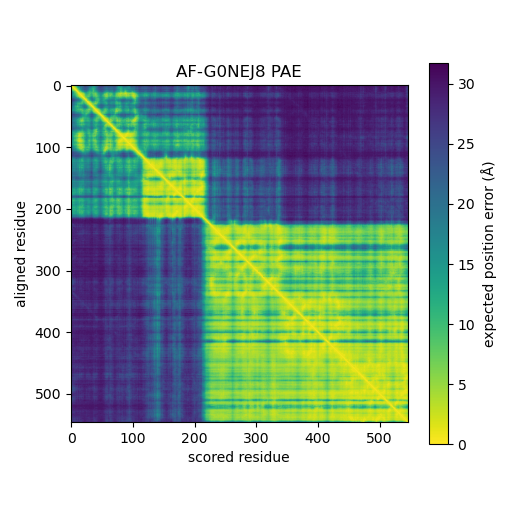. ASP A 1 342 ? 6.813 -5.411 -15.389 1.00 88.81 342 ASP A CA 1
ATOM 2693 C C . ASP A 1 342 ? 7.712 -5.224 -16.603 1.00 88.81 342 ASP A C 1
ATOM 2695 O O . ASP A 1 342 ? 8.891 -5.541 -16.576 1.00 88.81 342 ASP A O 1
ATOM 2699 N N . VAL A 1 343 ? 7.125 -4.820 -17.726 1.00 85.38 343 VAL A N 1
ATOM 2700 C CA . VAL A 1 343 ? 7.826 -4.717 -19.022 1.00 85.38 343 VAL A CA 1
ATOM 2701 C C . VAL A 1 343 ? 7.571 -3.383 -19.723 1.00 85.38 343 VAL A C 1
ATOM 2703 O O . VAL A 1 343 ? 7.966 -3.192 -20.870 1.00 85.38 343 VAL A O 1
ATOM 2706 N N . SER A 1 344 ? 6.879 -2.472 -19.037 1.00 85.06 344 SER A N 1
ATOM 2707 C CA . SER A 1 344 ? 6.308 -1.256 -19.620 1.00 85.06 344 SER A CA 1
ATOM 2708 C C . SER A 1 344 ? 7.090 0.008 -19.281 1.00 85.06 344 SER A C 1
ATOM 2710 O O . SER A 1 344 ? 6.720 1.078 -19.750 1.00 85.06 344 SER A O 1
ATOM 2712 N N . SER A 1 345 ? 8.159 -0.061 -18.485 1.00 81.88 345 SER A N 1
ATOM 2713 C CA . SER A 1 345 ? 8.857 1.143 -18.004 1.00 81.88 345 SER A CA 1
ATOM 2714 C C . SER A 1 345 ? 9.449 2.008 -19.110 1.00 81.88 345 SER A C 1
ATOM 2716 O O . SER A 1 345 ? 9.450 3.228 -18.981 1.00 81.88 345 SER A O 1
ATOM 2718 N N . CYS A 1 346 ? 9.822 1.419 -20.245 1.00 85.69 346 CYS A N 1
ATOM 2719 C CA . CYS A 1 346 ? 10.222 2.162 -21.444 1.00 85.69 346 CYS A CA 1
ATOM 2720 C C . CYS A 1 346 ? 9.085 2.902 -22.164 1.00 85.69 346 CYS A C 1
ATOM 2722 O O . CYS A 1 346 ? 9.351 3.717 -23.043 1.00 85.69 346 CYS A O 1
ATOM 2724 N N . SER A 1 347 ? 7.826 2.611 -21.840 1.00 89.75 347 SER A N 1
ATOM 2725 C CA . SER A 1 347 ? 6.654 3.283 -22.409 1.00 89.75 347 SER A CA 1
ATOM 2726 C C . SER A 1 347 ? 6.162 4.452 -21.556 1.00 89.75 347 SER A C 1
ATOM 2728 O O . SER A 1 347 ? 5.334 5.229 -22.026 1.00 89.75 347 SER A O 1
ATOM 2730 N N . CYS A 1 348 ? 6.666 4.603 -20.328 1.00 90.94 348 CYS A N 1
ATOM 2731 C CA . CYS A 1 348 ? 6.300 5.727 -19.478 1.00 90.94 348 CYS A CA 1
ATOM 2732 C C . CYS A 1 348 ? 6.964 7.044 -19.904 1.00 90.94 348 CYS A C 1
ATOM 2734 O O . CYS A 1 348 ? 8.023 7.039 -20.538 1.00 90.94 348 CYS A O 1
ATOM 2736 N N . PRO A 1 349 ? 6.375 8.189 -19.508 1.00 91.94 349 PRO A N 1
ATOM 2737 C CA . PRO A 1 349 ? 7.006 9.492 -19.659 1.00 91.94 349 PRO A CA 1
ATOM 2738 C C . PRO A 1 349 ? 8.411 9.522 -19.050 1.00 91.94 349 PRO A C 1
ATOM 2740 O O . PRO A 1 349 ? 8.639 8.980 -17.970 1.00 91.94 349 PRO A O 1
ATOM 2743 N N . GLU A 1 350 ? 9.337 10.195 -19.728 1.00 91.31 350 GLU A N 1
ATOM 2744 C CA . GLU A 1 350 ? 10.707 10.371 -19.247 1.00 91.31 350 GLU A CA 1
ATOM 2745 C C . GLU A 1 350 ? 10.731 11.062 -17.874 1.00 91.31 350 GLU A C 1
ATOM 2747 O O . GLU A 1 350 ? 10.066 12.082 -17.664 1.00 91.31 350 GLU A O 1
ATOM 2752 N N . ILE A 1 351 ? 11.521 10.511 -16.951 1.00 93.62 351 ILE A N 1
ATOM 2753 C CA . ILE A 1 351 ? 11.780 11.118 -15.646 1.00 93.62 351 ILE A CA 1
ATOM 2754 C C . ILE A 1 351 ? 12.867 12.171 -15.836 1.00 93.62 351 ILE A C 1
ATOM 2756 O O . ILE A 1 351 ? 13.991 11.859 -16.225 1.00 93.62 351 ILE A O 1
ATOM 2760 N N . LYS A 1 352 ? 12.540 13.433 -15.563 1.00 95.25 352 LYS A N 1
ATOM 2761 C CA . LYS A 1 352 ? 13.507 14.528 -15.713 1.00 95.25 352 LYS A CA 1
ATOM 2762 C C . LYS A 1 352 ? 14.496 14.524 -14.556 1.00 95.25 352 LYS A C 1
ATOM 2764 O O . LYS A 1 352 ? 14.099 14.314 -13.419 1.00 95.25 352 LYS A O 1
ATOM 2769 N N . VAL A 1 353 ? 15.758 14.838 -14.817 1.00 95.44 353 VAL A N 1
ATOM 2770 C CA . VAL A 1 353 ? 16.771 14.999 -13.764 1.00 95.44 353 VAL A CA 1
ATOM 2771 C C . VAL A 1 353 ? 17.133 16.472 -13.650 1.00 95.44 353 VAL A C 1
ATOM 2773 O O . VAL A 1 353 ? 17.554 17.087 -14.634 1.00 95.44 353 VAL A O 1
ATOM 2776 N N . ASP A 1 354 ? 16.959 17.048 -12.464 1.00 95.38 354 ASP A N 1
ATOM 2777 C CA . ASP A 1 354 ? 17.366 18.419 -12.180 1.00 95.38 354 ASP A CA 1
ATOM 2778 C C . ASP A 1 354 ? 18.869 18.484 -11.875 1.00 95.38 354 ASP A C 1
ATOM 2780 O O . ASP A 1 354 ? 19.327 18.446 -10.735 1.00 95.38 354 ASP A O 1
ATOM 2784 N N . GLY A 1 355 ? 19.670 18.612 -12.931 1.00 91.56 355 GLY A N 1
ATOM 2785 C CA . GLY A 1 355 ? 21.112 18.802 -12.780 1.00 91.56 355 GLY A CA 1
ATOM 2786 C C . GLY A 1 355 ? 21.494 20.122 -12.093 1.00 91.56 355 GLY A C 1
ATOM 2787 O O . GLY A 1 355 ? 22.627 20.248 -11.632 1.00 91.56 355 GLY A O 1
ATOM 2788 N N . ILE A 1 356 ? 20.590 21.111 -12.005 1.00 93.38 356 ILE A N 1
ATOM 2789 C CA . ILE A 1 356 ? 20.864 22.394 -11.334 1.00 93.38 356 ILE A CA 1
ATOM 2790 C C . ILE A 1 356 ? 20.846 22.210 -9.818 1.00 93.38 356 ILE A C 1
ATOM 2792 O O . ILE A 1 356 ? 21.693 22.793 -9.143 1.00 93.38 356 ILE A O 1
ATOM 2796 N N . SER A 1 357 ? 19.953 21.365 -9.295 1.00 93.06 357 SER A N 1
ATOM 2797 C CA . SER A 1 357 ? 19.988 20.961 -7.885 1.00 93.06 357 SER A CA 1
ATOM 2798 C C . SER A 1 357 ? 21.203 20.086 -7.556 1.00 93.06 357 SER A C 1
ATOM 2800 O O . SER A 1 357 ? 21.409 19.744 -6.404 1.00 93.06 357 SER A O 1
ATOM 2802 N N . GLY A 1 358 ? 22.004 19.681 -8.548 1.00 93.38 358 GLY A N 1
ATOM 2803 C CA . GLY A 1 358 ? 23.145 18.794 -8.342 1.00 93.38 358 GLY A CA 1
ATOM 2804 C C . GLY A 1 358 ? 22.768 17.316 -8.248 1.00 93.38 358 GLY A C 1
ATOM 2805 O O . GLY A 1 358 ? 23.545 16.549 -7.677 1.00 93.38 358 GLY A O 1
ATOM 2806 N N . ALA A 1 359 ? 21.606 16.933 -8.794 1.00 95.00 359 ALA A N 1
ATOM 2807 C CA . ALA A 1 359 ? 21.195 15.540 -8.915 1.00 95.00 359 ALA A CA 1
ATOM 2808 C C . ALA A 1 359 ? 21.886 14.864 -10.105 1.00 95.00 359 ALA A C 1
ATOM 2810 O O . ALA A 1 359 ? 21.925 15.411 -11.214 1.00 95.00 359 ALA A O 1
ATOM 2811 N N . SER A 1 360 ? 22.374 13.646 -9.892 1.00 94.69 360 SER A N 1
ATOM 2812 C CA . SER A 1 360 ? 22.812 12.729 -10.948 1.00 94.69 360 SER A CA 1
ATOM 2813 C C . SER A 1 360 ? 22.110 11.386 -10.804 1.00 94.69 360 SER A C 1
ATOM 2815 O O . SER A 1 360 ? 21.732 10.972 -9.708 1.00 94.69 360 SER A O 1
ATOM 2817 N N . VAL A 1 361 ? 21.912 10.716 -11.940 1.00 93.31 361 VAL A N 1
ATOM 2818 C CA . VAL A 1 361 ? 21.327 9.375 -12.003 1.00 93.31 361 VAL A CA 1
ATOM 2819 C C . VAL A 1 361 ? 22.244 8.440 -12.781 1.00 93.31 361 VAL A C 1
ATOM 2821 O O . VAL A 1 361 ? 22.857 8.841 -13.772 1.00 93.31 361 VAL A O 1
ATOM 2824 N N . GLU A 1 362 ? 22.305 7.188 -12.348 1.00 92.06 362 GLU A N 1
ATOM 2825 C CA . GLU A 1 362 ? 23.006 6.097 -13.018 1.00 92.06 362 GLU A CA 1
ATOM 2826 C C . GLU A 1 362 ? 22.042 4.924 -13.224 1.00 92.06 362 GLU A C 1
ATOM 2828 O O . GLU A 1 362 ? 21.234 4.600 -12.354 1.00 92.06 362 GLU A O 1
ATOM 2833 N N . GLU A 1 363 ? 22.106 4.291 -14.393 1.00 87.12 363 GLU A N 1
ATOM 2834 C CA . GLU A 1 363 ? 21.296 3.118 -14.710 1.00 87.12 363 GLU A CA 1
ATOM 2835 C C . GLU A 1 363 ? 21.830 1.873 -13.990 1.00 87.12 363 GLU A C 1
ATOM 2837 O O . GLU A 1 363 ? 22.994 1.502 -14.139 1.00 87.12 363 GLU A O 1
ATOM 2842 N N . ARG A 1 364 ? 20.966 1.186 -13.237 1.00 86.56 364 ARG A N 1
ATOM 2843 C CA . ARG A 1 364 ? 21.361 0.010 -12.441 1.00 86.56 364 ARG A CA 1
ATOM 2844 C C . ARG A 1 364 ? 21.413 -1.292 -13.238 1.00 86.56 364 ARG A C 1
ATOM 2846 O O . ARG A 1 364 ? 22.136 -2.207 -12.854 1.00 86.56 364 ARG A O 1
ATOM 2853 N N . TYR A 1 365 ? 20.647 -1.388 -14.326 1.00 84.12 365 TYR A N 1
ATOM 2854 C CA . TYR A 1 365 ? 20.486 -2.620 -15.105 1.00 84.12 365 TYR A CA 1
ATOM 2855 C C . TYR A 1 365 ? 20.543 -2.354 -16.621 1.00 84.12 365 TYR A C 1
ATOM 2857 O O . TYR A 1 365 ? 19.576 -2.641 -17.321 1.00 84.12 365 TYR A O 1
ATOM 2865 N N . PRO A 1 366 ? 21.683 -1.888 -17.167 1.00 79.19 366 PRO A N 1
ATOM 2866 C CA . PRO A 1 366 ? 21.805 -1.504 -18.582 1.00 79.19 366 PRO A CA 1
ATOM 2867 C C . PRO A 1 366 ? 21.587 -2.647 -19.591 1.00 79.19 366 PRO A C 1
ATOM 2869 O O . PRO A 1 366 ? 21.489 -2.414 -20.794 1.00 79.19 366 PRO A O 1
ATOM 2872 N N . GLY A 1 367 ? 21.541 -3.902 -19.128 1.00 78.88 367 GLY A N 1
ATOM 2873 C CA . GLY A 1 367 ? 21.194 -5.066 -19.952 1.00 78.88 367 GLY A CA 1
ATOM 2874 C C . GLY A 1 367 ? 19.687 -5.308 -20.104 1.00 78.88 367 GLY A C 1
ATOM 2875 O O . GLY A 1 367 ? 19.269 -5.982 -21.047 1.00 78.88 367 GLY A O 1
ATOM 2876 N N . ALA A 1 368 ? 18.864 -4.739 -19.221 1.00 84.38 368 ALA A N 1
ATOM 2877 C CA . ALA A 1 368 ? 17.423 -4.940 -19.203 1.00 84.38 368 ALA A CA 1
ATOM 2878 C C . ALA A 1 368 ? 16.740 -3.984 -20.197 1.00 84.38 368 ALA A C 1
ATOM 2880 O O . ALA A 1 368 ? 16.244 -2.921 -19.847 1.00 84.38 368 ALA A O 1
ATOM 2881 N N . TRP A 1 369 ? 16.708 -4.376 -21.471 1.00 79.88 369 TRP A N 1
ATOM 2882 C CA . TRP A 1 369 ? 16.238 -3.553 -22.600 1.00 79.88 369 TRP A CA 1
ATOM 2883 C C . TRP A 1 369 ? 14.784 -3.055 -22.506 1.00 79.88 369 TRP A C 1
ATOM 2885 O O . TRP A 1 369 ? 14.408 -2.132 -23.226 1.00 79.88 369 TRP A O 1
ATOM 2895 N N . ASN A 1 370 ? 13.958 -3.670 -21.660 1.00 77.44 370 ASN A N 1
ATOM 2896 C CA . ASN A 1 370 ? 12.585 -3.252 -21.380 1.00 77.44 370 ASN A CA 1
ATOM 2897 C C . ASN A 1 370 ? 12.453 -2.472 -20.059 1.00 77.44 370 ASN A C 1
ATOM 2899 O O . ASN A 1 370 ? 11.330 -2.234 -19.616 1.00 77.44 370 ASN A O 1
ATOM 2903 N N . GLN A 1 371 ? 13.579 -2.087 -19.444 1.00 82.50 371 GLN A N 1
ATOM 2904 C CA . GLN A 1 371 ? 13.653 -1.410 -18.155 1.00 82.50 371 GLN A CA 1
ATOM 2905 C C . GLN A 1 371 ? 14.341 -0.044 -18.204 1.00 82.50 371 GLN A C 1
ATOM 2907 O O . GLN A 1 371 ? 15.456 0.128 -17.729 1.00 82.50 371 GLN A O 1
ATOM 2912 N N . CYS A 1 372 ? 13.647 0.965 -18.731 1.00 76.88 372 CYS A N 1
ATOM 2913 C CA . CYS A 1 372 ? 14.253 2.271 -19.005 1.00 76.88 372 CYS A CA 1
ATOM 2914 C C . CYS A 1 372 ? 14.313 3.240 -17.810 1.00 76.88 372 CYS A C 1
ATOM 2916 O O . CYS A 1 372 ? 14.729 4.377 -17.999 1.00 76.88 372 CYS A O 1
ATOM 2918 N N . SER A 1 373 ? 13.880 2.845 -16.608 1.00 71.56 373 SER A N 1
ATOM 2919 C CA . SER A 1 373 ? 13.684 3.764 -15.469 1.00 71.56 373 SER A CA 1
ATOM 2920 C C . SER A 1 373 ? 14.282 3.277 -14.148 1.00 71.56 373 SER A C 1
ATOM 2922 O O . SER A 1 373 ? 13.827 3.663 -13.069 1.00 71.56 373 SER A O 1
ATOM 2924 N N . LEU A 1 374 ? 15.250 2.366 -14.218 1.00 82.25 374 LEU A N 1
ATOM 2925 C CA . LEU A 1 374 ? 15.887 1.787 -13.041 1.00 82.25 374 LEU A CA 1
ATOM 2926 C C . LEU A 1 374 ? 17.153 2.554 -12.706 1.00 82.25 374 LEU A C 1
ATOM 2928 O O . LEU A 1 374 ? 18.244 2.221 -13.174 1.00 82.25 374 LEU A O 1
ATOM 2932 N N . TYR A 1 375 ? 16.987 3.578 -11.878 1.00 86.25 375 TYR A N 1
ATOM 2933 C CA . TYR A 1 375 ? 18.071 4.472 -11.513 1.00 86.25 375 TYR A CA 1
ATOM 2934 C C . TYR A 1 375 ? 18.523 4.273 -10.070 1.00 86.25 375 TYR A C 1
ATOM 2936 O O . TYR A 1 375 ? 17.714 4.034 -9.167 1.00 86.25 375 TYR A O 1
ATOM 2944 N N . SER A 1 376 ? 19.824 4.422 -9.858 1.00 90.88 376 SER A N 1
ATOM 2945 C CA . SER A 1 376 ? 20.358 4.973 -8.619 1.00 90.88 376 SER A CA 1
ATOM 2946 C C . SER A 1 376 ? 20.528 6.476 -8.791 1.00 90.88 376 SER A C 1
ATOM 2948 O O . SER A 1 376 ? 20.938 6.928 -9.858 1.00 90.88 376 SER A O 1
ATOM 2950 N N . ALA A 1 377 ? 20.214 7.245 -7.757 1.00 93.12 377 ALA A N 1
ATOM 2951 C CA . ALA A 1 377 ? 20.404 8.685 -7.732 1.00 93.12 377 ALA A CA 1
ATOM 2952 C C . ALA A 1 377 ? 21.318 9.097 -6.580 1.00 93.12 377 ALA A C 1
ATOM 2954 O O . ALA A 1 377 ? 21.342 8.470 -5.515 1.00 93.12 377 ALA A O 1
ATOM 2955 N N . GLU A 1 378 ? 22.040 10.185 -6.800 1.00 94.56 378 GLU A N 1
ATOM 2956 C CA . GLU A 1 378 ? 22.939 10.800 -5.832 1.00 94.56 378 GLU A CA 1
ATOM 2957 C C . GLU A 1 378 ? 22.835 12.330 -5.901 1.00 94.56 378 GLU A C 1
ATOM 2959 O O . GLU A 1 378 ? 22.351 12.897 -6.887 1.00 94.56 378 GLU A O 1
ATOM 2964 N N . CYS A 1 379 ? 23.307 12.985 -4.841 1.00 94.75 379 CYS A N 1
ATOM 2965 C CA . CYS A 1 379 ? 23.398 14.436 -4.750 1.00 94.75 379 CYS A CA 1
ATOM 2966 C C . CYS A 1 379 ? 24.843 14.868 -4.557 1.00 94.75 379 CYS A C 1
ATOM 2968 O O . CYS A 1 379 ? 25.594 14.262 -3.794 1.00 94.75 379 CYS A O 1
ATOM 2970 N N . SER A 1 380 ? 25.221 15.944 -5.242 1.00 92.81 380 SER A N 1
ATOM 2971 C CA . SER A 1 380 ? 26.552 16.540 -5.097 1.00 92.81 380 SER A CA 1
ATOM 2972 C C . SER A 1 380 ? 26.725 17.382 -3.824 1.00 92.81 380 SER A C 1
ATOM 2974 O O . SER A 1 380 ? 27.862 17.629 -3.419 1.00 92.81 380 SER A O 1
ATOM 2976 N N . GLY A 1 381 ? 25.628 17.837 -3.207 1.00 88.31 381 GLY A N 1
ATOM 2977 C CA . GLY A 1 381 ? 25.637 18.634 -1.982 1.00 88.31 381 GLY A CA 1
ATOM 2978 C C . GLY A 1 381 ? 25.752 17.790 -0.709 1.00 88.31 381 GLY A C 1
ATOM 2979 O O . GLY A 1 381 ? 25.074 16.776 -0.549 1.00 88.31 381 GLY A O 1
ATOM 2980 N N . ASP A 1 382 ? 26.585 18.237 0.235 1.00 86.38 382 ASP A N 1
ATOM 2981 C CA . ASP A 1 382 ? 26.700 17.602 1.551 1.00 86.38 382 ASP A CA 1
ATOM 2982 C C . ASP A 1 382 ? 25.380 17.728 2.332 1.00 86.38 382 ASP A C 1
ATOM 2984 O O . ASP A 1 382 ? 24.926 18.832 2.636 1.00 86.38 382 ASP A O 1
ATOM 2988 N N . GLY A 1 383 ? 24.794 16.591 2.717 1.00 86.50 383 GLY A N 1
ATOM 2989 C CA . GLY A 1 383 ? 23.545 16.541 3.489 1.00 86.50 383 GLY A CA 1
ATOM 2990 C C . GLY A 1 383 ? 22.266 16.663 2.654 1.00 86.50 383 GLY A C 1
ATOM 2991 O O . GLY A 1 383 ? 21.176 16.668 3.230 1.00 86.50 383 GLY A O 1
ATOM 2992 N N . GLU A 1 384 ? 22.385 16.732 1.328 1.00 92.12 384 GLU A N 1
ATOM 2993 C CA . GLU A 1 384 ? 21.254 16.635 0.409 1.00 92.12 384 GLU A CA 1
ATOM 2994 C C . GLU A 1 384 ? 20.965 15.173 0.051 1.00 92.12 384 GLU A C 1
ATOM 2996 O O . GLU A 1 384 ? 21.869 14.339 -0.042 1.00 92.12 384 GLU A O 1
ATOM 3001 N N . LEU A 1 385 ? 19.688 14.870 -0.161 1.00 93.06 385 LEU A N 1
ATOM 3002 C CA . LEU A 1 385 ? 19.196 13.579 -0.619 1.00 93.06 385 LEU A CA 1
ATOM 3003 C C . LEU A 1 385 ? 18.412 13.767 -1.919 1.00 93.06 385 LEU A C 1
ATOM 3005 O O . LEU A 1 385 ? 17.744 14.792 -2.094 1.00 93.06 385 LEU A O 1
ATOM 3009 N N . PRO A 1 386 ? 18.477 12.796 -2.842 1.00 94.62 386 PRO A N 1
ATOM 3010 C CA . PRO A 1 386 ? 17.707 12.876 -4.066 1.00 94.62 386 PRO A CA 1
ATOM 3011 C C . PRO A 1 386 ? 16.264 12.447 -3.781 1.00 94.62 386 PRO A C 1
ATOM 3013 O O . PRO A 1 386 ? 16.002 11.338 -3.306 1.00 94.62 386 PRO A O 1
ATOM 3016 N N . PHE A 1 387 ? 15.323 13.321 -4.110 1.00 94.88 387 PHE A N 1
ATOM 3017 C CA . PHE A 1 387 ? 13.888 13.098 -3.990 1.00 94.88 387 PHE A CA 1
ATOM 3018 C C . PHE A 1 387 ? 13.261 12.831 -5.351 1.00 94.88 387 PHE A C 1
ATOM 3020 O O . PHE A 1 387 ? 13.741 13.306 -6.384 1.00 94.88 387 PHE A O 1
ATOM 3027 N N . LEU A 1 388 ? 12.149 12.097 -5.341 1.00 95.44 388 LEU A N 1
ATOM 3028 C CA . LEU A 1 388 ? 11.281 11.973 -6.505 1.00 95.44 388 LEU A CA 1
ATOM 3029 C C . LEU A 1 388 ? 10.151 13.002 -6.396 1.00 95.44 388 LEU A C 1
ATOM 3031 O O . LEU A 1 388 ? 9.264 12.882 -5.554 1.00 95.44 388 LEU A O 1
ATOM 3035 N N . TYR A 1 389 ? 10.176 14.009 -7.253 1.00 96.25 389 TYR A N 1
ATOM 3036 C CA . TYR A 1 389 ? 9.164 15.051 -7.337 1.00 96.25 389 TYR A CA 1
ATOM 3037 C C . TYR A 1 389 ? 8.056 14.650 -8.310 1.00 96.25 389 TYR A C 1
ATOM 3039 O O . TYR A 1 389 ? 8.314 14.195 -9.424 1.00 96.25 389 TYR A O 1
ATOM 3047 N N . SER A 1 390 ? 6.819 14.864 -7.887 1.00 96.19 390 SER A N 1
ATOM 3048 C CA . SER A 1 390 ? 5.595 14.826 -8.683 1.00 96.19 390 SER A CA 1
ATOM 3049 C C . SER A 1 390 ? 4.895 16.178 -8.542 1.00 96.19 390 SER A C 1
ATOM 3051 O O . SER A 1 390 ? 5.198 16.974 -7.655 1.00 96.19 390 SER A O 1
ATOM 3053 N N . THR A 1 391 ? 3.914 16.437 -9.398 1.00 93.19 391 THR A N 1
ATOM 3054 C CA . THR A 1 391 ? 3.135 17.687 -9.390 1.00 93.19 391 THR A CA 1
ATOM 3055 C C . THR A 1 391 ? 2.496 17.993 -8.022 1.00 93.19 391 THR A C 1
ATOM 3057 O O . THR A 1 391 ? 2.322 19.159 -7.675 1.00 93.19 391 THR A O 1
ATOM 3060 N N . ASP A 1 392 ? 2.157 16.968 -7.235 1.00 89.88 392 ASP A N 1
ATOM 3061 C CA . ASP A 1 392 ? 1.385 17.071 -5.989 1.00 89.88 392 ASP A CA 1
ATOM 3062 C C . ASP A 1 392 ? 2.047 16.419 -4.754 1.00 89.88 392 ASP A C 1
ATOM 3064 O O . ASP A 1 392 ? 1.438 16.356 -3.676 1.00 89.88 392 ASP A O 1
ATOM 3068 N N . THR A 1 393 ? 3.264 15.890 -4.900 1.00 93.06 393 THR A N 1
ATOM 3069 C CA . THR A 1 393 ? 3.997 15.212 -3.822 1.00 93.06 393 THR A CA 1
ATOM 3070 C C . THR A 1 393 ? 5.500 15.198 -4.095 1.00 93.06 393 THR A C 1
ATOM 3072 O O . THR A 1 393 ? 5.926 15.165 -5.248 1.00 93.06 393 THR A O 1
ATOM 3075 N N . THR A 1 394 ? 6.290 15.174 -3.025 1.00 94.38 394 THR A N 1
ATOM 3076 C CA . THR A 1 394 ? 7.731 14.919 -3.067 1.00 94.38 394 THR A CA 1
ATOM 3077 C C . THR A 1 394 ? 8.017 13.669 -2.262 1.00 94.38 394 THR A C 1
ATOM 3079 O O . THR A 1 394 ? 7.689 13.633 -1.086 1.00 94.38 394 THR A O 1
ATOM 3082 N N . ILE A 1 395 ? 8.617 12.646 -2.855 1.00 93.44 395 ILE A N 1
ATOM 3083 C CA . ILE A 1 395 ? 8.812 11.341 -2.224 1.00 93.44 395 ILE A CA 1
ATOM 3084 C C . ILE A 1 395 ? 10.250 11.198 -1.744 1.00 93.44 395 ILE A C 1
ATOM 3086 O O . ILE A 1 395 ? 11.190 11.220 -2.545 1.00 93.44 395 ILE A O 1
ATOM 3090 N N . ASP A 1 396 ? 10.384 10.971 -0.439 1.00 90.50 396 ASP A N 1
ATOM 3091 C CA . ASP A 1 396 ? 11.569 10.370 0.162 1.00 90.50 396 ASP A CA 1
ATOM 3092 C C . ASP A 1 396 ? 11.480 8.842 0.041 1.00 90.50 396 ASP A C 1
ATOM 3094 O O . ASP A 1 396 ? 10.469 8.227 0.393 1.00 90.50 396 ASP A O 1
ATOM 3098 N N . THR A 1 397 ? 12.533 8.219 -0.482 1.00 84.69 397 THR A N 1
ATOM 3099 C CA . THR A 1 397 ? 12.595 6.755 -0.618 1.00 84.69 397 THR A CA 1
ATOM 3100 C C . THR A 1 397 ? 12.994 6.059 0.683 1.00 84.69 397 THR A C 1
ATOM 3102 O O . THR A 1 397 ? 12.840 4.840 0.776 1.00 84.69 397 THR A O 1
ATOM 3105 N N . GLY A 1 398 ? 13.490 6.814 1.671 1.00 83.94 398 GLY A N 1
ATOM 3106 C CA . GLY A 1 398 ? 14.030 6.285 2.920 1.00 83.94 398 GLY A CA 1
ATOM 3107 C C . GLY A 1 398 ? 15.314 5.488 2.704 1.00 83.94 398 GLY A C 1
ATOM 3108 O O . GLY A 1 398 ? 15.505 4.442 3.321 1.00 83.94 398 GLY A O 1
ATOM 3109 N N . SER A 1 399 ? 16.159 5.910 1.757 1.00 82.88 399 SER A N 1
ATOM 3110 C CA . SER A 1 399 ? 17.376 5.165 1.448 1.00 82.88 399 SER A CA 1
ATOM 3111 C C . SER A 1 399 ? 18.457 5.318 2.520 1.00 82.88 399 SER A C 1
ATOM 3113 O O . SER A 1 399 ? 18.800 6.424 2.933 1.00 82.88 399 SER A O 1
ATOM 3115 N N . VAL A 1 400 ? 19.045 4.188 2.910 1.00 72.38 400 VAL A N 1
ATOM 3116 C CA . VAL A 1 400 ? 20.160 4.081 3.859 1.00 72.38 400 VAL A CA 1
ATOM 3117 C C . VAL A 1 400 ? 21.516 4.197 3.149 1.00 72.38 400 VAL A C 1
ATOM 3119 O O . VAL A 1 400 ? 22.469 4.739 3.708 1.00 72.38 400 VAL A O 1
ATOM 3122 N N . TYR A 1 401 ? 21.620 3.700 1.908 1.00 70.25 401 TYR A N 1
ATOM 3123 C CA . TYR A 1 401 ? 22.874 3.622 1.144 1.00 70.25 401 TYR A CA 1
ATOM 3124 C C . TYR A 1 401 ? 22.658 3.900 -0.348 1.00 70.25 401 TYR A C 1
ATOM 3126 O O . TYR A 1 401 ? 22.558 2.972 -1.148 1.00 70.25 401 TYR A O 1
ATOM 3134 N N . GLY A 1 402 ? 22.645 5.181 -0.725 1.00 76.12 402 GLY A N 1
ATOM 3135 C CA . GLY A 1 402 ? 22.431 5.611 -2.111 1.00 76.12 402 GLY A CA 1
ATOM 3136 C C . GLY A 1 402 ? 20.981 5.410 -2.553 1.00 76.12 402 GLY A C 1
ATOM 3137 O O . GLY A 1 402 ? 20.355 4.392 -2.270 1.00 76.12 402 GLY A O 1
ATOM 3138 N N . THR A 1 403 ? 20.386 6.393 -3.213 1.00 88.06 403 THR A N 1
ATOM 3139 C CA . THR A 1 403 ? 18.940 6.360 -3.441 1.00 88.06 403 THR A CA 1
ATOM 3140 C C . THR A 1 403 ? 18.586 5.483 -4.621 1.00 88.06 403 THR A C 1
ATOM 3142 O O . THR A 1 403 ? 19.136 5.641 -5.706 1.00 88.06 403 THR A O 1
ATOM 3145 N N . VAL A 1 404 ? 17.632 4.577 -4.419 1.00 88.44 404 VAL A N 1
ATOM 3146 C CA . VAL A 1 404 ? 17.089 3.723 -5.471 1.00 88.44 404 VAL A CA 1
ATOM 3147 C C . VAL A 1 404 ? 15.569 3.777 -5.466 1.00 88.44 404 VAL A C 1
ATOM 3149 O O . VAL A 1 404 ? 14.944 3.924 -4.418 1.00 88.44 404 VAL A O 1
ATOM 3152 N N . TYR A 1 405 ? 14.970 3.630 -6.644 1.00 86.88 405 TYR A N 1
ATOM 3153 C CA . TYR A 1 405 ? 13.523 3.737 -6.836 1.00 86.88 405 TYR A CA 1
ATOM 3154 C C . TYR A 1 405 ? 12.909 2.379 -7.204 1.00 86.88 405 TYR A C 1
ATOM 3156 O O . TYR A 1 405 ? 12.198 2.263 -8.198 1.00 86.88 405 TYR A O 1
ATOM 3164 N N . ASP A 1 406 ? 13.198 1.335 -6.418 1.00 82.19 406 ASP A N 1
ATOM 3165 C CA . ASP A 1 406 ? 12.751 -0.041 -6.716 1.00 82.19 406 ASP A CA 1
ATOM 3166 C C . ASP A 1 406 ? 11.212 -0.166 -6.787 1.00 82.19 406 ASP A C 1
ATOM 3168 O O . ASP A 1 406 ? 10.689 -0.997 -7.531 1.00 82.19 406 ASP A O 1
ATOM 3172 N N . ASP A 1 407 ? 10.499 0.729 -6.099 1.00 83.62 407 ASP A N 1
ATOM 3173 C CA . ASP A 1 407 ? 9.032 0.779 -6.035 1.00 83.62 407 ASP A CA 1
ATOM 3174 C C . ASP A 1 407 ? 8.388 1.622 -7.137 1.00 83.62 407 ASP A C 1
ATOM 3176 O O . ASP A 1 407 ? 7.159 1.718 -7.206 1.00 83.62 407 ASP A O 1
ATOM 3180 N N . LEU A 1 408 ? 9.209 2.273 -7.965 1.00 88.50 408 LEU A N 1
ATOM 3181 C CA . LEU A 1 408 ? 8.752 3.080 -9.081 1.00 88.50 408 LEU A CA 1
ATOM 3182 C C . LEU A 1 408 ? 8.430 2.167 -10.262 1.00 88.50 408 LEU A C 1
ATOM 3184 O O . LEU A 1 408 ? 9.317 1.674 -10.967 1.00 88.50 408 LEU A O 1
ATOM 3188 N N . VAL A 1 409 ? 7.141 1.939 -10.473 1.00 88.56 409 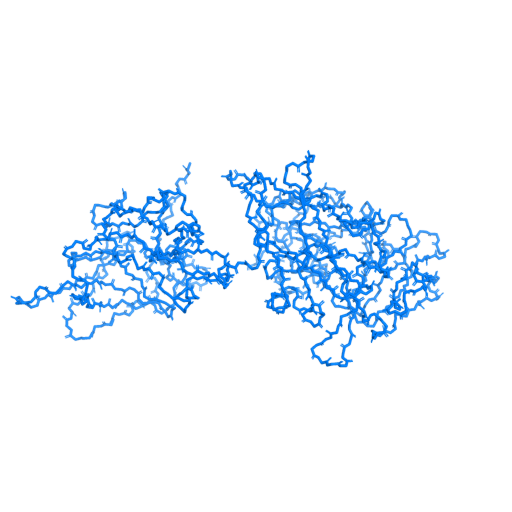VAL A N 1
ATOM 3189 C CA . VAL A 1 409 ? 6.623 1.047 -11.511 1.00 88.56 409 VAL A CA 1
ATOM 3190 C C . VAL A 1 409 ? 5.874 1.848 -12.565 1.00 88.56 409 VAL A C 1
ATOM 3192 O O . VAL A 1 409 ? 5.137 2.785 -12.255 1.00 88.56 409 VAL A O 1
ATOM 3195 N N . CYS A 1 410 ? 6.081 1.484 -13.826 1.00 90.94 410 CYS A N 1
ATOM 3196 C CA . CYS A 1 410 ? 5.336 2.061 -14.933 1.00 90.94 410 CYS A CA 1
ATOM 3197 C C . CYS A 1 410 ? 4.146 1.181 -15.255 1.00 90.94 410 CYS A C 1
ATOM 3199 O O . CYS A 1 410 ? 4.311 0.011 -15.607 1.00 90.94 410 CYS A O 1
ATOM 3201 N N . ILE A 1 411 ? 2.959 1.760 -15.186 1.00 89.25 411 ILE A N 1
ATOM 3202 C CA . ILE A 1 411 ? 1.717 1.027 -15.334 1.00 89.25 411 ILE A CA 1
ATOM 3203 C C . ILE A 1 411 ? 0.936 1.577 -16.518 1.00 89.25 411 ILE A C 1
ATOM 3205 O O . ILE A 1 411 ? 0.804 2.790 -16.694 1.00 89.25 411 ILE A O 1
ATOM 3209 N N . LYS A 1 412 ? 0.427 0.658 -17.337 1.00 87.75 412 LYS 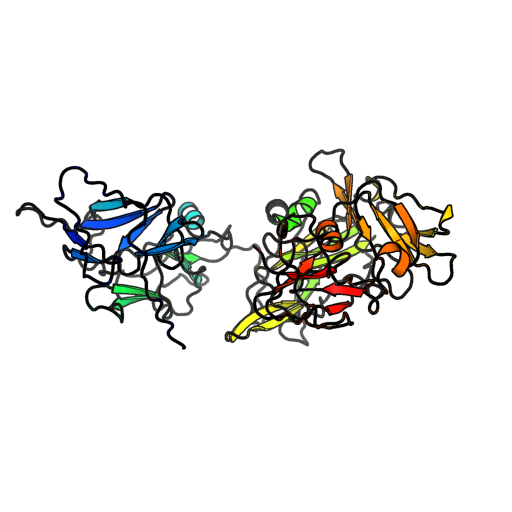A N 1
ATOM 3210 C CA . LYS A 1 412 ? -0.450 0.974 -18.459 1.00 87.75 412 LYS A CA 1
ATOM 3211 C C . LYS A 1 412 ? -1.841 1.331 -17.925 1.00 87.75 412 LYS A C 1
ATOM 3213 O O . LYS A 1 412 ? -2.440 0.540 -17.198 1.00 87.75 412 LYS A O 1
ATOM 3218 N N . GLY A 1 413 ? -2.327 2.518 -18.266 1.00 82.38 413 GLY A N 1
ATOM 3219 C CA . GLY A 1 413 ? -3.678 2.970 -17.941 1.00 82.38 413 GLY A CA 1
ATOM 3220 C C . GLY A 1 413 ? -4.751 2.229 -18.739 1.00 82.38 413 GLY A C 1
ATOM 3221 O O . GLY A 1 413 ? -4.449 1.363 -19.560 1.00 82.38 413 GLY A O 1
ATOM 3222 N N . ASP A 1 414 ? -6.010 2.580 -18.479 1.00 74.44 414 ASP A N 1
ATOM 3223 C CA . ASP A 1 414 ? -7.172 1.970 -19.141 1.00 74.44 414 ASP A CA 1
ATOM 3224 C C . ASP A 1 414 ? -7.237 2.319 -20.632 1.00 74.44 414 ASP A C 1
ATOM 3226 O O . ASP A 1 414 ? -7.687 1.520 -21.455 1.00 74.44 414 ASP A O 1
ATOM 3230 N N . ASP A 1 415 ? -6.732 3.500 -20.991 1.00 74.00 415 ASP A N 1
ATOM 3231 C CA . ASP A 1 415 ? -6.496 3.872 -22.374 1.00 74.00 415 ASP A CA 1
ATOM 3232 C C . ASP A 1 415 ? -5.181 3.249 -22.857 1.00 74.00 415 ASP A C 1
ATOM 3234 O O . ASP A 1 415 ? -4.118 3.474 -22.280 1.00 74.00 415 ASP A O 1
ATOM 3238 N N . ASP A 1 416 ? -5.230 2.519 -23.978 1.00 66.38 416 ASP A N 1
ATOM 3239 C CA . ASP A 1 416 ? -4.107 1.730 -24.512 1.00 66.38 416 ASP A CA 1
ATOM 3240 C C . ASP A 1 416 ? -2.790 2.509 -24.731 1.00 66.38 416 ASP A C 1
ATOM 3242 O O . ASP A 1 416 ? -1.731 1.896 -24.877 1.00 66.38 416 ASP A O 1
ATOM 3246 N N . ASN A 1 417 ? -2.854 3.842 -24.758 1.00 77.31 417 ASN A N 1
ATOM 3247 C CA . ASN A 1 417 ? -1.721 4.739 -24.980 1.00 77.31 417 ASN A CA 1
ATOM 3248 C C . ASN A 1 417 ? -1.294 5.525 -23.729 1.00 77.31 417 ASN A C 1
ATOM 3250 O O . ASN A 1 417 ? -0.358 6.320 -23.818 1.00 77.31 417 ASN A O 1
ATOM 3254 N N . GLU A 1 418 ? -1.971 5.363 -22.592 1.00 88.44 418 GLU A N 1
ATOM 3255 C CA . GLU A 1 418 ? -1.615 6.051 -21.352 1.00 88.44 418 GLU A CA 1
ATOM 3256 C C . GLU A 1 418 ? -0.685 5.169 -20.513 1.00 88.44 418 GLU A C 1
ATOM 3258 O O . GLU A 1 418 ? -0.996 4.021 -20.203 1.00 88.44 418 GLU A O 1
ATOM 3263 N N . PHE A 1 419 ? 0.463 5.715 -20.121 1.00 91.25 419 PHE A N 1
ATOM 3264 C CA . PHE A 1 419 ? 1.404 5.071 -19.210 1.00 91.25 419 PHE A CA 1
ATOM 3265 C C . PHE A 1 419 ? 1.732 6.038 -18.085 1.00 91.25 419 PHE A C 1
ATOM 3267 O O . PHE A 1 419 ? 2.055 7.201 -18.331 1.00 91.25 419 PHE A O 1
ATOM 3274 N N . ASN A 1 420 ? 1.644 5.555 -16.852 1.00 92.25 420 ASN A N 1
ATOM 3275 C CA . ASN A 1 420 ? 1.785 6.376 -15.663 1.00 92.25 420 ASN A CA 1
ATOM 3276 C C . ASN A 1 420 ? 2.784 5.767 -14.691 1.00 92.25 420 ASN A C 1
ATOM 3278 O O . ASN A 1 420 ? 2.827 4.552 -14.489 1.00 92.25 420 ASN A O 1
ATOM 3282 N N . TRP A 1 421 ? 3.542 6.643 -14.044 1.00 92.94 421 TRP A N 1
ATOM 3283 C CA . TRP A 1 421 ? 4.397 6.264 -12.934 1.00 92.94 421 TRP A CA 1
ATOM 3284 C C . TRP A 1 421 ? 3.570 6.071 -11.673 1.00 92.94 421 TRP A C 1
ATOM 3286 O O . TRP A 1 421 ? 2.728 6.905 -11.339 1.00 92.94 421 TRP A O 1
ATOM 3296 N N . TYR A 1 422 ? 3.848 4.993 -10.952 1.00 90.81 422 TYR A N 1
ATOM 3297 C CA . TYR A 1 422 ? 3.335 4.757 -9.613 1.00 90.81 422 TYR A CA 1
ATOM 3298 C C . TYR A 1 422 ? 4.495 4.500 -8.664 1.00 90.81 422 TYR A C 1
ATOM 3300 O O . TYR A 1 422 ? 5.420 3.765 -8.998 1.00 90.81 422 TYR A O 1
ATOM 3308 N N . PHE A 1 423 ? 4.417 5.066 -7.464 1.00 88.88 423 PHE A N 1
ATOM 3309 C CA . PHE A 1 423 ? 5.327 4.753 -6.368 1.00 88.88 423 PHE A CA 1
ATOM 3310 C C . PHE A 1 423 ? 4.501 4.368 -5.147 1.00 88.88 423 PHE A C 1
ATOM 3312 O O . PHE A 1 423 ? 3.714 5.174 -4.656 1.00 88.88 423 PHE A O 1
ATOM 3319 N N . SER A 1 424 ? 4.628 3.121 -4.683 1.00 84.19 424 SER A N 1
ATOM 3320 C CA . SER A 1 424 ? 3.883 2.586 -3.529 1.00 84.19 424 SER A CA 1
ATOM 3321 C C . SER A 1 424 ? 2.385 2.978 -3.534 1.00 84.19 424 SER A C 1
ATOM 3323 O O . SER A 1 424 ? 1.860 3.507 -2.551 1.00 84.19 424 SER A O 1
ATOM 3325 N N . ASN A 1 425 ? 1.705 2.708 -4.658 1.00 83.44 425 ASN A N 1
ATOM 3326 C CA . ASN A 1 425 ? 0.278 2.967 -4.950 1.00 83.44 425 ASN A CA 1
ATOM 3327 C C . ASN A 1 425 ? -0.107 4.428 -5.246 1.00 83.44 425 ASN A C 1
ATOM 3329 O O . ASN A 1 425 ? -1.249 4.703 -5.609 1.00 83.44 425 ASN A O 1
ATOM 3333 N N . LYS A 1 426 ? 0.829 5.376 -5.160 1.00 89.06 426 LYS A N 1
ATOM 3334 C CA . LYS A 1 426 ? 0.591 6.768 -5.549 1.00 89.06 426 LYS A CA 1
ATOM 3335 C C . LYS A 1 426 ? 0.893 6.964 -7.033 1.00 89.06 426 LYS A C 1
ATOM 3337 O O . LYS A 1 426 ? 2.045 6.819 -7.432 1.00 89.06 426 LYS A O 1
ATOM 3342 N N . LYS A 1 427 ? -0.121 7.329 -7.831 1.00 91.50 427 LYS A N 1
ATOM 3343 C CA . LYS A 1 427 ? 0.069 7.836 -9.203 1.00 91.50 427 LYS A CA 1
ATOM 3344 C C . LYS A 1 427 ? 0.897 9.124 -9.150 1.00 91.50 427 LYS A C 1
ATOM 3346 O O . LYS A 1 427 ? 0.595 10.000 -8.339 1.00 91.50 427 LYS A O 1
ATOM 3351 N N . LEU A 1 428 ? 1.908 9.226 -10.005 1.00 93.38 428 LEU A N 1
ATOM 3352 C CA . LEU A 1 428 ? 2.805 10.373 -10.109 1.00 93.38 428 LEU A CA 1
ATOM 3353 C C . LEU A 1 428 ? 2.657 11.064 -11.464 1.00 93.38 428 LEU A C 1
ATOM 3355 O O . LEU A 1 428 ? 2.498 10.413 -12.498 1.00 93.38 428 LEU A O 1
ATOM 3359 N N . GLU A 1 429 ? 2.771 12.389 -11.456 1.00 93.75 429 GLU A N 1
ATOM 3360 C CA . GLU A 1 429 ? 2.615 13.241 -12.633 1.00 93.75 429 GLU A CA 1
ATOM 3361 C C . GLU A 1 429 ? 3.808 14.182 -12.785 1.00 93.75 429 GLU A C 1
ATOM 3363 O O . GLU A 1 429 ? 4.209 14.841 -11.826 1.00 93.75 429 GLU A O 1
ATOM 3368 N N . ASN A 1 430 ? 4.322 14.311 -14.014 1.00 93.81 430 ASN A N 1
ATOM 3369 C CA . ASN A 1 430 ? 5.482 15.152 -14.342 1.00 93.81 430 ASN A CA 1
ATOM 3370 C C . ASN A 1 430 ? 6.713 14.829 -13.484 1.00 93.81 430 ASN A C 1
ATOM 3372 O O . ASN A 1 430 ? 7.327 15.719 -12.902 1.00 93.81 430 ASN A O 1
ATOM 3376 N N . VAL A 1 431 ? 7.048 13.541 -13.416 1.00 95.50 431 VAL A N 1
ATOM 3377 C CA . VAL A 1 431 ? 8.061 13.018 -12.501 1.00 95.50 431 VAL A CA 1
ATOM 3378 C C . VAL A 1 431 ? 9.445 13.605 -12.786 1.00 95.50 431 VAL A C 1
ATOM 3380 O O . VAL A 1 431 ? 9.914 13.605 -13.931 1.00 95.50 431 VAL A O 1
ATOM 3383 N N . SER A 1 432 ? 10.120 14.066 -11.735 1.00 96.06 432 SER A N 1
ATOM 3384 C CA . SER A 1 432 ? 11.518 14.486 -11.797 1.00 96.06 432 SER A CA 1
ATOM 3385 C C . SER A 1 432 ? 12.316 14.061 -10.570 1.00 96.06 432 SER A C 1
ATOM 3387 O O . SER A 1 432 ? 11.762 13.911 -9.490 1.00 96.06 432 SER A O 1
ATOM 3389 N N . ILE A 1 433 ? 13.625 13.905 -10.724 1.00 96.31 433 ILE A N 1
ATOM 3390 C CA . ILE A 1 433 ? 14.572 13.658 -9.637 1.00 96.31 433 ILE A CA 1
ATOM 3391 C C . ILE A 1 433 ? 15.358 14.942 -9.392 1.00 96.31 433 ILE A C 1
ATOM 3393 O O . ILE A 1 433 ? 15.904 15.517 -10.333 1.00 96.31 433 ILE A O 1
ATOM 3397 N N . GLY A 1 434 ? 15.411 15.382 -8.140 1.00 96.31 434 GLY A N 1
ATOM 3398 C CA . GLY A 1 434 ? 16.160 16.564 -7.714 1.00 96.31 434 GLY A CA 1
ATOM 3399 C C . GLY A 1 434 ? 16.731 16.371 -6.314 1.00 96.31 434 GLY A C 1
ATOM 3400 O O . GLY A 1 434 ? 16.378 15.413 -5.635 1.00 96.31 434 GLY A O 1
ATOM 3401 N N . CYS A 1 435 ? 17.604 17.273 -5.887 1.00 96.31 435 CYS A N 1
ATOM 3402 C CA . CYS A 1 435 ? 18.286 17.215 -4.597 1.00 96.31 435 CYS A CA 1
ATOM 3403 C C . CYS A 1 435 ? 17.792 18.308 -3.664 1.00 96.31 435 CYS A C 1
ATOM 3405 O O . CYS A 1 435 ? 17.628 19.458 -4.077 1.00 96.31 435 CYS A O 1
ATOM 3407 N N . ASN A 1 436 ? 17.569 17.940 -2.406 1.00 95.56 436 ASN A N 1
ATOM 3408 C CA . ASN A 1 436 ? 17.229 18.880 -1.346 1.00 95.56 436 ASN A CA 1
ATOM 3409 C C . ASN A 1 436 ? 17.599 18.290 0.024 1.00 95.56 436 ASN A C 1
ATOM 3411 O O . ASN A 1 436 ? 18.053 17.149 0.113 1.00 95.56 436 ASN A O 1
ATOM 3415 N N . SER A 1 437 ? 17.373 19.021 1.112 1.00 93.94 437 SER A N 1
ATOM 3416 C CA . SER A 1 437 ? 17.402 18.448 2.459 1.00 93.94 437 SER A CA 1
ATOM 3417 C C . SER A 1 437 ? 15.996 18.030 2.914 1.00 93.94 437 SER A C 1
ATOM 3419 O O . SER A 1 437 ? 15.001 18.670 2.573 1.00 93.94 437 SER A O 1
ATOM 3421 N N . VAL A 1 438 ? 15.898 16.984 3.747 1.00 92.88 438 VAL A N 1
ATOM 3422 C CA . VAL A 1 438 ? 14.620 16.558 4.367 1.00 92.88 438 VAL A CA 1
ATOM 3423 C C . VAL A 1 438 ? 13.967 17.716 5.133 1.00 92.88 438 VAL A C 1
ATOM 3425 O O . VAL A 1 438 ? 12.751 17.903 5.084 1.00 92.88 438 VAL A O 1
ATOM 3428 N N . GLN A 1 439 ? 14.785 18.529 5.810 1.00 93.38 439 GLN A N 1
ATOM 3429 C CA . GLN A 1 439 ? 14.316 19.683 6.570 1.00 93.38 439 GLN A CA 1
ATOM 3430 C C . GLN A 1 439 ? 13.678 20.743 5.669 1.00 93.38 439 GLN A C 1
ATOM 3432 O O . GLN A 1 439 ? 12.646 21.294 6.048 1.00 93.38 439 GLN A O 1
ATOM 3437 N N . ASP A 1 440 ? 14.264 21.031 4.510 1.00 94.19 440 ASP A N 1
ATOM 3438 C CA . ASP A 1 440 ? 13.744 22.048 3.594 1.00 94.19 440 ASP A CA 1
ATOM 3439 C C . ASP A 1 440 ? 12.485 21.563 2.869 1.00 94.19 440 ASP A C 1
ATOM 3441 O O . ASP A 1 440 ? 11.538 22.331 2.693 1.00 94.19 440 ASP A O 1
ATOM 3445 N N . GLU A 1 441 ? 12.431 20.278 2.516 1.00 93.44 441 GLU A N 1
ATOM 3446 C CA . GLU A 1 441 ? 11.306 19.696 1.785 1.00 93.44 441 GLU A CA 1
ATOM 3447 C C . GLU A 1 441 ? 10.064 19.500 2.673 1.00 93.44 441 GLU A C 1
ATOM 3449 O O . GLU A 1 441 ? 8.939 19.867 2.316 1.00 93.44 441 GLU A O 1
ATOM 3454 N N . PHE A 1 442 ? 10.254 18.965 3.881 1.00 92.19 442 PHE A N 1
ATOM 3455 C CA . PHE A 1 442 ? 9.145 18.600 4.768 1.00 92.19 442 PHE A CA 1
ATOM 3456 C C . PHE A 1 442 ? 8.910 19.593 5.908 1.00 92.19 442 PHE A C 1
ATOM 3458 O O . PHE A 1 442 ? 7.925 19.459 6.643 1.00 92.19 442 PHE A O 1
ATOM 3465 N N . ASN A 1 443 ? 9.772 20.606 6.054 1.00 92.25 443 ASN A N 1
ATOM 3466 C CA . ASN A 1 443 ? 9.797 21.516 7.203 1.00 92.25 443 ASN A CA 1
ATOM 3467 C C . ASN A 1 443 ? 9.842 20.755 8.543 1.00 92.25 443 ASN A C 1
ATOM 3469 O O . ASN A 1 443 ? 9.206 21.132 9.531 1.00 92.25 443 ASN A O 1
ATOM 3473 N N . SER A 1 444 ? 10.549 19.627 8.551 1.00 92.31 444 SER A N 1
ATOM 3474 C CA . SER A 1 444 ? 10.641 18.701 9.672 1.00 92.31 444 SER A CA 1
ATOM 3475 C C . SER A 1 444 ? 11.941 17.904 9.552 1.00 92.31 444 SER A C 1
ATOM 3477 O O . SER A 1 444 ? 12.317 17.540 8.436 1.00 92.31 444 SER A O 1
ATOM 3479 N N . PRO A 1 445 ? 12.644 17.639 10.665 1.00 91.56 445 PRO A N 1
ATOM 3480 C CA . PRO A 1 445 ? 13.858 16.841 10.616 1.00 91.56 445 PRO A CA 1
ATOM 3481 C C . PRO A 1 445 ? 13.541 15.395 10.222 1.00 91.56 445 PRO A C 1
ATOM 3483 O O . PRO A 1 445 ? 12.443 14.895 10.479 1.00 91.56 445 PRO A O 1
ATOM 3486 N N . SER A 1 446 ? 14.534 14.707 9.653 1.00 91.25 446 SER A N 1
ATOM 3487 C CA . SER A 1 446 ? 14.445 13.260 9.451 1.00 91.25 446 SER A CA 1
ATOM 3488 C C . SER A 1 446 ? 14.314 12.543 10.792 1.00 91.25 446 SER A C 1
ATOM 3490 O O . SER A 1 446 ? 14.981 12.897 11.769 1.00 91.25 446 SER A O 1
ATOM 3492 N N . VAL A 1 447 ? 13.477 11.514 10.824 1.00 92.06 447 VAL A N 1
ATOM 3493 C CA . VAL A 1 447 ? 13.287 10.627 11.964 1.00 92.06 447 VAL A CA 1
ATOM 3494 C C . VAL A 1 447 ? 13.778 9.253 11.534 1.00 92.06 447 VAL A C 1
ATOM 3496 O O . VAL A 1 447 ? 13.147 8.559 10.738 1.00 92.06 447 VAL A O 1
ATOM 3499 N N . CYS A 1 448 ? 14.938 8.870 12.066 1.00 89.25 448 CYS A N 1
ATOM 3500 C CA . CYS A 1 448 ? 15.636 7.651 11.663 1.00 89.25 448 CYS A CA 1
ATOM 3501 C C . CYS A 1 448 ? 15.935 7.663 10.150 1.00 89.25 448 CYS A C 1
ATOM 3503 O O . CYS A 1 448 ? 16.289 8.708 9.598 1.00 89.25 448 CYS A O 1
ATOM 3505 N N . GLU A 1 449 ? 15.821 6.508 9.496 1.00 87.94 449 GLU A N 1
ATOM 3506 C CA . GLU A 1 449 ? 16.121 6.314 8.072 1.00 87.94 449 GLU A CA 1
ATOM 3507 C C . GLU A 1 449 ? 14.880 6.440 7.169 1.00 87.94 449 GLU A C 1
ATOM 3509 O O . GLU A 1 449 ? 15.005 6.395 5.953 1.00 87.94 449 GLU A O 1
ATOM 3514 N N . CYS A 1 450 ? 13.679 6.606 7.735 1.00 89.94 450 CYS A N 1
ATOM 3515 C CA . CYS A 1 450 ? 12.422 6.644 6.974 1.00 89.94 450 CYS A CA 1
ATOM 3516 C C . CYS A 1 450 ? 12.012 8.050 6.503 1.00 89.94 450 CYS A C 1
ATOM 3518 O O . CYS A 1 450 ? 10.909 8.225 5.984 1.00 89.94 450 CYS A O 1
ATOM 3520 N N . GLY A 1 451 ? 12.856 9.058 6.725 1.00 91.62 451 GLY A N 1
ATOM 3521 C CA . GLY A 1 451 ? 12.559 10.452 6.403 1.00 91.62 451 GLY A CA 1
ATOM 3522 C C . GLY A 1 451 ? 11.770 11.174 7.499 1.00 91.62 451 GLY A C 1
ATOM 3523 O O . GLY A 1 451 ? 11.773 10.787 8.669 1.00 91.62 451 GLY A O 1
ATOM 3524 N N . ALA A 1 452 ? 11.114 12.274 7.137 1.00 94.44 452 ALA A N 1
ATOM 3525 C CA . ALA A 1 452 ? 10.373 13.104 8.086 1.00 94.44 452 ALA A CA 1
ATOM 3526 C C . ALA A 1 452 ? 9.056 12.460 8.557 1.00 94.44 452 ALA A C 1
ATOM 3528 O O . ALA A 1 452 ? 8.397 11.731 7.817 1.00 94.44 452 ALA A O 1
ATOM 3529 N N . PHE A 1 453 ? 8.631 12.824 9.772 1.00 96.19 453 PHE A N 1
ATOM 3530 C CA . PHE A 1 453 ? 7.280 12.562 10.282 1.00 96.19 453 PHE A CA 1
ATOM 3531 C C . PHE A 1 453 ? 6.716 13.839 10.935 1.00 96.19 453 PHE A C 1
ATOM 3533 O O . PHE A 1 453 ? 6.857 14.045 12.146 1.00 96.19 453 PHE A O 1
ATOM 3540 N N . PRO A 1 454 ? 6.124 14.760 10.154 1.00 96.12 454 PRO A N 1
ATOM 3541 C CA . PRO A 1 454 ? 5.649 16.035 10.677 1.00 96.12 454 PRO A CA 1
ATOM 3542 C C . PRO A 1 454 ? 4.480 15.886 11.664 1.00 96.12 454 PRO A C 1
ATOM 3544 O O . PRO A 1 454 ? 3.561 15.090 11.465 1.00 96.12 454 PRO A O 1
ATOM 3547 N N . ILE A 1 455 ? 4.486 16.717 12.710 1.00 96.50 455 ILE A N 1
ATOM 3548 C CA . ILE A 1 455 ? 3.389 16.816 13.682 1.00 96.50 455 ILE A CA 1
ATOM 3549 C C . ILE A 1 455 ? 2.380 17.869 13.210 1.00 96.50 455 ILE A C 1
ATOM 3551 O O . ILE A 1 455 ? 2.749 19.020 12.941 1.00 96.50 455 ILE A O 1
ATOM 3555 N N . ILE A 1 456 ? 1.107 17.480 13.149 1.00 96.62 456 ILE A N 1
ATOM 3556 C CA . ILE A 1 456 ? -0.045 18.344 12.888 1.00 96.62 456 ILE A CA 1
ATOM 3557 C C . ILE A 1 456 ? -0.528 18.914 14.226 1.00 96.62 456 ILE A C 1
ATOM 3559 O O . ILE A 1 456 ? -1.153 18.232 15.038 1.00 96.62 456 ILE A O 1
ATOM 3563 N N . ASP A 1 457 ? -0.203 20.180 14.453 1.00 94.81 457 ASP A N 1
ATOM 3564 C CA . ASP A 1 457 ? -0.507 20.969 15.652 1.00 94.81 457 ASP A CA 1
ATOM 3565 C C . ASP A 1 457 ? -1.313 22.243 15.333 1.00 94.81 457 ASP A C 1
ATOM 3567 O O . ASP A 1 457 ? -1.728 22.959 16.243 1.00 94.81 457 ASP A O 1
ATOM 3571 N N . ASP A 1 458 ? -1.578 22.508 14.050 1.00 95.06 458 ASP A N 1
ATOM 3572 C CA . ASP A 1 458 ? -2.368 23.641 13.585 1.00 95.06 458 ASP A CA 1
ATOM 3573 C C . ASP A 1 458 ? -3.192 23.306 12.328 1.00 95.06 458 ASP A C 1
ATOM 3575 O O . ASP A 1 458 ? -2.963 22.314 11.624 1.00 95.06 458 ASP A O 1
ATOM 3579 N N . SER A 1 459 ? -4.190 24.147 12.051 1.00 93.88 459 SER A N 1
ATOM 3580 C CA . SER A 1 459 ? -5.130 23.945 10.947 1.00 93.88 459 SER A CA 1
ATOM 3581 C C . SER A 1 459 ? -4.490 24.087 9.566 1.00 93.88 459 SER A C 1
ATOM 3583 O O . SER A 1 459 ? -4.971 23.474 8.616 1.00 93.88 459 SER A O 1
ATOM 3585 N N . THR A 1 460 ? -3.405 24.850 9.434 1.00 94.00 460 THR A N 1
ATOM 3586 C CA . THR A 1 460 ? -2.684 25.014 8.164 1.00 94.00 460 THR A CA 1
ATOM 3587 C C . THR A 1 460 ? -2.016 23.702 7.773 1.00 94.00 460 THR A C 1
ATOM 3589 O O . THR A 1 460 ? -2.122 23.272 6.624 1.00 94.00 460 THR A O 1
ATOM 3592 N N . LYS A 1 461 ? -1.387 23.017 8.735 1.00 94.12 461 LYS A N 1
ATOM 3593 C CA . LYS A 1 461 ? -0.822 21.678 8.523 1.00 94.12 461 LYS A CA 1
ATOM 3594 C C . LYS A 1 461 ? -1.906 20.646 8.247 1.00 94.12 461 LYS A C 1
ATOM 3596 O O . LYS A 1 461 ? -1.734 19.835 7.343 1.00 94.12 461 LYS A O 1
ATOM 3601 N N . LEU A 1 462 ? -3.029 20.694 8.965 1.00 94.75 462 LEU A N 1
ATOM 3602 C CA . LEU A 1 462 ? -4.139 19.776 8.706 1.00 94.75 462 LEU A CA 1
ATOM 3603 C C . LEU A 1 462 ? -4.658 19.919 7.269 1.00 94.75 462 LEU A C 1
ATOM 3605 O O . LEU A 1 462 ? -4.801 18.917 6.583 1.00 94.75 462 LEU A O 1
ATOM 3609 N N . ILE A 1 463 ? -4.850 21.149 6.781 1.00 92.44 463 ILE A N 1
ATOM 3610 C CA . ILE A 1 463 ? -5.273 21.410 5.393 1.00 92.44 463 ILE A CA 1
ATOM 3611 C C . ILE A 1 463 ? -4.245 20.886 4.380 1.00 92.44 463 ILE A C 1
ATOM 3613 O O . ILE A 1 463 ? -4.629 20.398 3.321 1.00 92.44 463 ILE A O 1
ATOM 3617 N N . LYS A 1 464 ? -2.944 20.968 4.691 1.00 91.19 464 LYS A N 1
ATOM 3618 C CA . LYS A 1 464 ? -1.878 20.436 3.827 1.00 91.19 464 LYS A CA 1
ATOM 3619 C C . LYS A 1 464 ? -1.953 18.909 3.691 1.00 91.19 464 LYS A C 1
ATOM 3621 O O . LYS A 1 464 ? -1.767 18.403 2.587 1.00 91.19 464 LYS A O 1
ATOM 3626 N N . TYR A 1 465 ? -2.173 18.190 4.793 1.00 92.69 465 TYR A N 1
ATOM 3627 C CA . TYR A 1 465 ? -2.074 16.725 4.826 1.00 92.69 465 TYR A CA 1
ATOM 3628 C C . TYR A 1 465 ? -3.413 15.998 4.639 1.00 92.69 465 TYR A C 1
ATOM 3630 O O . TYR A 1 465 ? -3.426 14.885 4.115 1.00 92.69 465 TYR A O 1
ATOM 3638 N N . ASP A 1 466 ? -4.547 16.605 4.996 1.00 92.19 466 ASP A N 1
ATOM 3639 C CA . ASP A 1 466 ? -5.876 16.022 4.779 1.00 92.19 466 ASP A CA 1
ATOM 3640 C C . ASP A 1 466 ? -6.360 16.216 3.337 1.00 92.19 466 ASP A C 1
ATOM 3642 O O . ASP A 1 466 ? -7.327 16.925 3.050 1.00 92.19 466 ASP A O 1
ATOM 3646 N N . LYS A 1 467 ? -5.696 15.527 2.407 1.00 86.19 467 LYS A N 1
ATOM 3647 C CA . LYS A 1 467 ? -6.051 15.532 0.980 1.00 86.19 467 LYS A CA 1
ATOM 3648 C C . LYS A 1 467 ? -7.477 15.022 0.723 1.00 86.19 467 LYS A C 1
ATOM 3650 O O . LYS A 1 467 ? -8.084 15.389 -0.279 1.00 86.19 467 LYS A O 1
ATOM 3655 N N . THR A 1 468 ? -8.026 14.218 1.638 1.00 87.75 468 THR A N 1
ATOM 3656 C CA . THR A 1 468 ? -9.382 13.648 1.548 1.00 87.75 468 THR A CA 1
ATOM 3657 C C . THR A 1 468 ? -10.480 14.552 2.098 1.00 87.75 468 THR A C 1
ATOM 3659 O O . THR A 1 468 ? -11.658 14.254 1.909 1.00 87.75 468 THR A O 1
ATOM 3662 N N . GLN A 1 469 ? -10.112 15.628 2.799 1.00 90.25 469 GLN A N 1
ATOM 3663 C CA . GLN A 1 469 ? -11.033 16.538 3.486 1.00 90.25 469 GLN A CA 1
ATOM 3664 C C . GLN A 1 469 ? -11.897 15.872 4.580 1.00 90.25 469 GLN A C 1
ATOM 3666 O O . GLN A 1 469 ? -12.841 16.498 5.074 1.00 90.25 469 GLN A O 1
ATOM 3671 N N . LYS A 1 470 ? -11.580 14.638 5.007 1.00 91.38 470 LYS A N 1
ATOM 3672 C CA . LYS A 1 470 ? -12.326 13.875 6.031 1.00 91.38 470 LYS A CA 1
ATOM 3673 C C . LYS A 1 470 ? -12.268 14.499 7.429 1.00 91.38 470 LYS A C 1
ATOM 3675 O O . LYS A 1 470 ? -13.119 14.198 8.265 1.00 91.38 470 LYS A O 1
ATOM 3680 N N . TYR A 1 471 ? -11.279 15.345 7.685 1.00 93.50 471 TYR A N 1
ATOM 3681 C CA . TYR A 1 471 ? -11.064 16.083 8.929 1.00 93.50 471 TYR A CA 1
ATOM 3682 C C . TYR A 1 471 ? -11.219 17.592 8.727 1.00 93.50 471 TYR A C 1
ATOM 3684 O O . TYR A 1 471 ? -10.752 18.386 9.546 1.00 93.50 471 TYR A O 1
ATOM 3692 N N . THR A 1 472 ? -11.924 18.016 7.676 1.00 89.94 472 THR A N 1
ATOM 3693 C CA . THR A 1 472 ? -12.269 19.428 7.487 1.00 89.94 472 THR A CA 1
ATOM 3694 C C . THR A 1 472 ? -13.026 19.953 8.704 1.00 89.94 472 THR A C 1
ATOM 3696 O O . THR A 1 472 ? -14.089 19.452 9.061 1.00 89.94 472 THR A O 1
ATOM 3699 N N . GLY A 1 473 ? -12.471 20.981 9.350 1.00 88.88 473 GLY A N 1
ATOM 3700 C CA . GLY A 1 473 ? -13.051 21.583 10.551 1.00 88.88 473 GLY A CA 1
ATOM 3701 C C . GLY A 1 473 ? -12.821 20.798 11.845 1.00 88.88 473 GLY A C 1
ATOM 3702 O O . GLY A 1 473 ? -13.298 21.239 12.887 1.00 88.88 473 GLY A O 1
ATOM 3703 N N . ALA A 1 474 ? -12.086 19.682 11.819 1.00 94.00 474 ALA A N 1
ATOM 3704 C CA . ALA A 1 474 ? -11.761 18.929 13.026 1.00 94.00 474 ALA A CA 1
ATOM 3705 C C . ALA A 1 474 ? -11.019 19.796 14.057 1.00 94.00 474 ALA A C 1
ATOM 3707 O O . ALA A 1 474 ? -10.230 20.684 13.717 1.00 94.00 474 ALA A O 1
ATOM 3708 N N . GLN A 1 475 ? -11.256 19.513 15.337 1.00 96.38 475 GLN A N 1
ATOM 3709 C CA . GLN A 1 475 ? -10.483 20.110 16.421 1.00 96.38 475 GLN A CA 1
ATOM 3710 C C . GLN A 1 475 ? -9.124 19.416 16.507 1.00 96.38 475 GLN A C 1
ATOM 3712 O O . GLN A 1 475 ? -9.050 18.188 16.431 1.00 96.38 475 GLN A O 1
ATOM 3717 N N . ILE A 1 476 ? -8.068 20.205 16.703 1.00 96.94 476 ILE A N 1
ATOM 3718 C CA . ILE A 1 476 ? -6.705 19.711 16.908 1.00 96.94 476 ILE A CA 1
ATOM 3719 C C . ILE A 1 476 ? -6.419 19.742 18.404 1.00 96.94 476 ILE A C 1
ATOM 3721 O O . ILE A 1 476 ? -6.542 20.790 19.040 1.00 96.94 476 ILE A O 1
ATOM 3725 N N . GLY A 1 477 ? -6.098 18.577 18.951 1.00 94.00 477 GLY A N 1
ATOM 3726 C CA . GLY A 1 477 ? -5.801 18.384 20.360 1.00 94.00 477 GLY A CA 1
ATOM 3727 C C . GLY A 1 477 ? -4.315 18.501 20.663 1.00 94.00 477 GLY A C 1
ATOM 3728 O O . GLY A 1 477 ? -3.468 18.627 19.775 1.00 94.00 477 GLY A O 1
ATOM 3729 N N . ILE A 1 478 ? -3.986 18.421 21.945 1.00 92.88 478 ILE A N 1
ATOM 3730 C CA . ILE A 1 478 ? -2.597 18.439 22.407 1.00 92.88 478 ILE A CA 1
ATOM 3731 C C . ILE A 1 478 ? -1.895 17.130 22.019 1.00 92.88 478 ILE A C 1
ATOM 3733 O O . ILE A 1 478 ? -2.281 16.041 22.449 1.00 92.88 478 ILE A O 1
ATOM 3737 N N . ASN A 1 479 ? -0.807 17.249 21.255 1.00 89.38 479 ASN A N 1
ATOM 3738 C CA . ASN A 1 479 ? 0.108 16.147 20.965 1.00 89.38 479 ASN A CA 1
ATOM 3739 C C . ASN A 1 479 ? 1.059 15.945 22.161 1.00 89.38 479 ASN A C 1
ATOM 3741 O O . ASN A 1 479 ? 1.868 16.821 22.460 1.00 89.38 479 ASN A O 1
ATOM 3745 N N . SER A 1 480 ? 0.975 14.802 22.851 1.00 90.31 480 SER A N 1
ATOM 3746 C CA . SER A 1 480 ? 1.881 14.442 23.965 1.00 90.31 480 SER A CA 1
ATOM 3747 C C . SER A 1 480 ? 2.876 13.332 23.597 1.00 90.31 480 SER A C 1
ATOM 3749 O O . SER A 1 480 ? 3.261 12.508 24.423 1.00 90.31 480 SER A O 1
ATOM 3751 N N . TRP A 1 481 ? 3.290 13.314 22.332 1.00 93.00 481 TRP A N 1
ATOM 3752 C CA . TRP A 1 481 ? 4.174 12.321 21.727 1.00 93.00 481 TRP A CA 1
ATOM 3753 C C . TRP A 1 481 ? 5.222 13.008 20.842 1.00 93.00 481 TRP A C 1
ATOM 3755 O O . TRP A 1 481 ? 5.030 14.145 20.409 1.00 93.00 481 TRP A O 1
ATOM 3765 N N . THR A 1 482 ? 6.313 12.298 20.559 1.00 93.31 482 THR A N 1
ATOM 3766 C CA . THR A 1 482 ? 7.381 12.741 19.653 1.00 93.31 482 THR A CA 1
ATOM 3767 C C . THR A 1 482 ? 7.670 11.611 18.665 1.00 93.31 482 THR A C 1
ATOM 3769 O O . THR A 1 482 ? 7.743 10.463 19.109 1.00 93.31 482 THR A O 1
ATOM 3772 N N . PRO A 1 483 ? 7.828 11.901 17.361 1.00 95.00 483 PRO A N 1
ATOM 3773 C CA . PRO A 1 483 ? 8.291 10.911 16.398 1.00 95.00 483 PRO A CA 1
ATOM 3774 C C . PRO A 1 483 ? 9.618 10.258 16.811 1.00 95.00 483 PRO A C 1
ATOM 3776 O O . PRO A 1 483 ? 10.540 10.944 17.252 1.00 95.00 483 PRO A O 1
ATOM 3779 N N . ASP A 1 484 ? 9.711 8.945 16.627 1.00 95.25 484 ASP A N 1
ATOM 3780 C CA . ASP A 1 484 ? 10.913 8.119 16.814 1.00 95.25 484 ASP A CA 1
ATOM 3781 C C . ASP A 1 484 ? 10.865 6.942 15.812 1.00 95.25 484 ASP A C 1
ATOM 3783 O O . ASP A 1 484 ? 9.923 6.847 15.021 1.00 95.25 484 ASP A O 1
ATOM 3787 N N . CYS A 1 485 ? 11.825 6.014 15.823 1.00 93.50 485 CYS A N 1
ATOM 3788 C CA . CYS A 1 485 ? 11.792 4.855 14.920 1.00 93.50 485 CYS A CA 1
ATOM 3789 C C . CYS A 1 485 ? 10.604 3.927 15.219 1.00 93.50 485 CYS A C 1
ATOM 3791 O O . CYS A 1 485 ? 10.143 3.206 14.343 1.00 93.50 485 CYS A O 1
ATOM 3793 N N . GLN A 1 486 ? 10.094 3.931 16.450 1.00 94.38 486 GLN A N 1
ATOM 3794 C CA . GLN A 1 486 ? 8.873 3.230 16.828 1.00 94.38 486 GLN A CA 1
ATOM 3795 C C . GLN A 1 486 ? 8.185 3.995 17.956 1.00 94.38 486 GLN A C 1
ATOM 3797 O O . GLN A 1 486 ? 8.762 4.180 19.026 1.00 94.38 486 GLN A O 1
ATOM 3802 N N . PHE A 1 487 ? 6.948 4.440 17.744 1.00 94.62 487 PHE A N 1
ATOM 3803 C CA . PHE A 1 487 ? 6.240 5.273 18.719 1.00 94.62 487 PHE A CA 1
ATOM 3804 C C . PHE A 1 487 ? 4.722 5.108 18.634 1.00 94.62 487 PHE A C 1
ATOM 3806 O O . PHE A 1 487 ? 4.181 4.563 17.675 1.00 94.62 487 PHE A O 1
ATOM 3813 N N . TYR A 1 488 ? 4.031 5.577 19.671 1.00 92.44 488 TYR A N 1
ATOM 3814 C CA . TYR A 1 488 ? 2.575 5.653 19.729 1.00 92.44 488 TYR A CA 1
ATOM 3815 C C . TYR A 1 488 ? 2.158 7.113 19.906 1.00 92.44 488 TYR A C 1
ATOM 3817 O O . TYR A 1 488 ? 2.826 7.884 20.600 1.00 92.44 488 TYR A O 1
ATOM 3825 N N . MET A 1 489 ? 1.044 7.504 19.291 1.00 94.12 489 MET A N 1
ATOM 3826 C CA . MET A 1 489 ? 0.499 8.847 19.475 1.00 94.12 489 MET A CA 1
ATOM 3827 C C . MET A 1 489 ? -0.386 8.877 20.718 1.00 94.12 489 MET A C 1
ATOM 3829 O O . MET A 1 489 ? -1.438 8.242 20.760 1.00 94.12 489 MET A O 1
ATOM 3833 N N . THR A 1 490 ? 0.037 9.633 21.731 1.00 93.06 490 THR A N 1
ATOM 3834 C CA . THR A 1 490 ? -0.775 9.881 22.930 1.00 93.06 490 THR A CA 1
ATOM 3835 C C . THR A 1 490 ? -1.576 11.161 22.754 1.00 93.06 490 THR A C 1
ATOM 3837 O O . THR A 1 490 ? -1.001 12.244 22.606 1.00 93.06 490 THR A O 1
ATOM 3840 N N . 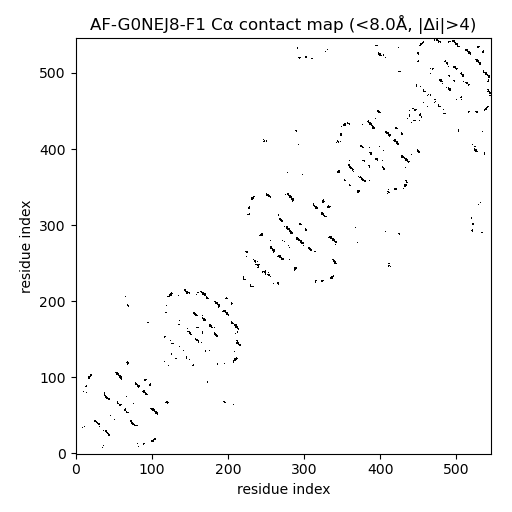CYS A 1 491 ? -2.899 11.039 22.807 1.00 94.00 491 CYS A N 1
ATOM 3841 C CA . CYS A 1 491 ? -3.823 12.156 22.663 1.00 94.00 491 CYS A CA 1
ATOM 3842 C C . CYS A 1 491 ? -4.582 12.426 23.960 1.00 94.00 491 CYS A C 1
ATOM 3844 O O . CYS A 1 491 ? -4.769 11.536 24.791 1.00 94.00 491 CYS A O 1
ATOM 3846 N N . GLU A 1 492 ? -5.011 13.674 24.138 1.00 93.75 492 GLU A N 1
ATOM 3847 C CA . GLU A 1 492 ? -5.875 14.039 25.255 1.00 93.75 492 GLU A CA 1
ATOM 3848 C C . GLU A 1 492 ? -7.271 13.403 25.132 1.00 93.75 492 GLU A C 1
ATOM 3850 O O . GLU A 1 492 ? -7.693 12.952 24.064 1.00 93.75 492 GLU A O 1
ATOM 3855 N N . ALA A 1 493 ? -8.005 13.353 26.246 1.00 91.81 493 ALA A N 1
ATOM 3856 C CA . ALA A 1 493 ? -9.296 12.676 26.300 1.00 91.81 493 ALA A CA 1
ATOM 3857 C C . ALA A 1 493 ? -10.294 13.249 25.276 1.00 91.81 493 ALA A C 1
ATOM 3859 O O . ALA A 1 493 ? -10.571 14.448 25.251 1.00 91.81 493 ALA A O 1
ATOM 3860 N N . GLY A 1 494 ? -10.877 12.366 24.462 1.00 92.62 494 GLY A N 1
ATOM 3861 C CA . GLY A 1 494 ? -11.835 12.729 23.415 1.00 92.62 494 GLY A CA 1
ATOM 3862 C C . GLY A 1 494 ? -11.216 13.045 22.050 1.00 92.62 494 GLY A C 1
ATOM 3863 O O . GLY A 1 494 ? -11.972 13.364 21.135 1.00 92.62 494 GLY A O 1
ATOM 3864 N N . PHE A 1 495 ? -9.893 12.936 21.905 1.00 95.62 495 PHE A N 1
ATOM 3865 C CA . PHE A 1 495 ? -9.176 13.012 20.630 1.00 95.62 495 PHE A CA 1
ATOM 3866 C C . PHE A 1 495 ? -8.592 11.645 20.272 1.00 95.62 495 PHE A C 1
ATOM 3868 O O . PHE A 1 495 ? -8.269 10.845 21.151 1.00 95.62 495 PHE A O 1
ATOM 3875 N N . VAL A 1 496 ? -8.431 11.392 18.977 1.00 95.12 496 VAL A N 1
ATOM 3876 C CA . VAL A 1 496 ? -7.808 10.177 18.442 1.00 95.12 496 VAL A CA 1
ATOM 3877 C C . VAL A 1 496 ? -6.544 10.537 17.674 1.00 95.12 496 VAL A C 1
ATOM 3879 O O . VAL A 1 496 ? -6.469 11.595 17.049 1.00 95.12 496 VAL A O 1
ATOM 3882 N N . GLY A 1 497 ? -5.534 9.671 17.734 1.00 96.06 497 GLY A N 1
ATOM 3883 C CA . GLY A 1 497 ? -4.353 9.823 16.892 1.00 96.06 497 GLY A CA 1
ATOM 3884 C C . GLY A 1 497 ? -4.712 9.488 15.451 1.00 96.06 497 GLY A C 1
ATOM 3885 O O . GLY A 1 497 ? -5.292 8.433 15.201 1.00 96.06 497 GLY A O 1
ATOM 3886 N N . VAL A 1 498 ? -4.388 10.378 14.519 1.00 96.56 498 VAL A N 1
ATOM 3887 C CA . VAL A 1 498 ? -4.652 10.198 13.089 1.00 96.56 498 VAL A CA 1
ATOM 3888 C C . VAL A 1 498 ? -3.360 10.378 12.316 1.00 96.56 498 VAL A C 1
ATOM 3890 O O . VAL A 1 498 ? -2.665 11.378 12.509 1.00 96.56 498 VAL A O 1
ATOM 3893 N N . VAL A 1 499 ? -3.057 9.424 11.439 1.00 96.81 499 VAL A N 1
ATOM 3894 C CA . VAL A 1 499 ? -1.911 9.476 10.529 1.00 96.81 499 VAL A CA 1
ATOM 3895 C C . VAL A 1 499 ? -2.405 9.702 9.105 1.00 96.81 499 VAL A C 1
ATOM 3897 O O . VAL A 1 499 ? -3.255 8.971 8.604 1.00 96.81 499 VAL A O 1
ATOM 3900 N N . PHE A 1 500 ? -1.862 10.721 8.458 1.00 96.12 500 PHE A N 1
ATOM 3901 C CA . PHE A 1 500 ? -2.082 11.078 7.063 1.00 96.12 500 PHE A CA 1
ATOM 3902 C C . PHE A 1 500 ? -0.915 10.581 6.227 1.00 96.12 500 PHE A C 1
ATOM 3904 O O . PHE A 1 500 ? 0.197 10.461 6.738 1.00 96.12 500 PHE A O 1
ATOM 3911 N N . SER A 1 501 ? -1.155 10.313 4.948 1.00 94.19 501 SER A N 1
ATOM 3912 C CA . SER A 1 501 ? -0.123 9.883 4.013 1.00 94.19 501 SER A CA 1
ATOM 3913 C C . SER A 1 501 ? -0.520 10.228 2.580 1.00 94.19 501 SER A C 1
ATOM 3915 O O . SER A 1 501 ? -1.701 10.378 2.276 1.00 94.19 501 SER A O 1
ATOM 3917 N N . ASP A 1 502 ? 0.456 10.346 1.682 1.00 91.56 502 ASP A N 1
ATOM 3918 C CA . ASP A 1 502 ? 0.191 10.695 0.284 1.00 91.56 502 ASP A CA 1
ATOM 3919 C C . ASP A 1 502 ? -0.447 9.567 -0.533 1.00 91.56 502 ASP A C 1
ATOM 3921 O O . ASP A 1 502 ? -1.051 9.840 -1.573 1.00 91.56 502 ASP A O 1
ATOM 3925 N N . ASN A 1 503 ? -0.317 8.316 -0.083 1.00 88.19 503 ASN A N 1
ATOM 3926 C CA . ASN A 1 503 ? -0.803 7.124 -0.781 1.00 88.19 503 ASN A CA 1
ATOM 3927 C C . ASN A 1 503 ? -1.981 6.416 -0.090 1.00 88.19 503 ASN A C 1
ATOM 3929 O O . ASN A 1 503 ? -2.431 5.388 -0.595 1.00 88.19 503 ASN A O 1
ATOM 3933 N N . TYR A 1 504 ? -2.485 6.945 1.030 1.00 87.12 504 TYR A N 1
ATOM 3934 C CA . TYR A 1 504 ? -3.608 6.360 1.766 1.00 87.12 504 TYR A CA 1
ATOM 3935 C C . TYR A 1 504 ? -4.527 7.417 2.373 1.00 87.12 504 TYR A C 1
ATOM 3937 O O . TYR A 1 504 ? -4.099 8.505 2.754 1.00 87.12 504 TYR A O 1
ATOM 3945 N N . ASP A 1 505 ? -5.796 7.038 2.521 1.00 89.38 505 ASP A N 1
ATOM 3946 C CA . ASP A 1 505 ? -6.743 7.767 3.355 1.00 89.38 505 ASP A CA 1
ATOM 3947 C C . ASP A 1 505 ? -6.237 7.870 4.808 1.00 89.38 505 ASP A C 1
ATOM 3949 O O . ASP A 1 505 ? -5.508 6.986 5.268 1.00 89.38 505 ASP A O 1
ATOM 3953 N N . PRO A 1 506 ? -6.655 8.906 5.562 1.00 93.06 506 PRO A N 1
ATOM 3954 C CA . PRO A 1 506 ? -6.253 9.068 6.953 1.00 93.06 506 PRO A CA 1
ATOM 3955 C C . PRO A 1 506 ? -6.573 7.832 7.806 1.00 93.06 506 PRO A C 1
ATOM 3957 O O . PRO A 1 506 ? -7.688 7.303 7.764 1.00 93.06 506 PRO A O 1
ATOM 3960 N N . ILE A 1 507 ? -5.605 7.410 8.618 1.00 92.62 507 ILE A N 1
ATOM 3961 C CA . ILE A 1 507 ? -5.676 6.220 9.467 1.00 92.62 507 ILE A CA 1
ATOM 3962 C C . ILE A 1 507 ? -5.877 6.651 10.920 1.00 92.62 507 ILE A C 1
ATOM 3964 O O . ILE A 1 507 ? -4.987 7.254 11.520 1.00 92.62 507 ILE A O 1
ATOM 3968 N N . GLU A 1 508 ? -7.028 6.312 11.504 1.00 93.69 508 GLU A N 1
ATOM 3969 C CA . GLU A 1 508 ? -7.257 6.440 12.949 1.00 93.69 508 GLU A CA 1
ATOM 3970 C C . GLU A 1 508 ? -6.528 5.318 13.701 1.00 93.69 508 GLU A C 1
ATOM 3972 O O . GLU A 1 508 ? -6.638 4.135 13.369 1.00 93.69 508 GLU A O 1
ATOM 3977 N N . LEU A 1 509 ? -5.763 5.685 14.726 1.00 91.25 509 LEU A N 1
ATOM 3978 C CA . LEU A 1 509 ? -4.981 4.742 15.515 1.00 91.25 509 LEU A CA 1
ATOM 3979 C C . LEU A 1 509 ? -5.830 4.105 16.615 1.00 91.25 509 LEU A C 1
ATOM 3981 O O . LEU A 1 509 ? -6.404 4.792 17.457 1.00 91.25 509 LEU A O 1
ATOM 39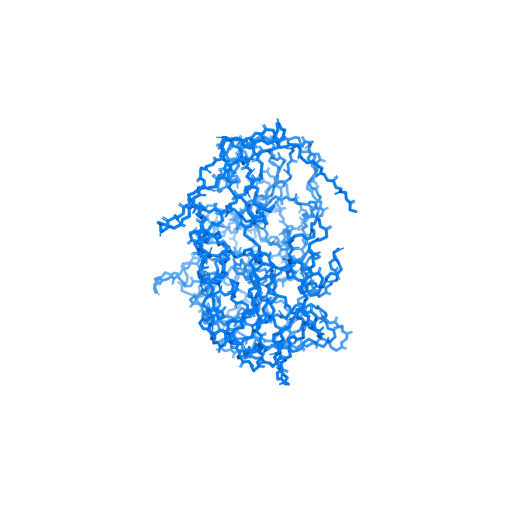85 N N . THR A 1 510 ? -5.810 2.775 16.680 1.00 81.38 510 THR A N 1
ATOM 3986 C CA . THR A 1 510 ? -6.471 1.980 17.729 1.00 81.38 510 THR A CA 1
ATOM 3987 C C . THR A 1 510 ? -5.470 1.461 18.768 1.00 81.38 510 THR A C 1
ATOM 3989 O O . THR A 1 510 ? -5.590 0.336 19.246 1.00 81.38 510 THR A O 1
ATOM 3992 N N . GLY A 1 511 ? -4.444 2.260 19.085 1.00 74.81 511 GLY A N 1
ATOM 3993 C CA . GLY A 1 511 ? -3.363 1.884 20.009 1.00 74.81 511 GLY A CA 1
ATOM 3994 C C . GLY A 1 511 ? -2.171 1.162 19.368 1.00 74.81 511 GLY A C 1
ATOM 3995 O O . GLY A 1 511 ? -1.353 0.594 20.087 1.00 74.81 511 GLY A O 1
ATOM 3996 N N . ASN A 1 512 ? -2.055 1.183 18.037 1.00 80.31 512 ASN A N 1
ATOM 3997 C CA . ASN A 1 512 ? -0.944 0.553 17.316 1.00 80.31 512 ASN A CA 1
ATOM 3998 C C . ASN A 1 512 ? 0.284 1.467 17.241 1.00 80.31 512 ASN A C 1
ATOM 4000 O O . ASN A 1 512 ? 0.169 2.695 17.282 1.00 80.31 512 ASN A O 1
ATOM 4004 N N . TYR A 1 513 ? 1.457 0.851 17.085 1.00 86.69 513 TYR A N 1
ATOM 4005 C CA . TYR A 1 513 ? 2.703 1.571 16.849 1.00 86.69 513 TYR A CA 1
ATOM 4006 C C . TYR A 1 513 ? 2.796 2.070 15.408 1.00 86.69 513 TYR A C 1
ATOM 4008 O O . TYR A 1 513 ? 2.491 1.347 14.458 1.00 86.69 513 TYR A O 1
ATOM 4016 N N . ILE A 1 514 ? 3.300 3.289 15.268 1.00 93.75 514 ILE A N 1
ATOM 4017 C CA . ILE A 1 514 ? 3.898 3.786 14.035 1.00 93.75 514 ILE A CA 1
ATOM 4018 C C . ILE A 1 514 ? 5.353 3.339 14.059 1.00 93.75 514 ILE A C 1
ATOM 4020 O O . ILE A 1 514 ? 6.049 3.571 15.050 1.00 93.75 514 ILE A O 1
ATOM 4024 N N . THR A 1 515 ? 5.802 2.674 12.997 1.00 93.50 515 THR A N 1
ATOM 4025 C CA . THR A 1 515 ? 7.141 2.076 12.960 1.00 93.50 515 THR A CA 1
ATOM 4026 C C . THR A 1 515 ? 7.866 2.462 11.679 1.00 93.50 515 THR A C 1
ATOM 4028 O O . THR A 1 515 ? 7.341 2.267 10.587 1.00 93.50 515 THR A O 1
ATOM 4031 N N . CYS A 1 516 ? 9.077 2.986 11.820 1.00 92.75 516 CYS A N 1
ATOM 4032 C CA . CYS A 1 516 ? 10.091 3.027 10.781 1.00 92.75 516 CYS A CA 1
ATOM 4033 C C . CYS A 1 516 ? 10.809 1.677 10.769 1.00 92.75 516 CYS A C 1
ATOM 4035 O O . CYS A 1 516 ? 11.391 1.257 11.771 1.00 92.75 516 CYS A O 1
ATOM 4037 N N . THR A 1 517 ? 10.725 0.957 9.660 1.00 89.62 517 THR A N 1
ATOM 4038 C CA . THR A 1 517 ? 11.250 -0.406 9.549 1.00 89.62 517 THR A CA 1
ATOM 4039 C C . THR A 1 517 ? 11.821 -0.647 8.161 1.00 89.62 517 THR A C 1
ATOM 4041 O O . THR A 1 517 ? 11.631 0.166 7.261 1.00 89.62 517 THR A O 1
ATOM 4044 N N . PHE A 1 518 ? 12.530 -1.759 7.981 1.00 80.94 518 PHE A N 1
ATOM 4045 C CA . PHE A 1 518 ? 13.098 -2.093 6.683 1.00 80.94 518 PHE A CA 1
ATOM 4046 C C . PHE A 1 518 ? 11.992 -2.227 5.633 1.00 80.94 518 PHE A C 1
ATOM 4048 O O . PHE A 1 518 ? 10.910 -2.764 5.893 1.00 80.94 518 PHE A O 1
ATOM 4055 N N . ASN A 1 519 ? 12.283 -1.764 4.426 1.00 77.56 519 ASN A N 1
ATOM 4056 C CA . ASN A 1 519 ? 11.449 -2.011 3.272 1.00 77.56 519 ASN A CA 1
ATOM 4057 C C . ASN A 1 519 ? 11.652 -3.474 2.855 1.00 77.56 519 ASN A C 1
ATOM 4059 O O . ASN A 1 519 ? 12.767 -3.868 2.512 1.00 77.56 519 ASN A O 1
ATOM 4063 N N . PRO A 1 520 ? 10.610 -4.314 2.824 1.00 67.81 520 PRO A N 1
ATOM 4064 C CA . PRO A 1 520 ? 10.755 -5.701 2.382 1.00 67.81 520 PRO A CA 1
ATOM 4065 C C . PRO A 1 520 ? 11.083 -5.815 0.876 1.00 67.81 520 PRO A C 1
ATOM 4067 O O . PRO A 1 520 ? 11.136 -6.922 0.340 1.00 67.81 520 PRO A O 1
ATOM 4070 N N . LEU A 1 521 ? 11.245 -4.686 0.178 1.00 66.81 521 LEU A N 1
ATOM 4071 C CA . LEU A 1 521 ? 11.503 -4.591 -1.257 1.00 66.81 521 LEU A CA 1
ATOM 4072 C C . LEU A 1 521 ? 12.976 -4.340 -1.571 1.00 66.81 521 LEU A C 1
ATOM 4074 O O . LEU A 1 521 ? 13.390 -4.561 -2.705 1.00 66.81 521 LEU A O 1
ATOM 4078 N N . SER A 1 522 ? 13.762 -3.918 -0.576 1.00 68.12 522 SER A N 1
ATOM 4079 C CA . SER A 1 522 ? 15.176 -3.596 -0.732 1.00 68.12 522 SER A CA 1
ATOM 4080 C C . SER A 1 522 ? 15.877 -3.536 0.627 1.00 68.12 522 SER A C 1
ATOM 4082 O O . SER A 1 522 ? 15.348 -2.961 1.571 1.00 68.12 522 SER A O 1
ATOM 4084 N N . ASN A 1 523 ? 17.111 -4.047 0.724 1.00 68.94 523 ASN A N 1
ATOM 4085 C CA . ASN A 1 523 ? 17.930 -3.940 1.946 1.00 68.94 523 ASN A CA 1
ATOM 4086 C C . ASN A 1 523 ? 18.392 -2.495 2.187 1.00 68.94 523 ASN A C 1
ATOM 4088 O O . ASN A 1 523 ? 19.006 -2.202 3.208 1.00 68.94 523 ASN A O 1
ATOM 4092 N N . TYR A 1 524 ? 18.157 -1.620 1.210 1.00 74.50 524 TYR A N 1
ATOM 4093 C CA . TYR A 1 524 ? 18.657 -0.257 1.179 1.00 74.50 524 TYR A CA 1
ATOM 4094 C C . TYR A 1 524 ? 17.596 0.769 1.536 1.00 74.50 524 TYR A C 1
ATOM 4096 O O . TYR A 1 524 ? 17.938 1.937 1.641 1.00 74.50 524 TYR A O 1
ATOM 4104 N N . LEU A 1 525 ? 16.336 0.363 1.692 1.00 83.44 525 LEU A N 1
ATOM 4105 C CA . LEU A 1 525 ? 15.228 1.280 1.915 1.00 83.44 525 LEU A CA 1
ATOM 4106 C C . LEU A 1 525 ? 14.593 1.008 3.278 1.00 83.44 525 LEU A C 1
ATOM 4108 O O . LEU A 1 525 ? 14.438 -0.143 3.691 1.00 83.44 525 LEU A O 1
ATOM 4112 N N . SER A 1 526 ? 14.161 2.075 3.927 1.00 88.94 526 SER A N 1
ATOM 4113 C CA . SER A 1 526 ? 13.411 2.082 5.175 1.00 88.94 526 SER A CA 1
ATOM 4114 C C . SER A 1 526 ? 12.076 2.789 4.935 1.00 88.94 526 SER A C 1
ATOM 4116 O O . SER A 1 526 ? 11.979 3.740 4.164 1.00 88.94 526 SER A O 1
ATOM 4118 N N . ILE A 1 527 ? 11.004 2.281 5.536 1.00 90.50 527 ILE A N 1
ATOM 4119 C CA . ILE A 1 527 ? 9.634 2.737 5.290 1.00 90.50 527 ILE A CA 1
ATOM 4120 C C . ILE A 1 527 ? 8.875 2.973 6.588 1.00 90.50 527 ILE A C 1
ATOM 4122 O O . ILE A 1 527 ? 9.046 2.260 7.580 1.00 90.50 527 ILE A O 1
ATOM 4126 N N . TRP A 1 528 ? 7.961 3.937 6.546 1.00 93.25 528 TRP A N 1
ATOM 4127 C CA . TRP A 1 528 ? 6.948 4.093 7.578 1.00 93.25 528 TRP A CA 1
ATOM 4128 C C . TRP A 1 528 ? 5.837 3.070 7.398 1.00 93.25 528 TRP A C 1
ATOM 4130 O O . TRP A 1 528 ? 5.278 2.935 6.309 1.00 93.25 528 TRP A O 1
ATOM 4140 N N . VAL A 1 529 ? 5.486 2.383 8.480 1.00 91.06 529 VAL A N 1
ATOM 4141 C CA . VAL A 1 529 ? 4.403 1.402 8.521 1.00 91.06 529 VAL A CA 1
ATOM 4142 C C . VAL A 1 529 ? 3.451 1.717 9.671 1.00 91.06 529 VAL A C 1
ATOM 4144 O O . VAL A 1 529 ? 3.872 1.928 10.810 1.00 91.06 529 VAL A O 1
ATOM 4147 N N . VAL A 1 530 ? 2.152 1.709 9.368 1.00 90.25 530 VAL A N 1
ATOM 4148 C CA . VAL A 1 530 ? 1.048 1.805 10.336 1.00 90.25 530 VAL A CA 1
ATOM 4149 C C . VAL A 1 530 ? 0.006 0.756 9.974 1.00 90.25 530 VAL A C 1
ATOM 4151 O O . VAL A 1 530 ? -0.390 0.669 8.819 1.00 90.25 530 VAL A O 1
ATOM 4154 N N . ASN A 1 531 ? -0.444 -0.056 10.934 1.00 85.25 531 ASN A N 1
ATOM 4155 C CA . ASN A 1 531 ? -1.441 -1.115 10.702 1.00 85.25 531 ASN A CA 1
ATOM 4156 C C . ASN A 1 531 ? -1.079 -2.053 9.523 1.00 85.25 531 ASN A C 1
ATOM 4158 O O . ASN A 1 531 ? -1.933 -2.371 8.693 1.00 85.25 531 ASN A O 1
ATOM 4162 N N . SER A 1 532 ? 0.199 -2.440 9.400 1.00 81.62 532 SER A N 1
ATOM 4163 C CA . SER A 1 532 ? 0.756 -3.195 8.255 1.00 81.62 532 SER A CA 1
ATOM 4164 C C . SER A 1 532 ? 0.584 -2.520 6.887 1.00 81.62 532 SER A C 1
ATOM 4166 O O . SER A 1 532 ? 0.530 -3.203 5.862 1.00 81.62 532 SER A O 1
ATOM 4168 N N . VAL A 1 533 ? 0.434 -1.198 6.858 1.00 83.88 533 VAL A N 1
ATOM 4169 C CA . VAL A 1 533 ? 0.327 -0.390 5.643 1.00 83.88 533 VAL A CA 1
ATOM 4170 C C . VAL A 1 533 ? 1.548 0.506 5.541 1.00 83.88 533 VAL A C 1
ATOM 4172 O O . VAL A 1 533 ? 1.861 1.238 6.478 1.00 83.88 533 VAL A O 1
ATOM 4175 N N . ARG A 1 534 ? 2.225 0.461 4.393 1.00 87.62 534 ARG A N 1
ATOM 4176 C CA . ARG A 1 534 ? 3.325 1.370 4.079 1.00 87.62 534 ARG A CA 1
ATOM 4177 C C . ARG A 1 534 ? 2.806 2.768 3.754 1.00 87.62 534 ARG A C 1
ATOM 4179 O O . ARG A 1 534 ? 1.974 2.917 2.863 1.00 87.62 534 ARG A O 1
ATOM 4186 N N . LEU A 1 535 ? 3.379 3.784 4.382 1.00 90.69 535 LEU A N 1
ATOM 4187 C CA . LEU A 1 535 ? 3.019 5.184 4.187 1.00 90.69 535 LEU A CA 1
ATOM 4188 C C . LEU A 1 535 ? 4.106 5.945 3.422 1.00 90.69 535 LEU A C 1
ATOM 4190 O O . LEU A 1 535 ? 5.297 5.749 3.662 1.00 90.69 535 LEU A O 1
ATOM 4194 N N . ILE A 1 536 ? 3.685 6.842 2.533 1.00 91.25 536 ILE A N 1
ATOM 4195 C CA . ILE A 1 536 ? 4.526 7.864 1.896 1.00 91.25 536 ILE A CA 1
ATOM 4196 C C . ILE A 1 536 ? 4.301 9.200 2.607 1.00 91.25 536 ILE A C 1
ATOM 4198 O O . ILE A 1 536 ? 3.150 9.606 2.801 1.00 91.25 536 ILE A O 1
ATOM 4202 N N . ASN A 1 537 ? 5.393 9.881 2.967 1.00 92.06 537 ASN A N 1
ATOM 4203 C CA . ASN A 1 537 ? 5.399 11.206 3.602 1.00 92.06 537 ASN A CA 1
ATOM 4204 C C . ASN A 1 537 ? 4.377 11.353 4.742 1.00 92.06 537 ASN A C 1
ATOM 4206 O O . ASN A 1 537 ? 3.513 12.237 4.688 1.00 92.06 537 ASN A O 1
ATOM 4210 N N . PRO A 1 538 ? 4.392 10.456 5.740 1.00 95.69 538 PRO A N 1
ATOM 4211 C CA . PRO A 1 538 ? 3.353 10.466 6.746 1.00 95.69 538 PRO A CA 1
ATOM 4212 C C . PRO A 1 538 ? 3.442 11.689 7.655 1.00 95.69 538 PRO A C 1
ATOM 4214 O O . PRO A 1 538 ? 4.527 12.155 7.994 1.00 95.69 538 PRO A O 1
ATOM 4217 N N . ALA A 1 539 ? 2.287 12.160 8.112 1.00 96.69 539 ALA A N 1
ATOM 4218 C CA . ALA A 1 539 ? 2.169 13.183 9.146 1.00 96.69 539 ALA A CA 1
ATOM 4219 C C . ALA A 1 539 ? 1.102 12.769 10.160 1.00 96.69 539 ALA A C 1
ATOM 4221 O O . ALA A 1 539 ? 0.110 12.143 9.793 1.00 96.69 539 ALA A O 1
ATOM 4222 N N . GLY A 1 540 ? 1.277 13.118 11.433 1.00 97.00 540 GLY A N 1
ATOM 4223 C CA . GLY A 1 540 ? 0.368 12.689 12.499 1.00 97.00 540 GLY A CA 1
ATOM 4224 C C . GLY A 1 540 ? -0.142 13.839 13.353 1.00 97.00 540 GLY A C 1
ATOM 4225 O O . GLY A 1 540 ? 0.598 14.779 13.633 1.00 97.00 540 GLY A O 1
ATOM 4226 N N . GLY A 1 541 ? -1.388 13.756 13.817 1.00 96.81 541 GLY A N 1
ATOM 4227 C CA . GLY A 1 541 ? -1.943 14.677 14.813 1.00 96.81 541 GLY A CA 1
ATOM 4228 C C . GLY A 1 541 ? -3.053 14.066 15.664 1.00 96.81 541 GLY A C 1
ATOM 4229 O O . GLY A 1 541 ? -3.690 13.086 15.278 1.00 96.81 541 GLY A O 1
ATOM 4230 N N . CYS A 1 542 ? -3.293 14.652 16.833 1.00 97.12 542 CYS A N 1
ATOM 4231 C CA . CYS A 1 542 ? -4.444 14.334 17.672 1.00 97.12 542 CYS A CA 1
ATOM 4232 C C . CYS A 1 542 ? -5.670 15.116 17.200 1.00 97.12 542 CYS A C 1
ATOM 4234 O O . CYS A 1 542 ? -5.690 16.341 17.300 1.00 97.12 542 CYS A O 1
ATOM 4236 N N . LEU A 1 543 ? -6.694 14.427 16.694 1.00 96.81 543 LEU A N 1
ATOM 4237 C CA . LEU A 1 543 ? -7.857 15.054 16.064 1.00 96.81 543 LEU A CA 1
ATOM 4238 C C . LEU A 1 543 ? -9.173 14.600 16.692 1.00 96.81 543 LEU A C 1
ATOM 4240 O O . LEU A 1 543 ? -9.309 13.474 17.169 1.00 96.81 543 LEU A O 1
ATOM 4244 N N . LYS A 1 544 ? -10.166 15.485 16.649 1.00 95.06 544 LYS A N 1
ATOM 4245 C CA . LYS A 1 544 ? -11.552 15.193 17.012 1.00 95.06 544 LYS A CA 1
ATOM 4246 C C . LYS A 1 544 ? -12.481 15.718 15.923 1.00 95.06 544 LYS A C 1
ATOM 4248 O O . LYS A 1 544 ? -12.514 16.922 15.662 1.00 95.06 544 LYS A O 1
ATOM 4253 N N . LYS A 1 545 ? -13.222 14.807 15.286 1.00 89.56 545 LYS A N 1
ATOM 4254 C CA . LYS A 1 545 ? -14.268 15.150 14.311 1.00 89.56 545 LYS A CA 1
ATOM 4255 C C . LYS A 1 545 ? -15.378 15.945 15.009 1.00 89.56 545 LYS A C 1
ATOM 4257 O O . LYS A 1 545 ? -15.680 15.676 16.174 1.00 89.56 545 LYS A O 1
ATOM 4262 N N . LEU A 1 546 ? -15.906 16.952 14.313 1.00 76.56 546 LEU A N 1
ATOM 4263 C CA . LEU A 1 546 ? -17.024 17.773 14.786 1.00 76.56 546 LEU A CA 1
ATOM 4264 C C . LEU A 1 546 ? -18.368 17.103 14.525 1.00 76.56 546 LEU A C 1
ATOM 4266 O O . LEU A 1 546 ? -18.495 16.460 13.459 1.00 76.56 546 LEU A O 1
#

Nearest PDB structures (foldseek):
  4lpu-assembly1_B  TM=4.155E-01  e=3.158E+00  synthetic construct
  4qqv-assembly1_A  TM=1.416E-01  e=9.230E-02  Mus musculus
  3se4-assembly1_C  TM=2.301E-01  e=3.925E+00  Homo sapiens

Solvent-accessible surface area (backbone atoms only — not comparable to full-atom values): 31125 Å² total; per-residue (Å²): 138,83,87,81,86,78,83,70,87,66,52,83,71,50,73,83,70,44,68,62,64,90,83,68,60,72,64,66,53,79,53,76,52,99,80,48,68,60,54,49,44,45,46,63,64,75,73,97,82,64,97,74,63,59,36,50,26,44,33,32,86,86,53,78,44,75,53,23,41,83,56,67,63,46,75,48,85,60,50,43,64,46,72,80,52,97,86,43,44,41,45,27,47,82,90,40,78,57,49,78,49,28,43,36,70,43,79,66,69,82,79,65,91,57,101,62,74,47,53,40,44,76,72,52,66,53,85,50,71,75,57,39,59,73,62,42,81,83,53,84,57,69,66,40,42,76,43,56,71,62,61,71,91,51,48,65,32,46,69,37,42,45,93,87,30,46,31,33,37,30,35,80,75,49,76,75,38,78,47,88,89,31,56,39,35,52,42,64,36,96,89,40,90,81,42,39,38,38,25,51,83,85,41,80,46,40,81,37,33,40,31,16,36,26,73,47,52,94,68,69,73,80,66,72,94,45,76,35,73,81,64,42,70,32,43,45,66,53,34,47,68,13,70,48,31,30,73,57,38,70,43,61,47,40,63,48,50,78,47,68,44,92,87,40,87,49,36,52,24,46,29,62,76,81,88,49,60,19,30,32,46,33,36,30,32,72,54,30,46,67,66,42,62,36,49,29,53,65,82,38,53,71,58,66,59,83,64,28,66,58,87,57,48,36,61,44,74,44,98,88,69,50,43,35,38,22,32,79,87,26,76,49,71,62,42,27,34,30,21,31,48,50,63,42,36,64,68,28,75,79,69,43,68,35,58,85,56,33,25,49,76,44,73,74,49,89,82,34,88,46,48,69,67,51,41,36,36,43,40,75,48,91,81,37,46,51,31,45,36,31,82,90,49,70,42,76,62,12,47,76,67,66,35,58,52,83,58,58,42,40,37,52,46,94,52,95,87,43,43,38,43,27,46,75,81,26,79,49,44,85,41,28,37,31,34,44,36,56,42,77,76,65,74,25,62,59,38,73,53,36,34,44,57,40,76,39,78,49,70,70,52,42,62,70,52,43,81,80,51,85,60,70,82,36,47,75,44,62,69,73,55,70,86,49,47,65,35,59,73,44,42,48,94,86,36,40,28,34,40,27,26,77,51,48,76,72,42,75,55,90,83,59,57,40,32,47,40,77,30,94,49,28,96,41,26,23,34,34,32,46,81,52,38,78,48,44,75,35,32,38,30,15,38,27,81,120